Protein AF-0000000080018479 (afdb_homodimer)

pLDDT: mean 96.71, std 3.57, range [66.62, 98.94]

Organism: NCBI:txid2019572

InterPro domains:
  IPR006109 Glycerol-3-phosphate dehydrogenase, NAD-dependent, C-terminal [PF07479] (187-341)
  IPR006168 Glycerol-3-phosphate dehydrogenase, NAD-dependent [PIRSF000114] (2-337)
  IPR006168 Glycerol-3-phosphate dehydrogenase, NAD-dependent [PR00077] (6-23)
  IPR006168 Glycerol-3-phosphate dehydrogenase, NAD-dependent [PR00077] (140-160)
  IPR006168 Glycerol-3-phosphate dehydrogenase, NAD-dependent [PR00077] (180-204)
  IPR006168 Glycerol-3-phosphate dehydrogenase, NAD-dependent [PR00077] (255-272)
  IPR008927 6-phosphogluconate dehydrogenase-like, C-terminal domain superfamily [SSF48179] (187-346)
  IPR011128 Glycerol-3-phosphate dehydrogenase, NAD-dependent, N-terminal [PF01210] (3-166)
  IPR013328 6-phosphogluconate dehydrogenase, domain 2 [G3DSA:1.10.1040.10] (187-347)
  IPR036291 NAD(P)-binding domain superfamily [SSF51735] (3-186)

Nearest PDB structures (foldseek):
  1txg-assembly1_B  TM=9.292E-01  e=2.340E-29  Archaeoglobus fulgidus
  6e8y-assembly1_A  TM=8.403E-01  e=2.708E-23  Homo sapiens
  6e90-assembly2_B  TM=8.376E-01  e=5.697E-23  Homo sapiens
  6e90-assembly1_A  TM=8.257E-01  e=3.604E-23  Homo sapiens
  6e8z-assembly1_A  TM=8.341E-01  e=7.479E-22  Homo sapiens

Sequence (700 aa):
MAKIVILGAGVMGTAVSVPLTDNGHIVHLVGTHLDNDIITKLQAGYPHPRLGIRVAESVKAYTHDQLGEVITGADLLVIGVNSHGINWVAEALSNLLSPKIPILMVTKGLAGDGKKLSILPDVLKAGLPIEYRDQVQIAAIGGPSIAQELATRRHTCVVFTNQNQALLDWLVGLARTPYYHVWTNTDMIGTEVCVAMKNVYALAVGLVIGLLEKAGKAENSAEMHNLAAAIFAQGMLETAYLVEKMGGKLHNVYTLPGAGDLYVTCQGGRNSRMGRLLGLGMPYSQAKAQYMPNDTIEGASLALAIAPTVENMIQQGNLDAKALPLLLTMIDIVYHDAPVDIPWDKFFVYMAKIVILGAGVMGTAVSVPLTDNGHIVHLVGTHLDNDIITKLQAGYPHPRLGIRVAESVKAYTHDQLGEVITGADLLVIGVNSHGINWVAEALSNLLSPKIPILMVTKGLAGDGKKLSILPDVLKAGLPIEYRDQVQIAAIGGPSIAQELATRRHTCVVFTNQNQALLDWLVGLARTPYYHVWTNTDMIGTEVCVAMKNVYALAVGLVIGLLEKAGKAENSAEMHNLAAAIFAQGMLETAYLVEKMGGKLHNVYTLPGAGDLYVTCQGGRNSRMGRLLGLGMPYSQAKAQYMPNDTIEGASLALAIAPTVENMIQQGNLDAKALPLLLTMIDIVYHDAPVDIPWDKFFVY

Structure (mmCIF, N/CA/C/O backbone):
data_AF-0000000080018479-model_v1
#
loop_
_entity.id
_entity.type
_entity.pdbx_description
1 polymer 'Glycerol-3-phosphate dehydrogenase'
#
loop_
_atom_site.group_PDB
_atom_site.id
_atom_site.type_symbol
_atom_site.label_atom_id
_atom_site.label_alt_id
_atom_site.label_comp_id
_atom_site.label_asym_id
_atom_site.label_entity_id
_atom_site.label_seq_id
_atom_site.pdbx_PDB_ins_code
_atom_site.Cartn_x
_atom_site.Cartn_y
_atom_site.Cartn_z
_atom_site.occupancy
_atom_site.B_iso_or_equiv
_atom_site.auth_seq_id
_atom_site.auth_comp_id
_atom_site.auth_asym_id
_atom_site.auth_atom_id
_atom_site.pdbx_PDB_model_num
ATOM 1 N N . MET A 1 1 ? -16.969 25.641 22.5 1 94.75 1 MET A N 1
ATOM 2 C CA . MET A 1 1 ? -16.391 26.328 21.344 1 94.75 1 MET A CA 1
ATOM 3 C C . MET A 1 1 ? -14.953 26.75 21.641 1 94.75 1 MET A C 1
ATOM 5 O O . MET A 1 1 ? -14.695 27.406 22.656 1 94.75 1 MET A O 1
ATOM 9 N N . ALA A 1 2 ? -14.023 26.234 20.781 1 97.69 2 ALA A N 1
ATOM 10 C CA . ALA A 1 2 ? -12.609 26.562 20.969 1 97.69 2 ALA A CA 1
ATOM 11 C C . ALA A 1 2 ? -12.156 27.594 19.938 1 97.69 2 ALA A C 1
ATOM 13 O O . ALA A 1 2 ? -12.75 27.719 18.859 1 97.69 2 ALA A O 1
ATOM 14 N N . LYS A 1 3 ? -11.188 28.359 20.375 1 97.94 3 LYS A N 1
ATOM 15 C CA . LYS A 1 3 ? -10.461 29.234 19.453 1 97.94 3 LYS A CA 1
ATOM 16 C C . LYS A 1 3 ? -9.18 28.547 18.969 1 97.94 3 LYS A C 1
ATOM 18 O O . LYS A 1 3 ? -8.234 28.359 19.734 1 97.94 3 LYS A O 1
ATOM 23 N N . ILE A 1 4 ? -9.164 28.266 17.672 1 98.62 4 ILE A N 1
ATOM 24 C CA . ILE A 1 4 ? -8.055 27.516 17.094 1 98.62 4 ILE A CA 1
ATOM 25 C C . ILE A 1 4 ? -7.293 28.406 16.109 1 98.62 4 ILE A C 1
ATOM 27 O O . ILE A 1 4 ? -7.895 29.031 15.234 1 98.62 4 ILE A O 1
ATOM 31 N N . VAL A 1 5 ? -6.004 28.516 16.281 1 98.38 5 VAL A N 1
ATOM 32 C CA . VAL A 1 5 ? -5.145 29.234 15.344 1 98.38 5 VAL A CA 1
ATOM 33 C C . VAL A 1 5 ? -4.395 28.234 14.469 1 98.38 5 VAL A C 1
ATOM 35 O O . VAL A 1 5 ? -3.764 27.297 14.969 1 98.38 5 VAL A O 1
ATOM 38 N N . ILE A 1 6 ? -4.52 28.344 13.203 1 98.62 6 ILE A N 1
ATOM 39 C CA . ILE A 1 6 ? -3.736 27.578 12.242 1 98.62 6 ILE A CA 1
ATOM 40 C C . ILE A 1 6 ? -2.672 28.469 11.609 1 98.62 6 ILE A C 1
ATOM 42 O O . ILE A 1 6 ? -2.994 29.469 10.977 1 98.62 6 ILE A O 1
ATOM 46 N N . LEU A 1 7 ? -1.452 28.141 11.867 1 97.81 7 LEU A N 1
ATOM 47 C CA . LEU A 1 7 ? -0.337 28.859 11.266 1 97.81 7 LEU A CA 1
ATOM 48 C C . LEU A 1 7 ? 0.132 28.172 9.992 1 97.81 7 LEU A C 1
ATOM 50 O O . LEU A 1 7 ? 0.668 27.062 10.031 1 97.81 7 LEU A O 1
ATOM 54 N N . GLY A 1 8 ? 0.003 28.812 8.844 1 97.56 8 GLY A N 1
ATOM 55 C CA . GLY A 1 8 ? 0.176 28.266 7.508 1 97.56 8 GLY A CA 1
ATOM 56 C C . GLY A 1 8 ? -1.131 28.109 6.75 1 97.56 8 GLY A C 1
ATOM 57 O O . GLY A 1 8 ? -1.952 27.266 7.09 1 97.56 8 GLY A O 1
ATOM 58 N N . ALA A 1 9 ? -1.308 28.922 5.711 1 97.69 9 ALA A N 1
ATOM 59 C CA . ALA A 1 9 ? -2.586 28.969 5.004 1 97.69 9 ALA A CA 1
ATOM 60 C C . ALA A 1 9 ? -2.518 28.188 3.699 1 97.69 9 ALA A C 1
ATOM 62 O O . ALA A 1 9 ? -3.377 28.328 2.828 1 97.69 9 ALA A O 1
ATOM 63 N N . GLY A 1 10 ? -1.496 27.297 3.586 1 95.69 10 GLY A N 1
ATOM 64 C CA . GLY A 1 10 ? -1.437 26.422 2.428 1 95.69 10 GLY A CA 1
ATOM 65 C C . GLY A 1 10 ? -2.6 25.453 2.355 1 95.69 10 GLY A C 1
ATOM 66 O O . GLY A 1 10 ? -3.566 25.578 3.111 1 95.69 10 GLY A O 1
ATOM 67 N N . VAL A 1 11 ? -2.527 24.484 1.507 1 95.44 11 VAL A N 1
ATOM 68 C CA . VAL A 1 11 ? -3.633 23.594 1.164 1 95.44 11 VAL A CA 1
ATOM 69 C C . VAL A 1 11 ? -4.031 22.781 2.387 1 95.44 11 VAL A C 1
ATOM 71 O O . VAL A 1 11 ? -5.207 22.75 2.764 1 95.44 11 VAL A O 1
ATOM 74 N N . MET A 1 12 ? -3.064 22.156 3.064 1 96.62 12 MET A N 1
ATOM 75 C CA . MET A 1 12 ? -3.408 21.266 4.172 1 96.62 12 MET A CA 1
ATOM 76 C C . MET A 1 12 ? -3.814 22.078 5.406 1 96.62 12 MET A C 1
ATOM 78 O O . MET A 1 12 ? -4.734 21.688 6.129 1 96.62 12 MET A O 1
ATOM 82 N N . GLY A 1 13 ? -3.049 23.156 5.672 1 97.5 13 GLY A N 1
ATOM 83 C CA . GLY A 1 13 ? -3.457 24 6.777 1 97.5 13 GLY A CA 1
ATOM 84 C C . GLY A 1 13 ? -4.898 24.469 6.672 1 97.5 13 GLY A C 1
ATOM 85 O O . GLY A 1 13 ? -5.656 24.375 7.637 1 97.5 13 GLY A O 1
ATOM 86 N N . THR A 1 14 ? -5.293 24.891 5.508 1 98.19 14 THR A N 1
ATOM 87 C CA . THR A 1 14 ? -6.656 25.359 5.281 1 98.19 14 THR A CA 1
ATOM 88 C C . THR A 1 14 ? -7.645 24.188 5.324 1 98.19 14 THR A C 1
ATOM 90 O O . THR A 1 14 ? -8.742 24.328 5.867 1 98.19 14 THR A O 1
ATOM 93 N N . ALA A 1 15 ? -7.266 23.047 4.801 1 98.5 15 ALA A N 1
ATOM 94 C CA . ALA A 1 15 ? -8.156 21.891 4.77 1 98.5 15 ALA A CA 1
ATOM 95 C C . ALA A 1 15 ? -8.523 21.453 6.184 1 98.5 15 ALA A C 1
ATOM 97 O O . ALA A 1 15 ? -9.656 21.031 6.438 1 98.5 15 ALA A O 1
ATOM 98 N N . VAL A 1 16 ? -7.609 21.578 7.105 1 98.5 16 VAL A N 1
ATOM 99 C CA . VAL A 1 16 ? -7.816 21.125 8.477 1 98.5 16 VAL A CA 1
ATOM 100 C C . VAL A 1 16 ? -8.836 22.031 9.172 1 98.5 16 VAL A C 1
ATOM 102 O O . VAL A 1 16 ? -9.484 21.609 10.133 1 98.5 16 VAL A O 1
ATOM 105 N N . SER A 1 17 ? -9.078 23.219 8.695 1 98.69 17 SER A N 1
ATOM 106 C CA . SER A 1 17 ? -10.062 24.125 9.281 1 98.69 17 SER A CA 1
ATOM 107 C C . SER A 1 17 ? -11.477 23.594 9.094 1 98.69 17 SER A C 1
ATOM 109 O O . SER A 1 17 ? -12.375 23.922 9.867 1 98.69 17 SER A O 1
ATOM 111 N N . VAL A 1 18 ? -11.695 22.734 8.102 1 98.62 18 VAL A N 1
ATOM 112 C CA . VAL A 1 18 ? -13.031 22.312 7.699 1 98.62 18 VAL A CA 1
ATOM 113 C C . VAL A 1 18 ? -13.664 21.469 8.797 1 98.62 18 VAL A C 1
ATOM 115 O O . VAL A 1 18 ? -14.719 21.812 9.336 1 98.62 18 VAL A O 1
ATOM 118 N N . PRO A 1 19 ? -12.992 20.344 9.203 1 98.81 19 PRO A N 1
ATOM 119 C CA . PRO A 1 19 ? -13.617 19.578 10.281 1 98.81 19 PRO A CA 1
ATOM 120 C C . PRO A 1 19 ? -13.734 20.375 11.578 1 98.81 19 PRO A C 1
ATOM 122 O O . PRO A 1 19 ? -14.695 20.203 12.336 1 98.81 19 PRO A O 1
ATOM 125 N N . LEU A 1 20 ? -12.797 21.25 11.875 1 98.88 20 LEU A N 1
ATOM 126 C CA . LEU A 1 20 ? -12.828 22.047 13.094 1 98.88 20 LEU A CA 1
ATOM 127 C C . LEU A 1 20 ? -14.016 23 13.094 1 98.88 20 LEU A C 1
ATOM 129 O O . LEU A 1 20 ? -14.727 23.125 14.102 1 98.88 20 LEU A O 1
ATOM 133 N N . THR A 1 21 ? -14.273 23.688 11.961 1 98.69 21 THR A N 1
ATOM 134 C CA . THR A 1 21 ? -15.391 24.625 11.875 1 98.69 21 THR A CA 1
ATOM 135 C C . THR A 1 21 ? -16.719 23.875 11.797 1 98.69 21 THR A C 1
ATOM 137 O O . THR A 1 21 ? -17.734 24.344 12.305 1 98.69 21 THR A O 1
ATOM 140 N N . ASP A 1 22 ? -16.734 22.719 11.125 1 98.5 22 ASP A N 1
ATOM 141 C CA . ASP A 1 22 ? -17.953 21.922 11.078 1 98.5 22 ASP A CA 1
ATOM 142 C C . ASP A 1 22 ? -18.375 21.5 12.484 1 98.5 22 ASP A C 1
ATOM 144 O O . ASP A 1 22 ? -19.562 21.25 12.727 1 98.5 22 ASP A O 1
ATOM 148 N N . ASN A 1 23 ? -17.406 21.453 13.406 1 98.56 23 ASN A N 1
ATOM 149 C CA . ASN A 1 23 ? -17.703 21.125 14.797 1 98.56 23 ASN A CA 1
ATOM 150 C C . ASN A 1 23 ? -18.016 22.375 15.617 1 98.56 23 ASN A C 1
ATOM 152 O O . ASN A 1 23 ? -18.125 22.297 16.844 1 98.56 23 ASN A O 1
ATOM 156 N N . GLY A 1 24 ? -18.078 23.516 14.984 1 98.19 24 GLY A N 1
ATOM 157 C CA . GLY A 1 24 ? -18.594 24.703 15.633 1 98.19 24 GLY A CA 1
ATOM 158 C C . GLY A 1 24 ? -17.5 25.562 16.25 1 98.19 24 GLY A C 1
ATOM 159 O O . GLY A 1 24 ? -17.797 26.5 17 1 98.19 24 GLY A O 1
ATOM 160 N N . HIS A 1 25 ? -16.219 25.312 15.906 1 98.56 25 HIS A N 1
ATOM 161 C CA . HIS A 1 25 ? -15.125 26.094 16.484 1 98.56 25 HIS A CA 1
ATOM 162 C C . HIS A 1 25 ? -14.797 27.297 15.617 1 98.56 25 HIS A C 1
ATOM 164 O O . HIS A 1 25 ? -15.258 27.406 14.477 1 98.56 25 HIS A O 1
ATOM 170 N N . ILE A 1 26 ? -14.094 28.219 16.219 1 97.75 26 ILE A N 1
ATOM 171 C CA . ILE A 1 26 ? -13.586 29.391 15.5 1 97.75 26 ILE A CA 1
ATOM 172 C C . ILE A 1 26 ? -12.141 29.141 15.078 1 97.75 26 ILE A C 1
ATOM 174 O O . ILE A 1 26 ? -11.32 28.703 15.883 1 97.75 26 ILE A O 1
ATOM 178 N N . VAL A 1 27 ? -11.906 29.406 13.844 1 98.62 27 VAL A N 1
ATOM 179 C CA . VAL A 1 27 ? -10.562 29.172 13.32 1 98.62 27 VAL A CA 1
ATOM 180 C C . VAL A 1 27 ? -9.969 30.484 12.812 1 98.62 27 VAL A C 1
ATOM 182 O O . VAL A 1 27 ? -10.578 31.172 11.992 1 98.62 27 VAL A O 1
ATOM 185 N N . HIS A 1 28 ? -8.898 30.875 13.359 1 98.62 28 HIS A N 1
ATOM 186 C CA . HIS A 1 28 ? -8.07 31.953 12.82 1 98.62 28 HIS A CA 1
ATOM 187 C C . HIS A 1 28 ? -6.926 31.391 11.977 1 98.62 28 HIS A C 1
ATOM 189 O O . HIS A 1 28 ? -6.004 30.766 12.508 1 98.62 28 HIS A O 1
ATOM 195 N N . LEU A 1 29 ? -7.02 31.594 10.68 1 98.56 29 LEU A N 1
ATOM 196 C CA . LEU A 1 29 ? -6.023 31.125 9.727 1 98.56 29 LEU A CA 1
ATOM 197 C C . LEU A 1 29 ? -4.973 32.188 9.461 1 98.56 29 LEU A C 1
ATOM 199 O O . LEU A 1 29 ? -5.266 33.219 8.828 1 98.56 29 LEU A O 1
ATOM 203 N N . VAL A 1 30 ? -3.729 31.953 9.914 1 98.25 30 VAL A N 1
ATOM 204 C CA . VAL A 1 30 ? -2.648 32.906 9.758 1 98.25 30 VAL A CA 1
ATOM 205 C C . VAL A 1 30 ? -1.676 32.438 8.68 1 98.25 30 VAL A C 1
ATOM 207 O O . VAL A 1 30 ? -1.13 31.344 8.773 1 98.25 30 VAL A O 1
ATOM 210 N N . GLY A 1 31 ? -1.484 33.25 7.648 1 97.38 31 GLY A N 1
ATOM 211 C CA . GLY A 1 31 ? -0.533 32.906 6.602 1 97.38 31 GLY A CA 1
ATOM 212 C C . GLY A 1 31 ? 0.912 33.062 7.027 1 97.38 31 GLY A C 1
ATOM 213 O O . GLY A 1 31 ? 1.194 33.781 8.008 1 97.38 31 GLY A O 1
ATOM 214 N N . THR A 1 32 ? 1.796 32.344 6.367 1 95.5 32 THR A N 1
ATOM 215 C CA . THR A 1 32 ? 3.209 32.719 6.426 1 95.5 32 THR A CA 1
ATOM 216 C C . THR A 1 32 ? 3.506 33.906 5.496 1 95.5 32 THR A C 1
ATOM 218 O O . THR A 1 32 ? 2.598 34.438 4.863 1 95.5 32 THR A O 1
ATOM 221 N N . HIS A 1 33 ? 4.812 34.25 5.441 1 93.12 33 HIS A N 1
ATOM 222 C CA . HIS A 1 33 ? 5.219 35.312 4.531 1 93.12 33 HIS A CA 1
ATOM 223 C C . HIS A 1 33 ? 5.051 34.906 3.076 1 93.12 33 HIS A C 1
ATOM 225 O O . HIS A 1 33 ? 5.059 35.75 2.178 1 93.12 33 HIS A O 1
ATOM 231 N N . LEU A 1 34 ? 4.809 33.625 2.814 1 93 34 LEU A N 1
ATOM 232 C CA . LEU A 1 34 ? 4.668 33.125 1.456 1 93 34 LEU A CA 1
ATOM 233 C C . LEU A 1 34 ? 3.199 33 1.062 1 93 34 LEU A C 1
ATOM 235 O O . LEU A 1 34 ? 2.881 32.656 -0.078 1 93 34 LEU A O 1
ATOM 239 N N . ASP A 1 35 ? 2.23 33.281 1.968 1 96.31 35 ASP A N 1
ATOM 240 C CA . ASP A 1 35 ? 0.814 33 1.759 1 96.31 35 ASP A CA 1
ATOM 241 C C . ASP A 1 35 ? 0.023 34.281 1.517 1 96.31 35 ASP A C 1
ATOM 243 O O . ASP A 1 35 ? -1.208 34.281 1.588 1 96.31 35 ASP A O 1
ATOM 247 N N . ASN A 1 36 ? 0.635 35.406 1.204 1 96.19 36 ASN A N 1
ATOM 248 C CA . ASN A 1 36 ? -0.046 36.688 1.102 1 96.19 36 ASN A CA 1
ATOM 249 C C . ASN A 1 36 ? -1.157 36.656 0.057 1 96.19 36 ASN A C 1
ATOM 251 O O . ASN A 1 36 ? -2.236 37.188 0.273 1 96.19 36 ASN A O 1
ATOM 255 N N . ASP A 1 37 ? -0.889 36.062 -1.006 1 96.44 37 ASP A N 1
ATOM 256 C CA . ASP A 1 37 ? -1.889 35.969 -2.066 1 96.44 37 ASP A CA 1
ATOM 257 C C . ASP A 1 37 ? -3.104 35.156 -1.607 1 96.44 37 ASP A C 1
ATOM 259 O O . ASP A 1 37 ? -4.242 35.5 -1.923 1 96.44 37 ASP A O 1
ATOM 263 N N . ILE A 1 38 ? -2.859 34.094 -0.874 1 97.69 38 ILE A N 1
ATOM 264 C CA . ILE A 1 38 ? -3.93 33.281 -0.349 1 97.69 38 ILE A CA 1
ATOM 265 C C . ILE A 1 38 ? -4.773 34.062 0.644 1 97.69 38 ILE A C 1
ATOM 267 O O . ILE A 1 38 ? -6.004 34.094 0.549 1 97.69 38 ILE A O 1
ATOM 271 N N . ILE A 1 39 ? -4.137 34.781 1.532 1 98.19 39 ILE A N 1
ATOM 272 C CA . ILE A 1 39 ? -4.816 35.531 2.586 1 98.19 39 ILE A CA 1
ATOM 273 C C . ILE A 1 39 ? -5.668 36.656 1.966 1 98.19 39 ILE A C 1
ATOM 275 O O . ILE A 1 39 ? -6.824 36.844 2.352 1 98.19 39 ILE A O 1
ATOM 279 N N . THR A 1 40 ? -5.129 37.281 0.999 1 97.69 40 THR A N 1
ATOM 280 C CA . THR A 1 40 ? -5.855 38.344 0.318 1 97.69 40 THR A CA 1
ATOM 281 C C . THR A 1 40 ? -7.129 37.812 -0.323 1 97.69 40 THR A C 1
ATOM 283 O O . THR A 1 40 ? -8.195 38.406 -0.197 1 97.69 40 THR A O 1
ATOM 286 N N . LYS A 1 41 ? -6.992 36.75 -0.975 1 97.5 41 LYS A N 1
ATOM 287 C CA . LYS A 1 41 ? -8.141 36.125 -1.633 1 97.5 41 LYS A CA 1
ATOM 288 C C . LYS A 1 41 ? -9.195 35.688 -0.615 1 97.5 41 LYS A C 1
ATOM 290 O O . LYS A 1 41 ? -10.391 35.938 -0.814 1 97.5 41 LYS A O 1
ATOM 295 N N . LEU A 1 42 ? -8.742 35.125 0.449 1 97.69 42 LEU A N 1
ATOM 296 C CA . LEU A 1 42 ? -9.672 34.656 1.475 1 97.69 42 LEU A CA 1
ATOM 297 C C . LEU A 1 42 ? -10.383 35.844 2.139 1 97.69 42 LEU A C 1
ATOM 299 O O . LEU A 1 42 ? -11.586 35.781 2.389 1 97.69 42 LEU A O 1
ATOM 303 N N . GLN A 1 43 ? -9.734 36.906 2.393 1 97.31 43 GLN A N 1
ATOM 304 C CA . GLN A 1 43 ? -10.312 38.094 3.012 1 97.31 43 GLN A CA 1
ATOM 305 C C . GLN A 1 43 ? -11.359 38.719 2.098 1 97.31 43 GLN A C 1
ATOM 307 O O . GLN A 1 43 ? -12.32 39.344 2.574 1 97.31 43 GLN A O 1
ATOM 312 N N . ALA A 1 44 ? -11.18 38.5 0.822 1 97.06 44 ALA A N 1
ATOM 313 C CA . ALA A 1 44 ? -12.109 39.062 -0.158 1 97.06 44 ALA A CA 1
ATOM 314 C C . ALA A 1 44 ? -13.305 38.125 -0.366 1 97.06 44 ALA A C 1
ATOM 316 O O . ALA A 1 44 ? -14.219 38.438 -1.129 1 97.06 44 ALA A O 1
ATOM 317 N N . GLY A 1 45 ? -13.281 37 0.211 1 95.56 45 GLY A N 1
ATOM 318 C CA . GLY A 1 45 ? -14.406 36.094 0.148 1 95.56 45 GLY A CA 1
ATOM 319 C C . GLY A 1 45 ? -14.297 35.094 -0.993 1 95.56 45 GLY A C 1
ATOM 320 O O . GLY A 1 45 ? -15.258 34.375 -1.282 1 95.56 45 GLY A O 1
ATOM 321 N N . TYR A 1 46 ? -13.141 35 -1.614 1 96.75 46 TYR A N 1
ATOM 322 C CA . TYR A 1 46 ? -12.938 34.062 -2.719 1 96.75 46 TYR A CA 1
ATOM 323 C C . TYR A 1 46 ? -12.531 32.688 -2.205 1 96.75 46 TYR A C 1
ATOM 325 O O . TYR A 1 46 ? -12.102 32.562 -1.058 1 96.75 46 TYR A O 1
ATOM 333 N N . PRO A 1 47 ? -12.727 31.719 -2.988 1 97.06 47 PRO A N 1
ATOM 334 C CA . PRO A 1 47 ? -12.234 30.391 -2.613 1 97.06 47 PRO A CA 1
ATOM 335 C C . PRO A 1 47 ? -10.719 30.328 -2.467 1 97.06 47 PRO A C 1
ATOM 337 O O . PRO A 1 47 ? -10.008 31.141 -3.074 1 97.06 47 PRO A O 1
ATOM 340 N N . HIS A 1 48 ? -10.273 29.453 -1.613 1 97.75 48 HIS A N 1
ATOM 341 C CA . HIS A 1 48 ? -8.836 29.203 -1.538 1 97.75 48 HIS A CA 1
ATOM 342 C C . HIS A 1 48 ? -8.266 28.859 -2.91 1 97.75 48 HIS A C 1
ATOM 344 O O . HIS A 1 48 ? -8.75 27.953 -3.582 1 97.75 48 HIS A O 1
ATOM 350 N N . PRO A 1 49 ? -7.309 29.531 -3.369 1 94.88 49 PRO A N 1
ATOM 351 C CA . PRO A 1 49 ? -6.902 29.438 -4.773 1 94.88 49 PRO A CA 1
ATOM 352 C C . PRO A 1 49 ? -6.363 28.047 -5.133 1 94.88 49 PRO A C 1
ATOM 354 O O . PRO A 1 49 ? -6.418 27.656 -6.297 1 94.88 49 PRO A O 1
ATOM 357 N N . ARG A 1 50 ? -5.855 27.281 -4.227 1 93.19 50 ARG A N 1
ATOM 358 C CA . ARG A 1 50 ? -5.273 25.984 -4.539 1 93.19 50 ARG A CA 1
ATOM 359 C C . ARG A 1 50 ? -6.199 24.844 -4.102 1 93.19 50 ARG A C 1
ATOM 361 O O . ARG A 1 50 ? -6.133 23.734 -4.641 1 93.19 50 ARG A O 1
ATOM 368 N N . LEU A 1 51 ? -6.973 25.078 -3.16 1 95.38 51 LEU A N 1
ATOM 369 C CA . LEU A 1 51 ? -7.895 24.078 -2.654 1 95.38 51 LEU A CA 1
ATOM 370 C C . LEU A 1 51 ? -9.211 24.109 -3.428 1 95.38 51 LEU A C 1
ATOM 372 O O . LEU A 1 51 ? -9.914 23.094 -3.5 1 95.38 51 LEU A O 1
ATOM 376 N N . GLY A 1 52 ? -9.609 25.266 -3.908 1 95.31 52 GLY A N 1
ATOM 377 C CA . GLY A 1 52 ? -10.781 25.422 -4.754 1 95.31 52 GLY A CA 1
ATOM 378 C C . GLY A 1 52 ? -12.078 25.422 -3.971 1 95.31 52 GLY A C 1
ATOM 379 O O . GLY A 1 52 ? -13.133 25.062 -4.504 1 95.31 52 GLY A O 1
ATOM 380 N N . ILE A 1 53 ? -12 25.703 -2.715 1 95.19 53 ILE A N 1
ATOM 381 C CA . ILE A 1 53 ? -13.211 25.734 -1.907 1 95.19 53 ILE A CA 1
ATOM 382 C C . ILE A 1 53 ? -13.289 27.047 -1.144 1 95.19 53 ILE A C 1
ATOM 384 O O . ILE A 1 53 ? -12.266 27.688 -0.887 1 95.19 53 ILE A O 1
ATOM 388 N N . ARG A 1 54 ? -14.516 27.453 -0.772 1 96 54 ARG A N 1
ATOM 389 C CA . ARG A 1 54 ? -14.703 28.562 0.155 1 96 54 ARG A CA 1
ATOM 390 C C . ARG A 1 54 ? -14.602 28.094 1.603 1 96 54 ARG A C 1
ATOM 392 O O . ARG A 1 54 ? -15.109 27.016 1.95 1 96 54 ARG A O 1
ATOM 399 N N . VAL A 1 55 ? -13.914 28.844 2.385 1 96.75 55 VAL A N 1
ATOM 400 C CA . VAL A 1 55 ? -13.812 28.516 3.799 1 96.75 55 VAL A CA 1
ATOM 401 C C . VAL A 1 55 ? -15.07 28.953 4.535 1 96.75 55 VAL A C 1
ATOM 403 O O . VAL A 1 55 ? -15.82 29.812 4.043 1 96.75 55 VAL A O 1
ATOM 406 N N . ALA A 1 56 ? -15.344 28.359 5.66 1 96.81 56 ALA A N 1
ATOM 407 C CA . ALA A 1 56 ? -16.5 28.688 6.488 1 96.81 56 ALA A CA 1
ATOM 408 C C . ALA A 1 56 ? -16.422 30.141 6.965 1 96.81 56 ALA A C 1
ATOM 410 O O . ALA A 1 56 ? -15.328 30.719 7.047 1 96.81 56 ALA A O 1
ATOM 411 N N . GLU A 1 57 ? -17.547 30.703 7.336 1 94.62 57 GLU A N 1
ATOM 412 C CA . GLU A 1 57 ? -17.625 32.062 7.836 1 94.62 57 GLU A CA 1
ATOM 413 C C . GLU A 1 57 ? -16.844 32.219 9.141 1 94.62 57 GLU A C 1
ATOM 415 O O . GLU A 1 57 ? -16.312 33.312 9.43 1 94.62 57 GLU A O 1
ATOM 420 N N . SER A 1 58 ? -16.766 31.141 9.82 1 96.19 58 SER A N 1
ATOM 421 C CA . SER A 1 58 ? -16.094 31.156 11.117 1 96.19 58 SER A CA 1
ATOM 422 C C . SER A 1 58 ? -14.578 31.078 10.961 1 96.19 58 SER A C 1
ATOM 424 O O . SER A 1 58 ? -13.844 31.125 11.953 1 96.19 58 SER A O 1
ATOM 426 N N . VAL A 1 59 ? -14.094 31.016 9.781 1 98.12 59 VAL A N 1
ATOM 427 C CA . VAL A 1 59 ? -12.664 31.109 9.5 1 98.12 59 VAL A CA 1
ATOM 428 C C . VAL A 1 59 ? -12.297 32.562 9.18 1 98.12 59 VAL A C 1
ATOM 430 O O . VAL A 1 59 ? -12.852 33.156 8.258 1 98.12 59 VAL A O 1
ATOM 433 N N . LYS A 1 60 ? -11.445 33.125 9.93 1 97.94 60 LYS A N 1
ATOM 434 C CA . LYS A 1 60 ? -10.906 34.469 9.664 1 97.94 60 LYS A CA 1
ATOM 435 C C . LYS A 1 60 ? -9.438 34.375 9.258 1 97.94 60 LYS A C 1
ATOM 437 O O . LYS A 1 60 ? -8.625 33.75 9.945 1 97.94 60 LYS A O 1
ATOM 442 N N . ALA A 1 61 ? -9.133 35 8.148 1 98.38 61 ALA A N 1
ATOM 443 C CA . ALA A 1 61 ? -7.781 34.938 7.594 1 98.38 61 ALA A CA 1
ATOM 444 C C . ALA A 1 61 ? -6.949 36.156 8.039 1 98.38 61 ALA A C 1
ATOM 446 O O . ALA A 1 61 ? -7.445 37.281 8.078 1 98.38 61 ALA A O 1
ATOM 447 N N . TYR A 1 62 ? -5.691 35.875 8.398 1 98.25 62 TYR A N 1
ATOM 448 C CA . TYR A 1 62 ? -4.777 36.906 8.891 1 98.25 62 TYR A CA 1
ATOM 449 C C . TYR A 1 62 ? -3.416 36.812 8.211 1 98.25 62 TYR A C 1
ATOM 451 O O . TYR A 1 62 ? -3.012 35.719 7.801 1 98.25 62 TYR A O 1
ATOM 459 N N . THR A 1 63 ? -2.719 37.906 8.141 1 97.31 63 THR A N 1
ATOM 460 C CA . THR A 1 63 ? -1.343 37.938 7.652 1 97.31 63 THR A CA 1
ATOM 461 C C . THR A 1 63 ? -0.377 37.5 8.758 1 97.31 63 THR A C 1
ATOM 463 O O . THR A 1 63 ? -0.749 37.5 9.938 1 97.31 63 THR A O 1
ATOM 466 N N . HIS A 1 64 ? 0.858 37.156 8.328 1 95.06 64 HIS A N 1
ATOM 467 C CA . HIS A 1 64 ? 1.829 36.594 9.266 1 95.06 64 HIS A CA 1
ATOM 468 C C . HIS A 1 64 ? 2.164 37.594 10.375 1 95.06 64 HIS A C 1
ATOM 470 O O . HIS A 1 64 ? 2.455 37.188 11.5 1 95.06 64 HIS A O 1
ATOM 476 N N . ASP A 1 65 ? 2.057 38.938 10.109 1 94.38 65 ASP A N 1
ATOM 477 C CA . ASP A 1 65 ? 2.416 39.969 11.078 1 94.38 65 ASP A CA 1
ATOM 478 C C . ASP A 1 65 ? 1.333 40.125 12.141 1 94.38 65 ASP A C 1
ATOM 480 O O . ASP A 1 65 ? 1.55 40.781 13.164 1 94.38 65 ASP A O 1
ATOM 484 N N . GLN A 1 66 ? 0.251 39.406 11.969 1 96.19 66 GLN A N 1
ATOM 485 C CA . GLN A 1 66 ? -0.857 39.5 12.914 1 96.19 66 GLN A CA 1
ATOM 486 C C . GLN A 1 66 ? -0.873 38.312 13.875 1 96.19 66 GLN A C 1
ATOM 488 O O . GLN A 1 66 ? -1.74 38.25 14.742 1 96.19 66 GLN A O 1
ATOM 493 N N . LEU A 1 67 ? 0.096 37.406 13.766 1 95.81 67 LEU A N 1
ATOM 494 C CA . LEU A 1 67 ? 0.135 36.188 14.562 1 95.81 67 LEU A CA 1
ATOM 495 C C . LEU A 1 67 ? 0.056 36.531 16.062 1 95.81 67 LEU A C 1
ATOM 497 O O . LEU A 1 67 ? -0.667 35.844 16.797 1 95.81 67 LEU A O 1
ATOM 501 N N . GLY A 1 68 ? 0.792 37.5 16.531 1 93.12 68 GLY A N 1
ATOM 502 C CA . GLY A 1 68 ? 0.82 37.875 17.938 1 93.12 68 GLY A CA 1
ATOM 503 C C . GLY A 1 68 ? -0.548 38.219 18.5 1 93.12 68 GLY A C 1
ATOM 504 O O . GLY A 1 68 ? -0.888 37.812 19.625 1 93.12 68 GLY A O 1
ATOM 505 N N . GLU A 1 69 ? -1.29 38.938 17.75 1 92.5 69 GLU A N 1
ATOM 506 C CA . GLU A 1 69 ? -2.633 39.344 18.156 1 92.5 69 GLU A CA 1
ATOM 507 C C . GLU A 1 69 ? -3.588 38.156 18.172 1 92.5 69 GLU A C 1
ATOM 509 O O . GLU A 1 69 ? -4.414 38.031 19.078 1 92.5 69 GLU A O 1
ATOM 514 N N . VAL A 1 70 ? -3.422 37.312 17.266 1 94.62 70 VAL A N 1
ATOM 515 C CA . VAL A 1 70 ? -4.387 36.25 17 1 94.62 70 VAL A CA 1
ATOM 516 C C . VAL A 1 70 ? -4.156 35.094 17.969 1 94.62 70 VAL A C 1
ATOM 518 O O . VAL A 1 70 ? -5.105 34.406 18.391 1 94.62 70 VAL A O 1
ATOM 521 N N . ILE A 1 71 ? -2.975 34.844 18.375 1 94.38 71 ILE A N 1
ATOM 522 C CA . ILE A 1 71 ? -2.613 33.688 19.172 1 94.38 71 ILE A CA 1
ATOM 523 C C . ILE A 1 71 ? -3.051 33.875 20.609 1 94.38 71 ILE A C 1
ATOM 525 O O . ILE A 1 71 ? -3.182 32.906 21.375 1 94.38 71 ILE A O 1
ATOM 529 N N . THR A 1 72 ? -3.219 35.156 21.016 1 91 72 THR A N 1
ATOM 530 C CA . THR A 1 72 ? -3.664 35.469 22.359 1 91 72 THR A CA 1
ATOM 531 C C . THR A 1 72 ? -5.027 34.844 22.641 1 91 72 THR A C 1
ATOM 533 O O . THR A 1 72 ? -5.984 35.062 21.891 1 91 72 THR A O 1
ATOM 536 N N . GLY A 1 73 ? -5.121 33.969 23.625 1 91.44 73 GLY A N 1
ATOM 537 C CA . GLY A 1 73 ? -6.383 33.375 24 1 91.44 73 GLY A CA 1
ATOM 538 C C . GLY A 1 73 ? -6.723 32.125 23.188 1 91.44 73 GLY A C 1
ATOM 539 O O . GLY A 1 73 ? -7.816 31.578 23.328 1 91.44 73 GLY A O 1
ATOM 540 N N . ALA A 1 74 ? -5.832 31.734 22.391 1 96.38 74 ALA A N 1
ATOM 541 C CA . ALA A 1 74 ? -6.078 30.531 21.609 1 96.38 74 ALA A CA 1
ATOM 542 C C . ALA A 1 74 ? -6.082 29.281 22.484 1 96.38 74 ALA A C 1
ATOM 544 O O . ALA A 1 74 ? -5.312 29.203 23.453 1 96.38 74 ALA A O 1
ATOM 545 N N . ASP A 1 75 ? -6.969 28.359 22.156 1 97.62 75 ASP A N 1
ATOM 546 C CA . ASP A 1 75 ? -7.035 27.078 22.859 1 97.62 75 ASP A CA 1
ATOM 547 C C . ASP A 1 75 ? -6.09 26.047 22.234 1 97.62 75 ASP A C 1
ATOM 549 O O . ASP A 1 75 ? -5.645 25.125 22.906 1 97.62 75 ASP A O 1
ATOM 553 N N . LEU A 1 76 ? -5.762 26.203 20.969 1 98.25 76 LEU A N 1
ATOM 554 C CA . LEU A 1 76 ? -4.949 25.281 20.203 1 98.25 76 LEU A CA 1
ATOM 555 C C . LEU A 1 76 ? -4.215 26 19.078 1 98.25 76 LEU A C 1
ATOM 557 O O . LEU A 1 76 ? -4.785 26.875 18.422 1 98.25 76 LEU A O 1
ATOM 561 N N . LEU A 1 77 ? -3 25.656 18.922 1 98 77 LEU A N 1
ATOM 562 C CA . LEU A 1 77 ? -2.223 26.125 17.781 1 98 77 LEU A CA 1
ATOM 563 C C . LEU A 1 77 ? -1.918 24.953 16.828 1 98 77 LEU A C 1
ATOM 565 O O . LEU A 1 77 ? -1.3 23.969 17.234 1 98 77 LEU A O 1
ATOM 569 N N . VAL A 1 78 ? -2.377 25.047 15.57 1 98.62 78 VAL A N 1
ATOM 570 C CA . VAL A 1 78 ? -2.084 24.062 14.539 1 98.62 78 VAL A CA 1
ATOM 571 C C . VAL A 1 78 ? -0.978 24.578 13.625 1 98.62 78 VAL A C 1
ATOM 573 O O . VAL A 1 78 ? -1.059 25.703 13.117 1 98.62 78 VAL A O 1
ATOM 576 N N . ILE A 1 79 ? 0.028 23.781 13.445 1 98 79 ILE A N 1
ATOM 577 C CA . ILE A 1 79 ? 1.125 24.141 12.555 1 98 79 ILE A CA 1
ATOM 578 C C . ILE A 1 79 ? 0.909 23.5 11.188 1 98 79 ILE A C 1
ATOM 580 O O . ILE A 1 79 ? 1.045 22.297 11.039 1 98 79 ILE A O 1
ATOM 584 N N . GLY A 1 80 ? 0.65 24.344 10.211 1 96.88 80 GLY A N 1
ATOM 585 C CA . GLY A 1 80 ? 0.343 23.859 8.875 1 96.88 80 GLY A CA 1
ATOM 586 C C . GLY A 1 80 ? 1.382 24.266 7.844 1 96.88 80 GLY A C 1
ATOM 587 O O . GLY A 1 80 ? 1.076 24.359 6.656 1 96.88 80 GLY A O 1
ATOM 588 N N . VAL A 1 81 ? 2.605 24.562 8.281 1 95.75 81 VAL A N 1
ATOM 589 C CA . VAL A 1 81 ? 3.686 24.875 7.352 1 95.75 81 VAL A CA 1
ATOM 590 C C . VAL A 1 81 ? 4.367 23.578 6.891 1 95.75 81 VAL A C 1
ATOM 592 O O . VAL A 1 81 ? 4.195 22.531 7.508 1 95.75 81 VAL A O 1
ATOM 595 N N . ASN A 1 82 ? 5.051 23.594 5.797 1 92.75 82 ASN A N 1
ATOM 596 C CA . ASN A 1 82 ? 5.828 22.438 5.391 1 92.75 82 ASN A CA 1
ATOM 597 C C . ASN A 1 82 ? 7.098 22.281 6.223 1 92.75 82 ASN A C 1
ATOM 599 O O . ASN A 1 82 ? 7.34 23.078 7.137 1 92.75 82 ASN A O 1
ATOM 603 N N . SER A 1 83 ? 7.879 21.266 6.004 1 93.81 83 SER A N 1
ATOM 604 C CA . SER A 1 83 ? 9.023 20.922 6.836 1 93.81 83 SER A CA 1
ATOM 605 C C . SER A 1 83 ? 10.047 22.062 6.863 1 93.81 83 SER A C 1
ATOM 607 O O . SER A 1 83 ? 10.703 22.297 7.883 1 93.81 83 SER A O 1
ATOM 609 N N . HIS A 1 84 ? 10.133 22.875 5.816 1 91.75 84 HIS A N 1
ATOM 610 C CA . HIS A 1 84 ? 11.094 23.969 5.719 1 91.75 84 HIS A CA 1
ATOM 611 C C . HIS A 1 84 ? 10.711 25.125 6.629 1 91.75 84 HIS A C 1
ATOM 613 O O . HIS A 1 84 ? 11.547 25.969 6.945 1 91.75 84 HIS A O 1
ATOM 619 N N . GLY A 1 85 ? 9.477 25.125 7.035 1 94.38 85 GLY A N 1
ATOM 620 C CA . GLY A 1 85 ? 8.977 26.25 7.809 1 94.38 85 GLY A CA 1
ATOM 621 C C . GLY A 1 85 ? 9.086 26.031 9.305 1 94.38 85 GLY A C 1
ATOM 622 O O . GLY A 1 85 ? 8.797 26.953 10.094 1 94.38 85 GLY A O 1
ATOM 623 N N . ILE A 1 86 ? 9.57 24.906 9.773 1 95.88 86 ILE A N 1
ATOM 624 C CA . ILE A 1 86 ? 9.516 24.547 11.18 1 95.88 86 ILE A CA 1
ATOM 625 C C . ILE A 1 86 ? 10.406 25.469 11.992 1 95.88 86 ILE A C 1
ATOM 627 O O . ILE A 1 86 ? 10.023 25.938 13.07 1 95.88 86 ILE A O 1
ATOM 631 N N . ASN A 1 87 ? 11.586 25.828 11.484 1 94.38 87 ASN A N 1
ATOM 632 C CA . ASN A 1 87 ? 12.469 26.75 12.188 1 94.38 87 ASN A CA 1
ATOM 633 C C . ASN A 1 87 ? 11.867 28.156 12.273 1 94.38 87 ASN A C 1
ATOM 635 O O . ASN A 1 87 ? 11.969 28.812 13.305 1 94.38 87 ASN A O 1
ATOM 639 N N . TRP A 1 88 ? 11.312 28.516 11.195 1 94.75 88 TRP A N 1
ATOM 640 C CA . TRP A 1 88 ? 10.641 29.812 11.18 1 94.75 88 TRP A CA 1
ATOM 641 C C . TRP A 1 88 ? 9.523 29.859 12.219 1 94.75 88 TRP A C 1
ATOM 643 O O . TRP A 1 88 ? 9.344 30.875 12.898 1 94.75 88 TRP A O 1
ATOM 653 N N . VAL A 1 89 ? 8.766 28.797 12.344 1 95.62 89 VAL A N 1
ATOM 654 C CA . VAL A 1 89 ? 7.672 28.703 13.305 1 95.62 89 VAL A CA 1
ATOM 655 C C . VAL A 1 89 ? 8.219 28.828 14.727 1 95.62 89 VAL A C 1
ATOM 657 O O . VAL A 1 89 ? 7.656 29.562 15.547 1 95.62 89 VAL A O 1
ATOM 660 N N . ALA A 1 90 ? 9.25 28.094 15.008 1 94.81 90 ALA A N 1
ATOM 661 C CA . ALA A 1 90 ? 9.852 28.156 16.344 1 94.81 90 ALA A CA 1
ATOM 662 C C . ALA A 1 90 ? 10.25 29.578 16.688 1 94.81 90 ALA A C 1
ATOM 664 O O . ALA A 1 90 ? 9.992 30.047 17.812 1 94.81 90 ALA A O 1
ATOM 665 N N . GLU A 1 91 ? 10.82 30.234 15.742 1 93.44 91 GLU A N 1
ATOM 666 C CA . GLU A 1 91 ? 11.234 31.609 15.953 1 93.44 91 GLU A CA 1
ATOM 667 C C . GLU A 1 91 ? 10.023 32.531 16.141 1 93.44 91 GLU A C 1
ATOM 669 O O . GLU A 1 91 ? 10.016 33.375 17.047 1 93.44 91 GLU A O 1
ATOM 674 N N . ALA A 1 92 ? 9.062 32.312 15.336 1 92.12 92 ALA A N 1
ATOM 675 C CA . ALA A 1 92 ? 7.867 33.156 15.375 1 92.12 92 ALA A CA 1
ATOM 676 C C . ALA A 1 92 ? 7.129 33 16.703 1 92.12 92 ALA A C 1
ATOM 678 O O . ALA A 1 92 ? 6.539 33.938 17.203 1 92.12 92 ALA A O 1
ATOM 679 N N . LEU A 1 93 ? 7.191 31.844 17.281 1 92.19 93 LEU A N 1
ATOM 680 C CA . LEU A 1 93 ? 6.441 31.531 18.5 1 92.19 93 LEU A CA 1
ATOM 681 C C . LEU A 1 93 ? 7.234 31.906 19.75 1 92.19 93 LEU A C 1
ATOM 683 O O . LEU A 1 93 ? 6.676 32 20.844 1 92.19 93 LEU A O 1
ATOM 687 N N . SER A 1 94 ? 8.523 31.969 19.672 1 88 94 SER A N 1
ATOM 688 C CA . SER A 1 94 ? 9.414 32.125 20.812 1 88 94 SER A CA 1
ATOM 689 C C . SER A 1 94 ? 8.984 33.312 21.672 1 88 94 SER A C 1
ATOM 691 O O . SER A 1 94 ? 9.094 33.25 22.906 1 88 94 SER A O 1
ATOM 693 N N . ASN A 1 95 ? 8.406 34.375 21.094 1 82.25 95 ASN A N 1
ATOM 694 C CA . ASN A 1 95 ? 8.055 35.531 21.906 1 82.25 95 ASN A CA 1
ATOM 695 C C . ASN A 1 95 ? 6.543 35.625 22.094 1 82.25 95 ASN A C 1
ATOM 697 O O . ASN A 1 95 ? 6.055 36.594 22.688 1 82.25 95 ASN A O 1
ATOM 701 N N . LEU A 1 96 ? 5.883 34.625 21.656 1 86.12 96 LEU A N 1
ATOM 702 C CA . LEU A 1 96 ? 4.434 34.781 21.609 1 86.12 96 LEU A CA 1
ATOM 703 C C . LEU A 1 96 ? 3.742 33.656 22.375 1 86.12 96 LEU A C 1
ATOM 705 O O . LEU A 1 96 ? 2.643 33.844 22.906 1 86.12 96 LEU A O 1
ATOM 709 N N . LEU A 1 97 ? 4.367 32.594 22.438 1 78.19 97 LEU A N 1
ATOM 710 C CA . LEU A 1 97 ? 3.664 31.391 22.859 1 78.19 97 LEU A CA 1
ATOM 711 C C . LEU A 1 97 ? 3.602 31.297 24.375 1 78.19 97 LEU A C 1
ATOM 713 O O . LEU A 1 97 ? 4.598 31.531 25.062 1 78.19 97 LEU A O 1
ATOM 717 N N . SER A 1 98 ? 2.404 31.156 24.766 1 80.19 98 SER A N 1
ATOM 718 C CA . SER A 1 98 ? 2.236 30.625 26.109 1 80.19 98 SER A CA 1
ATOM 719 C C . SER A 1 98 ? 2.354 29.109 26.125 1 80.19 98 SER A C 1
ATOM 721 O O . SER A 1 98 ? 1.72 28.422 25.328 1 80.19 98 SER A O 1
ATOM 723 N N . PRO A 1 99 ? 3.125 28.578 27.016 1 75.88 99 PRO A N 1
ATOM 724 C CA . PRO A 1 99 ? 3.328 27.125 27.047 1 75.88 99 PRO A CA 1
ATOM 725 C C . PRO A 1 99 ? 2.047 26.359 27.375 1 75.88 99 PRO A C 1
ATOM 727 O O . PRO A 1 99 ? 2.002 25.141 27.219 1 75.88 99 PRO A O 1
ATOM 730 N N . LYS A 1 100 ? 1.059 27.016 27.672 1 86.62 100 LYS A N 1
ATOM 731 C CA . LYS A 1 100 ? -0.201 26.359 28.031 1 86.62 100 LYS A CA 1
ATOM 732 C C . LYS A 1 100 ? -0.997 26 26.781 1 86.62 100 LYS A C 1
ATOM 734 O O . LYS A 1 100 ? -1.92 25.188 26.828 1 86.62 100 LYS A O 1
ATOM 739 N N . ILE A 1 101 ? -0.669 26.609 25.688 1 93.5 101 ILE A N 1
ATOM 740 C CA . ILE A 1 101 ? -1.384 26.328 24.438 1 93.5 101 ILE A CA 1
ATOM 741 C C . ILE A 1 101 ? -0.776 25.109 23.766 1 93.5 101 ILE A C 1
ATOM 743 O O . ILE A 1 101 ? 0.385 25.125 23.344 1 93.5 101 ILE A O 1
ATOM 747 N N . PRO A 1 102 ? -1.548 24 23.703 1 96.81 102 PRO A N 1
ATOM 748 C CA . PRO A 1 102 ? -1.02 22.828 22.984 1 96.81 102 PRO A CA 1
ATOM 749 C C . PRO A 1 102 ? -0.862 23.078 21.484 1 96.81 102 PRO A C 1
ATOM 751 O O . PRO A 1 102 ? -1.565 23.922 20.922 1 96.81 102 PRO A O 1
ATOM 754 N N . ILE A 1 103 ? 0.089 22.328 20.922 1 97.62 103 ILE A N 1
ATOM 755 C CA . ILE A 1 103 ? 0.386 22.438 19.5 1 97.62 103 ILE A CA 1
ATOM 756 C C . ILE A 1 103 ? 0.002 21.141 18.781 1 97.62 103 ILE A C 1
ATOM 758 O O . ILE A 1 103 ? 0.262 20.047 19.297 1 97.62 103 ILE A O 1
ATOM 762 N N . LEU A 1 104 ? -0.674 21.219 17.656 1 98.75 104 LEU A N 1
ATOM 763 C CA . LEU A 1 104 ? -0.962 20.094 16.766 1 98.75 104 LEU A CA 1
ATOM 764 C C . LEU A 1 104 ? -0.283 20.297 15.414 1 98.75 104 LEU A C 1
ATOM 766 O O . LEU A 1 104 ? -0.616 21.219 14.68 1 98.75 104 LEU A O 1
ATOM 770 N N . MET A 1 105 ? 0.639 19.438 15.078 1 98.5 105 MET A N 1
ATOM 771 C CA . MET A 1 105 ? 1.425 19.578 13.859 1 98.5 105 MET A CA 1
ATOM 772 C C . MET A 1 105 ? 0.856 18.719 12.734 1 98.5 105 MET A C 1
ATOM 774 O O . MET A 1 105 ? 0.603 17.531 12.93 1 98.5 105 MET A O 1
ATOM 778 N N . VAL A 1 106 ? 0.683 19.297 11.586 1 97.12 106 VAL A N 1
ATOM 779 C CA . VAL A 1 106 ? 0.296 18.547 10.406 1 97.12 106 VAL A CA 1
ATOM 780 C C . VAL A 1 106 ? 1.515 18.312 9.516 1 97.12 106 VAL A C 1
ATOM 782 O O . VAL A 1 106 ? 1.489 17.469 8.617 1 97.12 106 VAL A O 1
ATOM 785 N N . THR A 1 107 ? 2.625 19 9.844 1 95.81 107 THR A N 1
ATOM 786 C CA . THR A 1 107 ? 3.863 18.969 9.07 1 95.81 107 THR A CA 1
ATOM 787 C C . THR A 1 107 ? 4.52 17.594 9.156 1 95.81 107 THR A C 1
ATOM 789 O O . THR A 1 107 ? 4.648 17.016 10.242 1 95.81 107 THR A O 1
ATOM 792 N N . LYS A 1 108 ? 4.871 17.062 8.031 1 95.81 108 LYS A N 1
ATOM 793 C CA . LYS A 1 108 ? 5.492 15.742 7.957 1 95.81 108 LYS A CA 1
ATOM 794 C C . LYS A 1 108 ? 6.918 15.828 7.43 1 95.81 108 LYS A C 1
ATOM 796 O O . LYS A 1 108 ? 7.199 16.594 6.508 1 95.81 108 LYS A O 1
ATOM 801 N N . GLY A 1 109 ? 7.859 15.094 8.109 1 97.44 109 GLY A N 1
ATOM 802 C CA . GLY A 1 109 ? 9.266 15.086 7.727 1 97.44 109 GLY A CA 1
ATOM 803 C C . GLY A 1 109 ? 10.188 14.648 8.844 1 97.44 109 GLY A C 1
ATOM 804 O O . GLY A 1 109 ? 9.727 14.258 9.922 1 97.44 109 GLY A O 1
ATOM 805 N N . LEU A 1 110 ? 11.414 14.633 8.562 1 98.5 110 LEU A N 1
ATOM 806 C CA . LEU A 1 110 ? 12.508 14.398 9.508 1 98.5 110 LEU A CA 1
ATOM 807 C C . LEU A 1 110 ? 13.602 15.445 9.344 1 98.5 110 LEU A C 1
ATOM 809 O O . LEU A 1 110 ? 13.703 16.078 8.289 1 98.5 110 LEU A O 1
ATOM 813 N N . ALA A 1 111 ? 14.328 15.578 10.352 1 98.06 111 ALA A N 1
ATOM 814 C CA . ALA A 1 111 ? 15.531 16.406 10.312 1 98.06 111 ALA A CA 1
ATOM 815 C C . ALA A 1 111 ? 16.766 15.586 10.672 1 98.06 111 ALA A C 1
ATOM 817 O O . ALA A 1 111 ? 16.672 14.586 11.383 1 98.06 111 ALA A O 1
ATOM 818 N N . GLY A 1 112 ? 17.859 15.938 10.055 1 97.44 112 GLY A N 1
ATOM 819 C CA . GLY A 1 112 ? 19.156 15.367 10.391 1 97.44 112 GLY A CA 1
ATOM 820 C C . GLY A 1 112 ? 20.172 16.406 10.836 1 97.44 112 GLY A C 1
ATOM 821 O O . GLY A 1 112 ? 20.203 17.516 10.305 1 97.44 112 GLY A O 1
ATOM 822 N N . ASP A 1 113 ? 21.031 16.047 11.82 1 96.5 113 ASP A N 1
ATOM 823 C CA . ASP A 1 113 ? 22 17.016 12.32 1 96.5 113 ASP A CA 1
ATOM 824 C C . ASP A 1 113 ? 23.422 16.5 12.109 1 96.5 113 ASP A C 1
ATOM 826 O O . ASP A 1 113 ? 24.359 17 12.742 1 96.5 113 ASP A O 1
ATOM 830 N N . GLY A 1 114 ? 23.547 15.555 11.32 1 95.81 114 GLY A N 1
ATOM 831 C CA . GLY A 1 114 ? 24.859 14.961 11.07 1 95.81 114 GLY A CA 1
ATOM 832 C C . GLY A 1 114 ? 25.141 13.766 11.961 1 95.81 114 GLY A C 1
ATOM 833 O O . GLY A 1 114 ? 26 12.938 11.641 1 95.81 114 GLY A O 1
ATOM 834 N N . LYS A 1 115 ? 24.391 13.656 13.07 1 96.38 115 LYS A N 1
ATOM 835 C CA . LYS A 1 115 ? 24.656 12.578 14.023 1 96.38 115 LYS A CA 1
ATOM 836 C C . LYS A 1 115 ? 23.406 11.719 14.227 1 96.38 115 LYS A C 1
ATOM 838 O O . LYS A 1 115 ? 23.516 10.508 14.445 1 96.38 115 LYS A O 1
ATOM 843 N N . LYS A 1 116 ? 22.297 12.328 14.195 1 97.56 116 LYS A N 1
ATOM 844 C CA . LYS A 1 116 ? 21.078 11.586 14.445 1 97.56 116 LYS A CA 1
ATOM 845 C C . LYS A 1 116 ? 19.906 12.164 13.656 1 97.56 116 LYS A C 1
ATOM 847 O O . LYS A 1 116 ? 19.938 13.336 13.258 1 97.56 116 LYS A O 1
ATOM 852 N N . LEU A 1 117 ? 18.922 11.336 13.406 1 98.5 117 LEU A N 1
ATOM 853 C CA . LEU A 1 117 ? 17.641 11.742 12.828 1 98.5 117 LEU A CA 1
ATOM 854 C C . LEU A 1 117 ? 16.641 12.125 13.914 1 98.5 117 LEU A C 1
ATOM 856 O O . LEU A 1 117 ? 16.594 11.492 14.969 1 98.5 117 LEU A O 1
ATOM 860 N N . SER A 1 118 ? 15.898 13.195 13.672 1 98.38 118 SER A N 1
ATOM 861 C CA . SER A 1 118 ? 14.906 13.656 14.633 1 98.38 118 SER A CA 1
ATOM 862 C C . SER A 1 118 ? 13.562 13.914 13.969 1 98.38 118 SER A C 1
ATOM 864 O O . SER A 1 118 ? 13.508 14.359 12.82 1 98.38 118 SER A O 1
ATOM 866 N N . ILE A 1 119 ? 12.508 13.625 14.695 1 98.5 119 ILE A N 1
ATOM 867 C CA . ILE A 1 119 ? 11.172 13.969 14.219 1 98.5 119 ILE A CA 1
ATOM 868 C C . ILE A 1 119 ? 10.953 15.477 14.352 1 98.5 119 ILE A C 1
ATOM 870 O O . ILE A 1 119 ? 11.578 16.125 15.195 1 98.5 119 ILE A O 1
ATOM 874 N N . LEU A 1 120 ? 10.07 16.047 13.578 1 98.38 120 LEU A N 1
ATOM 875 C CA . LEU A 1 120 ? 9.906 17.484 13.477 1 98.38 120 LEU A CA 1
ATOM 876 C C . LEU A 1 120 ? 9.32 18.062 14.766 1 98.38 120 LEU A C 1
ATOM 878 O O . LEU A 1 120 ? 9.664 19.172 15.164 1 98.38 120 LEU A O 1
ATOM 882 N N . PRO A 1 121 ? 8.422 17.328 15.477 1 97.69 121 PRO A N 1
ATOM 883 C CA . PRO A 1 121 ? 7.98 17.844 16.781 1 97.69 121 PRO A CA 1
ATOM 884 C C . PRO A 1 121 ? 9.133 18.094 17.734 1 97.69 121 PRO A C 1
ATOM 886 O O . PRO A 1 121 ? 9.125 19.078 18.469 1 97.69 121 PRO A O 1
ATOM 889 N N . ASP A 1 122 ? 10.133 17.219 17.703 1 97.06 122 ASP A N 1
ATOM 890 C CA . ASP A 1 122 ? 11.305 17.422 18.547 1 97.06 122 ASP A CA 1
ATOM 891 C C . ASP A 1 122 ? 12.117 18.625 18.094 1 97.06 122 ASP A C 1
ATOM 893 O O . ASP A 1 122 ? 12.664 19.359 18.922 1 97.06 122 ASP A O 1
ATOM 897 N N . VAL A 1 123 ? 12.18 18.766 16.797 1 97.38 123 VAL A N 1
ATOM 898 C CA . VAL A 1 123 ? 12.898 19.906 16.234 1 97.38 123 VAL A CA 1
ATOM 899 C C . VAL A 1 123 ? 12.211 21.203 16.656 1 97.38 123 VAL A C 1
ATOM 901 O O . VAL A 1 123 ? 12.875 22.156 17.078 1 97.38 123 VAL A O 1
ATOM 904 N N . LEU A 1 124 ? 10.906 21.25 16.531 1 97 124 LEU A N 1
ATOM 905 C CA . LEU A 1 124 ? 10.156 22.422 16.953 1 97 124 LEU A CA 1
ATOM 906 C C . LEU A 1 124 ? 10.375 22.703 18.438 1 97 124 LEU A C 1
ATOM 908 O O . LEU A 1 124 ? 10.664 23.844 18.812 1 97 124 LEU A O 1
ATOM 912 N N . LYS A 1 125 ? 10.25 21.672 19.234 1 95.75 125 LYS A N 1
ATOM 913 C CA . LYS A 1 125 ? 10.43 21.812 20.688 1 95.75 125 LYS A CA 1
ATOM 914 C C . LYS A 1 125 ? 11.805 22.375 21.016 1 95.75 125 LYS A C 1
ATOM 916 O O . LYS A 1 125 ? 11.93 23.266 21.859 1 95.75 125 LYS A O 1
ATOM 921 N N . ALA A 1 126 ? 12.805 21.891 20.359 1 95.25 126 ALA A N 1
ATOM 922 C CA . ALA A 1 126 ? 14.188 22.297 20.609 1 95.25 126 ALA A CA 1
ATOM 923 C C . ALA A 1 126 ? 14.391 23.766 20.234 1 95.25 126 ALA A C 1
ATOM 925 O O . ALA A 1 126 ? 15.266 24.438 20.781 1 95.25 126 ALA A O 1
ATOM 926 N N . GLY A 1 127 ? 13.602 24.266 19.266 1 94.69 127 GLY A N 1
ATOM 927 C CA . GLY A 1 127 ? 13.742 25.625 18.797 1 94.69 127 GLY A CA 1
ATOM 928 C C . GLY A 1 127 ? 13.008 26.641 19.656 1 94.69 127 GLY A C 1
ATOM 929 O O . GLY A 1 127 ? 13.172 27.844 19.5 1 94.69 127 GLY A O 1
ATOM 930 N N . LEU A 1 128 ? 12.203 26.188 20.594 1 93.69 128 LEU A N 1
ATOM 931 C CA . LEU A 1 128 ? 11.453 27.062 21.5 1 93.69 128 LEU A CA 1
ATOM 932 C C . LEU A 1 128 ? 12.32 27.516 22.672 1 93.69 128 LEU A C 1
ATOM 934 O O . LEU A 1 128 ? 13.367 26.906 22.938 1 93.69 128 LEU A O 1
ATOM 938 N N . PRO A 1 129 ? 11.891 28.562 23.375 1 92 129 PRO A N 1
ATOM 939 C CA . PRO A 1 129 ? 12.625 28.953 24.578 1 92 129 PRO A CA 1
ATOM 940 C C . PRO A 1 129 ? 12.711 27.844 25.625 1 92 129 PRO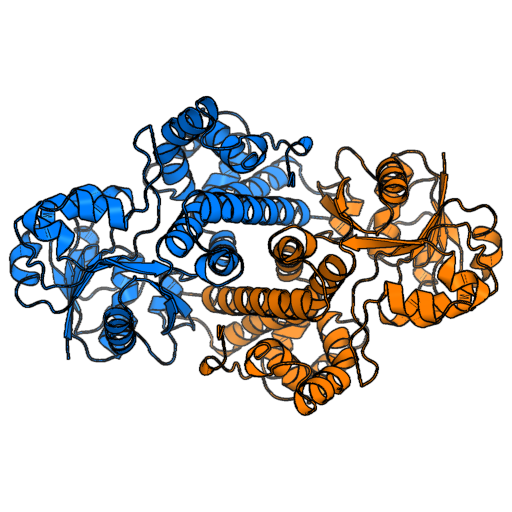 A C 1
ATOM 942 O O . PRO A 1 129 ? 11.742 27.094 25.812 1 92 129 PRO A O 1
ATOM 945 N N . ILE A 1 130 ? 13.812 27.75 26.234 1 90.88 130 ILE A N 1
ATOM 946 C CA . ILE A 1 130 ? 14.148 26.656 27.141 1 90.88 130 ILE A CA 1
ATOM 947 C C . ILE A 1 130 ? 13.055 26.5 28.203 1 90.88 130 ILE A C 1
ATOM 949 O O . ILE A 1 130 ? 12.703 25.391 28.578 1 90.88 130 ILE A O 1
ATOM 953 N N . GLU A 1 131 ? 12.555 27.578 28.641 1 87.31 131 GLU A N 1
ATOM 954 C CA . GLU A 1 131 ? 11.578 27.578 29.719 1 87.31 131 GLU A CA 1
ATOM 955 C C . GLU A 1 131 ? 10.258 26.969 29.266 1 87.31 131 GLU A C 1
ATOM 957 O O . GLU A 1 131 ? 9.445 26.547 30.109 1 87.31 131 GLU A O 1
ATOM 962 N N . TYR A 1 132 ? 10.086 26.859 27.953 1 88.31 132 TYR A N 1
ATOM 963 C CA . TYR A 1 132 ? 8.82 26.375 27.406 1 88.31 132 TYR A CA 1
ATOM 964 C C . TYR A 1 132 ? 8.93 24.906 26.984 1 88.31 132 TYR A C 1
ATOM 966 O O . TYR A 1 132 ? 7.918 24.234 26.812 1 88.31 132 TYR A O 1
ATOM 974 N N . ARG A 1 133 ? 10.078 24.422 26.828 1 90.44 133 ARG A N 1
ATOM 975 C CA . ARG A 1 133 ? 10.32 23.156 26.141 1 90.44 133 ARG A CA 1
ATOM 976 C C . ARG A 1 133 ? 9.719 21.984 26.922 1 90.44 133 ARG A C 1
ATOM 978 O O . ARG A 1 133 ? 9.141 21.078 26.328 1 90.44 133 ARG A O 1
ATOM 985 N N . ASP A 1 134 ? 9.789 22.062 28.234 1 88.94 134 ASP A N 1
ATOM 986 C CA . ASP A 1 134 ? 9.312 20.953 29.047 1 88.94 134 ASP A CA 1
ATOM 987 C C . ASP A 1 134 ? 7.812 21.062 29.297 1 88.94 134 ASP A C 1
ATOM 989 O O . ASP A 1 134 ? 7.176 20.078 29.688 1 88.94 134 ASP A O 1
ATOM 993 N N . GLN A 1 135 ? 7.297 22.172 28.984 1 90.56 135 GLN A N 1
ATOM 994 C CA . GLN A 1 135 ? 5.895 22.406 29.328 1 90.56 135 GLN A CA 1
ATOM 995 C C . GLN A 1 135 ? 5 22.266 28.094 1 90.56 135 GLN A C 1
ATOM 997 O O . GLN A 1 135 ? 3.832 21.891 28.219 1 90.56 135 GLN A O 1
ATOM 1002 N N . VAL A 1 136 ? 5.52 22.578 26.984 1 93.56 136 VAL A N 1
ATOM 1003 C CA . VAL A 1 136 ? 4.711 22.609 25.781 1 93.56 136 VAL A CA 1
ATOM 1004 C C . VAL A 1 136 ? 4.316 21.188 25.375 1 93.56 136 VAL A C 1
ATOM 1006 O O . VAL A 1 136 ? 5.129 20.266 25.469 1 93.56 136 VAL A O 1
ATOM 1009 N N . GLN A 1 137 ? 3.076 20.984 25.078 1 95.5 137 GLN A N 1
ATOM 1010 C CA . GLN A 1 137 ? 2.584 19.719 24.531 1 95.5 137 GLN A CA 1
ATOM 1011 C C . GLN A 1 137 ? 2.439 19.781 23.016 1 95.5 137 GLN A C 1
ATOM 1013 O O . GLN A 1 137 ? 1.669 20.594 22.5 1 95.5 137 GLN A O 1
ATOM 1018 N N . ILE A 1 138 ? 3.182 18.906 22.359 1 97.38 138 ILE A N 1
ATOM 1019 C CA . ILE A 1 138 ? 3.156 18.891 20.906 1 97.38 138 ILE A CA 1
ATOM 1020 C C . ILE A 1 138 ? 2.615 17.562 20.406 1 97.38 138 ILE A C 1
ATOM 1022 O O . ILE A 1 138 ? 3.229 16.516 20.625 1 97.38 138 ILE A O 1
ATOM 1026 N N . ALA A 1 139 ? 1.431 17.578 19.812 1 98.62 139 ALA A N 1
ATOM 1027 C CA . ALA A 1 139 ? 0.833 16.438 19.125 1 98.62 139 ALA A CA 1
ATOM 1028 C C . ALA A 1 139 ? 1.032 16.547 17.609 1 98.62 139 ALA A C 1
ATOM 1030 O O . ALA A 1 139 ? 1.455 17.578 17.109 1 98.62 139 ALA A O 1
ATOM 1031 N N . ALA A 1 140 ? 0.827 15.453 16.922 1 98.75 140 ALA A N 1
ATOM 1032 C CA . ALA A 1 140 ? 0.974 15.43 15.477 1 98.75 140 ALA A CA 1
ATOM 1033 C C . ALA A 1 140 ? -0.109 14.578 14.828 1 98.75 140 ALA A C 1
ATOM 1035 O O . ALA A 1 140 ? -0.73 13.742 15.492 1 98.75 140 ALA A O 1
ATOM 1036 N N . ILE A 1 141 ? -0.369 14.859 13.57 1 98.69 141 ILE A N 1
ATOM 1037 C CA . ILE A 1 141 ? -1.332 14.102 12.781 1 98.69 141 ILE A CA 1
ATOM 1038 C C . ILE A 1 141 ? -0.594 13.203 11.789 1 98.69 141 ILE A C 1
ATOM 1040 O O . ILE A 1 141 ? 0.302 13.656 11.078 1 98.69 141 ILE A O 1
ATOM 1044 N N . GLY A 1 142 ? -0.91 11.945 11.781 1 98.19 142 GLY A N 1
ATOM 1045 C CA . GLY A 1 142 ? -0.408 11.023 10.773 1 98.19 142 GLY A CA 1
ATOM 1046 C C . GLY A 1 142 ? -1.509 10.258 10.062 1 98.19 142 GLY A C 1
ATOM 1047 O O . GLY A 1 142 ? -2.635 10.18 10.555 1 98.19 142 GLY A O 1
ATOM 1048 N N . GLY A 1 143 ? -1.201 9.82 8.859 1 98.25 143 GLY A N 1
ATOM 1049 C CA . GLY A 1 143 ? -2.158 9.031 8.094 1 98.25 143 GLY A CA 1
ATOM 1050 C C . GLY A 1 143 ? -2.521 9.664 6.766 1 98.25 143 GLY A C 1
ATOM 1051 O O . GLY A 1 143 ? -2.137 10.805 6.484 1 98.25 143 GLY A O 1
ATOM 1052 N N . PRO A 1 144 ? -3.232 8.945 5.957 1 98.44 144 PRO A N 1
ATOM 1053 C CA . PRO A 1 144 ? -3.619 9.43 4.629 1 98.44 144 PRO A CA 1
ATOM 1054 C C . PRO A 1 144 ? -4.648 10.555 4.688 1 98.44 144 PRO A C 1
ATOM 1056 O O . PRO A 1 144 ? -5.746 10.367 5.223 1 98.44 144 PRO A O 1
ATOM 1059 N N . SER A 1 145 ? -4.293 11.68 4.137 1 98.12 145 SER A N 1
ATOM 1060 C CA . SER A 1 145 ? -5.188 12.836 4.125 1 98.12 145 SER A CA 1
ATOM 1061 C C . SER A 1 145 ? -4.82 13.805 3.008 1 98.12 145 SER A C 1
ATOM 1063 O O . SER A 1 145 ? -4.07 14.758 3.229 1 98.12 145 SER A O 1
ATOM 1065 N N . ILE A 1 146 ? -5.32 13.492 1.854 1 97.62 146 ILE A N 1
ATOM 1066 C CA . ILE A 1 146 ? -5.242 14.484 0.787 1 97.62 146 ILE A CA 1
ATOM 1067 C C . ILE A 1 146 ? -6.094 15.703 1.149 1 97.62 146 ILE A C 1
ATOM 1069 O O . ILE A 1 146 ? -7.273 15.562 1.479 1 97.62 146 ILE A O 1
ATOM 1073 N N . ALA A 1 147 ? -5.531 16.844 1.072 1 97.5 147 ALA A N 1
ATOM 1074 C CA . ALA A 1 147 ? -6.16 18.078 1.527 1 97.5 147 ALA A CA 1
ATOM 1075 C C . ALA A 1 147 ? -7.449 18.359 0.759 1 97.5 147 ALA A C 1
ATOM 1077 O O . ALA A 1 147 ? -8.469 18.719 1.353 1 97.5 147 ALA A O 1
ATOM 1078 N N . GLN A 1 148 ? -7.449 18.172 -0.572 1 97.19 148 GLN A N 1
ATOM 1079 C CA . GLN A 1 148 ? -8.609 18.453 -1.419 1 97.19 148 GLN A CA 1
ATOM 1080 C C . GLN A 1 148 ? -9.797 17.578 -1.021 1 97.19 148 GLN A C 1
ATOM 1082 O O . GLN A 1 148 ? -10.945 18.047 -1.053 1 97.19 148 GLN A O 1
ATOM 1087 N N . GLU A 1 149 ? -9.516 16.391 -0.649 1 97.88 149 GLU A N 1
ATOM 1088 C CA . GLU A 1 149 ? -10.57 15.461 -0.267 1 97.88 149 GLU A CA 1
ATOM 1089 C C . GLU A 1 149 ? -11.109 15.781 1.125 1 97.88 149 GLU A C 1
ATOM 1091 O O . GLU A 1 149 ? -12.32 15.719 1.356 1 97.88 149 GLU A O 1
ATOM 1096 N N . LEU A 1 150 ? -10.203 16.125 2.041 1 98.31 150 LEU A N 1
ATOM 1097 C CA . LEU A 1 150 ? -10.648 16.531 3.371 1 98.31 150 LEU A CA 1
ATOM 1098 C C . LEU A 1 150 ? -11.523 17.766 3.295 1 98.31 150 LEU A C 1
ATOM 1100 O O . LEU A 1 150 ? -12.555 17.859 3.963 1 98.31 150 LEU A O 1
ATOM 1104 N N . ALA A 1 151 ? -11.164 18.688 2.432 1 98 151 ALA A N 1
ATOM 1105 C CA . ALA A 1 151 ? -11.836 19.969 2.307 1 98 151 ALA A CA 1
ATOM 1106 C C . ALA A 1 151 ? -13.25 19.797 1.765 1 98 151 ALA A C 1
ATOM 1108 O O . ALA A 1 151 ? -14.109 20.656 1.951 1 98 151 ALA A O 1
ATOM 1109 N N . THR A 1 152 ? -13.492 18.734 1.08 1 97.5 152 THR A N 1
ATOM 1110 C CA . THR A 1 152 ? -14.82 18.469 0.528 1 97.5 152 THR A CA 1
ATOM 1111 C C . THR A 1 152 ? -15.523 17.359 1.316 1 97.5 152 THR A C 1
ATOM 1113 O O . THR A 1 152 ? -16.453 16.734 0.811 1 97.5 152 THR A O 1
ATOM 1116 N N . ARG A 1 153 ? -14.984 17.031 2.49 1 97.56 153 ARG A N 1
ATOM 1117 C CA . ARG A 1 153 ? -15.625 16.203 3.498 1 97.56 153 ARG A CA 1
ATOM 1118 C C . ARG A 1 153 ? -15.719 14.75 3.025 1 97.56 153 ARG A C 1
ATOM 1120 O O . ARG A 1 153 ? -16.719 14.07 3.291 1 97.56 153 ARG A O 1
ATOM 1127 N N . ARG A 1 154 ? -14.789 14.367 2.131 1 97.75 154 ARG A N 1
ATOM 1128 C CA . ARG A 1 154 ? -14.648 12.945 1.846 1 97.75 154 ARG A CA 1
ATOM 1129 C C . ARG A 1 154 ? -14.172 12.18 3.078 1 97.75 154 ARG A C 1
ATOM 1131 O O . ARG A 1 154 ? -13.398 12.711 3.877 1 97.75 154 ARG A O 1
ATOM 1138 N N . HIS A 1 155 ? -14.594 10.914 3.287 1 98.25 155 HIS A N 1
ATOM 1139 C CA . HIS A 1 155 ? -14.148 10.102 4.414 1 98.25 155 HIS A CA 1
ATOM 1140 C C . HIS A 1 155 ? -12.633 10.031 4.48 1 98.25 155 HIS A C 1
ATOM 1142 O O . HIS A 1 155 ? -11.977 9.633 3.51 1 98.25 155 HIS A O 1
ATOM 1148 N N . THR A 1 156 ? -12.086 10.461 5.598 1 98.62 156 THR A N 1
ATOM 1149 C CA . THR A 1 156 ? -10.656 10.547 5.855 1 98.62 156 THR A CA 1
ATOM 1150 C C . THR A 1 156 ? -10.32 9.984 7.234 1 98.62 156 THR A C 1
ATOM 1152 O O . THR A 1 156 ? -10.922 10.375 8.234 1 98.62 156 THR A O 1
ATOM 1155 N N . CYS A 1 157 ? -9.398 9 7.266 1 98.62 157 CYS A N 1
ATOM 1156 C CA . CYS A 1 157 ? -8.969 8.391 8.516 1 98.62 157 CYS A CA 1
ATOM 1157 C C . CYS A 1 157 ? -7.531 8.781 8.852 1 98.62 157 CYS A C 1
ATOM 1159 O O . CYS A 1 157 ? -6.633 8.617 8.023 1 98.62 157 CYS A O 1
ATOM 1161 N N . VAL A 1 158 ? -7.324 9.305 10.078 1 98.69 158 VAL A N 1
ATOM 1162 C CA . VA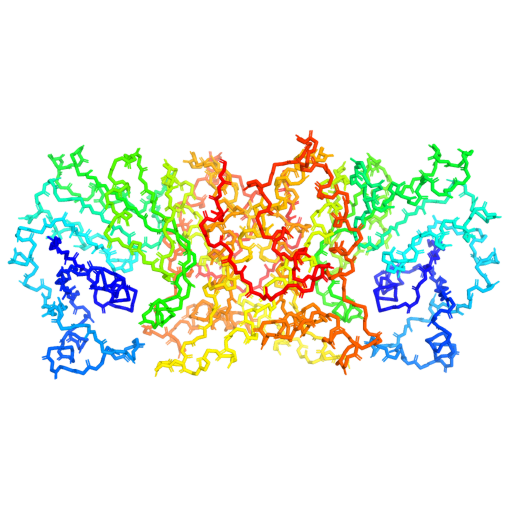L A 1 158 ? -5.992 9.719 10.508 1 98.69 158 VAL A CA 1
ATOM 1163 C C . VAL A 1 158 ? -5.766 9.312 11.961 1 98.69 158 VAL A C 1
ATOM 1165 O O . VAL A 1 158 ? -6.695 8.859 12.633 1 98.69 158 VAL A O 1
ATOM 1168 N N . VAL A 1 159 ? -4.488 9.461 12.359 1 98.44 159 VAL A N 1
ATOM 1169 C CA . VAL A 1 159 ? -4.121 9.25 13.758 1 98.44 159 VAL A CA 1
ATOM 1170 C C . VAL A 1 159 ? -3.551 10.539 14.344 1 98.44 159 VAL A C 1
ATOM 1172 O O . VAL A 1 159 ? -2.701 11.188 13.727 1 98.44 159 VAL A O 1
ATOM 1175 N N . PHE A 1 160 ? -4.098 10.93 15.477 1 98.75 160 PHE A N 1
ATOM 1176 C CA . PHE A 1 160 ? -3.443 11.93 16.312 1 98.75 160 PHE A CA 1
ATOM 1177 C C . PHE A 1 160 ? -2.512 11.273 17.312 1 98.75 160 PHE A C 1
ATOM 1179 O O . PHE A 1 160 ? -2.889 10.305 17.984 1 98.75 160 PHE A O 1
ATOM 1186 N N . THR A 1 161 ? -1.274 11.773 17.422 1 98.69 161 THR A N 1
ATOM 1187 C CA . THR A 1 161 ? -0.307 11.094 18.281 1 98.69 161 THR A CA 1
ATOM 1188 C C . THR A 1 161 ? 0.328 12.07 19.266 1 98.69 161 THR A C 1
ATOM 1190 O O . THR A 1 161 ? 0.575 13.227 18.922 1 98.69 161 THR A O 1
ATOM 1193 N N . ASN A 1 162 ? 0.542 11.68 20.344 1 98.12 162 ASN A N 1
ATOM 1194 C CA . ASN A 1 162 ? 1.178 12.312 21.5 1 98.12 162 ASN A CA 1
ATOM 1195 C C . ASN A 1 162 ? 1.35 11.328 22.656 1 98.12 162 ASN A C 1
ATOM 1197 O O . ASN A 1 162 ? 0.715 10.273 22.672 1 98.12 162 ASN A O 1
ATOM 1201 N N . GLN A 1 163 ? 2.219 11.617 23.594 1 95.88 163 GLN A N 1
ATOM 1202 C CA . GLN A 1 163 ? 2.398 10.742 24.75 1 95.88 163 GLN A CA 1
ATOM 1203 C C . GLN A 1 163 ? 1.253 10.906 25.734 1 95.88 163 GLN A C 1
ATOM 1205 O O . GLN A 1 163 ? 0.938 9.984 26.484 1 95.88 163 GLN A O 1
ATOM 1210 N N . ASN A 1 164 ? 0.577 12.07 25.75 1 97 164 ASN A N 1
ATOM 1211 C CA . ASN A 1 164 ? -0.492 12.406 26.688 1 97 164 ASN A CA 1
ATOM 1212 C C . ASN A 1 164 ? -1.865 12.062 26.109 1 97 164 ASN A C 1
ATOM 1214 O O . ASN A 1 164 ? -2.434 12.836 25.344 1 97 164 ASN A O 1
ATOM 1218 N N . GLN A 1 165 ? -2.455 10.977 26.609 1 97.62 165 GLN A N 1
ATOM 1219 C CA . GLN A 1 165 ? -3.727 10.492 26.078 1 97.62 165 GLN A CA 1
ATOM 1220 C C . GLN A 1 165 ? -4.852 11.484 26.344 1 97.62 165 GLN A C 1
ATOM 1222 O O . GLN A 1 165 ? -5.766 11.633 25.531 1 97.62 165 GLN A O 1
ATOM 1227 N N . ALA A 1 166 ? -4.773 12.156 27.438 1 98.06 166 ALA A N 1
ATOM 1228 C CA . ALA A 1 166 ? -5.812 13.133 27.75 1 98.06 166 ALA A CA 1
ATOM 1229 C C . ALA A 1 166 ? -5.848 14.258 26.719 1 98.06 166 ALA A C 1
ATOM 1231 O O . ALA A 1 166 ? -6.926 14.703 26.312 1 98.06 166 ALA A O 1
ATOM 1232 N N . LEU A 1 167 ? -4.688 14.703 26.344 1 98.06 167 LEU A N 1
ATOM 1233 C CA . LEU A 1 167 ? -4.609 15.703 25.281 1 98.06 167 LEU A CA 1
ATOM 1234 C C . LEU A 1 167 ? -5.203 15.172 23.984 1 98.06 167 LEU A C 1
ATOM 1236 O O . LEU A 1 167 ? -5.953 15.875 23.312 1 98.06 167 LEU A O 1
ATOM 1240 N N . LEU A 1 168 ? -4.879 13.961 23.688 1 98.69 168 LEU A N 1
ATOM 1241 C CA . LEU A 1 168 ? -5.371 13.352 22.453 1 98.69 168 LEU A CA 1
ATOM 1242 C C . LEU A 1 168 ? -6.891 13.273 22.453 1 98.69 168 LEU A C 1
ATOM 1244 O O . LEU A 1 168 ? -7.535 13.57 21.438 1 98.69 168 LEU A O 1
ATOM 1248 N N . ASP A 1 169 ? -7.43 12.867 23.578 1 98.5 169 ASP A N 1
ATOM 1249 C CA . ASP A 1 169 ? -8.883 12.781 23.688 1 98.5 169 ASP A CA 1
ATOM 1250 C C . ASP A 1 169 ? -9.531 14.148 23.469 1 98.5 169 ASP A C 1
ATOM 1252 O O . ASP A 1 169 ? -10.57 14.25 22.812 1 98.5 169 ASP A O 1
ATOM 1256 N N . TRP A 1 170 ? -8.883 15.117 24.047 1 98.62 170 TRP A N 1
ATOM 1257 C CA . TRP A 1 170 ? -9.375 16.484 23.875 1 98.62 170 TRP A CA 1
ATOM 1258 C C . TRP A 1 170 ? -9.305 16.906 22.406 1 98.62 170 TRP A C 1
ATOM 1260 O O . TRP A 1 170 ? -10.258 17.484 21.875 1 98.62 170 TRP A O 1
ATOM 1270 N N . LEU A 1 171 ? -8.234 16.625 21.75 1 98.81 171 LEU A N 1
ATOM 1271 C CA . LEU A 1 171 ? -8.047 16.969 20.344 1 98.81 171 LEU A CA 1
ATOM 1272 C C . LEU A 1 171 ? -9.055 16.234 19.469 1 98.81 171 LEU A C 1
ATOM 1274 O O . LEU A 1 171 ? -9.586 16.812 18.516 1 98.81 171 LEU A O 1
ATOM 1278 N N . VAL A 1 172 ? -9.273 14.984 19.766 1 98.5 172 VAL A N 1
ATOM 1279 C CA . VAL A 1 172 ? -10.266 14.195 19.047 1 98.5 172 VAL A CA 1
ATOM 1280 C C . VAL A 1 172 ? -11.633 14.852 19.156 1 98.5 172 VAL A C 1
ATOM 1282 O O . VAL A 1 172 ? -12.391 14.922 18.188 1 98.5 172 VAL A O 1
ATOM 1285 N N . GLY A 1 173 ? -11.953 15.305 20.344 1 98.62 173 GLY A N 1
ATOM 1286 C CA . GLY A 1 173 ? -13.211 16 20.562 1 98.62 173 GLY A CA 1
ATOM 1287 C C . GLY A 1 173 ? -13.367 17.234 19.703 1 98.62 173 GLY A C 1
ATOM 1288 O O . GLY A 1 173 ? -14.484 17.594 19.328 1 98.62 173 GLY A O 1
ATOM 1289 N N . LEU A 1 174 ? -12.305 17.859 19.328 1 98.75 174 LEU A N 1
ATOM 1290 C CA . LEU A 1 174 ? -12.328 19.062 18.516 1 98.75 174 LEU A CA 1
ATOM 1291 C C . LEU A 1 174 ? -12.5 18.719 17.047 1 98.75 174 LEU A C 1
ATOM 1293 O O . LEU A 1 174 ? -13.141 19.469 16.297 1 98.75 174 LEU A O 1
ATOM 1297 N N . ALA A 1 175 ? -11.961 17.594 16.609 1 98.75 175 ALA A N 1
ATOM 1298 C CA . ALA A 1 175 ? -11.703 17.453 15.188 1 98.75 175 ALA A CA 1
ATOM 1299 C C . ALA A 1 175 ? -12.586 16.359 14.578 1 98.75 175 ALA A C 1
ATOM 1301 O O . ALA A 1 175 ? -12.898 16.391 13.391 1 98.75 175 ALA A O 1
ATOM 1302 N N . ARG A 1 176 ? -12.945 15.344 15.352 1 98.5 176 ARG A N 1
ATOM 1303 C CA . ARG A 1 176 ? -13.68 14.203 14.805 1 98.5 176 ARG A CA 1
ATOM 1304 C C . ARG A 1 176 ? -15.047 14.633 14.281 1 98.5 176 ARG A C 1
ATOM 1306 O O . ARG A 1 176 ? -15.758 15.398 14.938 1 98.5 176 ARG A O 1
ATOM 1313 N N . THR A 1 177 ? -15.383 14.195 13.117 1 98.69 177 THR A N 1
ATOM 1314 C CA . THR A 1 177 ? -16.672 14.391 12.461 1 98.69 177 THR A CA 1
ATOM 1315 C C . THR A 1 177 ? -17.172 13.078 11.844 1 98.69 177 THR A C 1
ATOM 1317 O O . THR A 1 177 ? -16.5 12.047 11.945 1 98.69 177 THR A O 1
ATOM 1320 N N . PRO A 1 178 ? -18.312 13.102 11.227 1 97.81 178 PRO A N 1
ATOM 1321 C CA . PRO A 1 178 ? -18.797 11.891 10.555 1 97.81 178 PRO A CA 1
ATOM 1322 C C . PRO A 1 178 ? -17.922 11.492 9.359 1 97.81 178 PRO A C 1
ATOM 1324 O O . PRO A 1 178 ? -18.031 10.375 8.852 1 97.81 178 PRO A O 1
ATOM 1327 N N . TYR A 1 179 ? -17.016 12.461 8.891 1 98.25 179 TYR A N 1
ATOM 1328 C CA . TYR A 1 179 ? -16.203 12.141 7.719 1 98.25 179 TYR A CA 1
ATOM 1329 C C . TYR A 1 179 ? -14.727 12.195 8.047 1 98.25 179 TYR A C 1
ATOM 1331 O O . TYR A 1 179 ? -13.898 11.68 7.297 1 98.25 179 TYR A O 1
ATOM 1339 N N . TYR A 1 180 ? -14.383 12.906 9.07 1 98.69 180 TYR A N 1
ATOM 1340 C CA . TYR A 1 180 ? -13.008 12.953 9.547 1 98.69 180 TYR A CA 1
ATOM 1341 C C . TYR A 1 180 ? -12.82 12.047 10.758 1 98.69 180 TYR A C 1
ATOM 1343 O O . TYR A 1 180 ? -13.039 12.469 11.898 1 98.69 180 TYR A O 1
ATOM 1351 N N . HIS A 1 181 ? -12.398 10.812 10.484 1 98.62 181 HIS A N 1
ATOM 1352 C CA . HIS A 1 181 ? -12.25 9.773 11.5 1 98.62 181 HIS A CA 1
ATOM 1353 C C . HIS A 1 181 ? -10.875 9.836 12.156 1 98.62 181 HIS A C 1
ATOM 1355 O O . HIS A 1 181 ? -9.859 9.586 11.508 1 98.62 181 HIS A O 1
ATOM 1361 N N . VAL A 1 182 ? -10.859 10.172 13.445 1 98.31 182 VAL A N 1
ATOM 1362 C CA . VAL A 1 182 ? -9.602 10.414 14.141 1 98.31 182 VAL A CA 1
ATOM 1363 C C . VAL A 1 182 ? -9.375 9.328 15.195 1 98.31 182 VAL A C 1
ATOM 1365 O O . VAL A 1 182 ? -10.164 9.188 16.141 1 98.31 182 VAL A O 1
ATOM 1368 N N . TRP A 1 183 ? -8.367 8.531 15.031 1 97.75 183 TRP A N 1
ATOM 1369 C CA . TRP A 1 183 ? -7.867 7.621 16.047 1 97.75 183 TRP A CA 1
ATOM 1370 C C . TRP A 1 183 ? -6.652 8.219 16.75 1 97.75 183 TRP A C 1
ATOM 1372 O O . TRP A 1 183 ? -6.148 9.273 16.359 1 97.75 183 TRP A O 1
ATOM 1382 N N . THR A 1 184 ? -6.242 7.555 17.859 1 97.75 184 THR A N 1
ATOM 1383 C CA . THR A 1 184 ? -5.102 8.086 18.594 1 97.75 184 THR A CA 1
ATOM 1384 C C . THR A 1 184 ? -4.074 6.992 18.875 1 97.75 184 THR A C 1
ATOM 1386 O O . THR A 1 184 ? -4.395 5.805 18.812 1 97.75 184 THR A O 1
ATOM 1389 N N . ASN A 1 185 ? -2.867 7.328 18.984 1 96.88 185 ASN A N 1
ATOM 1390 C CA . ASN A 1 185 ? -1.847 6.469 19.562 1 96.88 185 ASN A CA 1
ATOM 1391 C C . ASN A 1 185 ? -0.79 7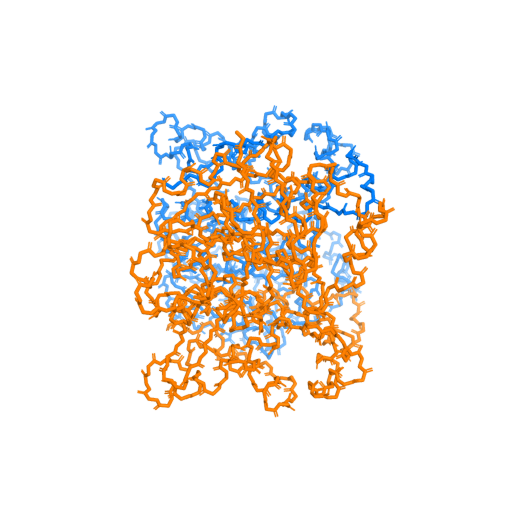.281 20.312 1 96.88 185 ASN A C 1
ATOM 1393 O O . ASN A 1 185 ? -0.775 8.508 20.234 1 96.88 185 ASN A O 1
ATOM 1397 N N . THR A 1 186 ? 0.021 6.598 21.062 1 98 186 THR A N 1
ATOM 1398 C CA . THR A 1 186 ? 0.994 7.301 21.891 1 98 186 THR A CA 1
ATOM 1399 C C . THR A 1 186 ? 2.414 7.043 21.391 1 98 186 THR A C 1
ATOM 1401 O O . THR A 1 186 ? 3.377 7.191 22.156 1 98 186 THR A O 1
ATOM 1404 N N . ASP A 1 187 ? 2.527 6.562 20.172 1 98.12 187 ASP A N 1
ATOM 1405 C CA . ASP A 1 187 ? 3.834 6.305 19.578 1 98.12 187 ASP A CA 1
ATOM 1406 C C . ASP A 1 187 ? 4.176 7.363 18.531 1 98.12 187 ASP A C 1
ATOM 1408 O O . ASP A 1 187 ? 4.152 7.086 17.328 1 98.12 187 ASP A O 1
ATOM 1412 N N . MET A 1 188 ? 4.582 8.484 19.016 1 98.19 188 MET A N 1
ATOM 1413 C CA . MET A 1 188 ? 4.859 9.625 18.141 1 98.19 188 MET A CA 1
ATOM 1414 C C . MET A 1 188 ? 6.016 9.32 17.203 1 98.19 188 MET A C 1
ATOM 1416 O O . MET A 1 188 ? 5.969 9.672 16.016 1 98.19 188 MET A O 1
ATOM 1420 N N . ILE A 1 189 ? 7.035 8.641 17.703 1 98.56 189 ILE A N 1
ATOM 1421 C CA . ILE A 1 189 ? 8.211 8.352 16.891 1 98.56 189 ILE A CA 1
ATOM 1422 C C . ILE A 1 189 ? 7.812 7.48 15.703 1 98.56 189 ILE A C 1
ATOM 1424 O O . ILE A 1 189 ? 8.109 7.812 14.555 1 98.56 189 ILE A O 1
ATOM 1428 N N . GLY A 1 190 ? 7.082 6.355 15.984 1 98.75 190 GLY A N 1
ATOM 1429 C CA . GLY A 1 190 ? 6.66 5.469 14.914 1 98.75 190 GLY A CA 1
ATOM 1430 C C . GLY A 1 190 ? 5.789 6.152 13.883 1 98.75 190 GLY A C 1
ATOM 1431 O O . GLY A 1 190 ? 5.988 5.973 12.68 1 98.75 190 GLY A O 1
ATOM 1432 N N . THR A 1 191 ? 4.898 6.98 14.367 1 98.75 191 THR A N 1
ATOM 1433 C CA . THR A 1 191 ? 3.984 7.691 13.477 1 98.75 191 THR A CA 1
ATOM 1434 C C . THR A 1 191 ? 4.746 8.68 12.602 1 98.75 191 THR A C 1
ATOM 1436 O O . THR A 1 191 ? 4.59 8.68 11.375 1 98.75 191 THR A O 1
ATOM 1439 N N . GLU A 1 192 ? 5.625 9.445 13.211 1 98.81 192 GLU A N 1
ATOM 1440 C CA . GLU A 1 192 ? 6.324 10.516 12.516 1 98.81 192 GLU A CA 1
ATOM 1441 C C . GLU A 1 192 ? 7.324 9.961 11.5 1 98.81 192 GLU A C 1
ATOM 1443 O O . GLU A 1 192 ? 7.5 10.516 10.422 1 98.81 192 GLU A O 1
ATOM 1448 N N . VAL A 1 193 ? 7.957 8.875 11.828 1 98.88 193 VAL A N 1
ATOM 1449 C CA . VAL A 1 193 ? 8.898 8.258 10.898 1 98.88 193 VAL A CA 1
ATOM 1450 C C . VAL A 1 193 ? 8.148 7.73 9.68 1 98.88 193 VAL A C 1
ATOM 1452 O O . VAL A 1 193 ? 8.57 7.938 8.539 1 98.88 193 VAL A O 1
ATOM 1455 N N . CYS A 1 194 ? 7.023 7.109 9.906 1 98.88 194 CYS A N 1
ATOM 1456 C CA . CYS A 1 194 ? 6.219 6.574 8.812 1 98.88 194 CYS A CA 1
ATOM 1457 C C . CYS A 1 194 ? 5.777 7.68 7.867 1 98.88 194 CYS A C 1
ATOM 1459 O O . CYS A 1 194 ? 5.988 7.59 6.656 1 98.88 194 CYS A O 1
ATOM 1461 N N . VAL A 1 195 ? 5.23 8.766 8.406 1 98.62 195 VAL A N 1
ATOM 1462 C CA . VAL A 1 195 ? 4.613 9.766 7.551 1 98.62 195 VAL A CA 1
ATOM 1463 C C . VAL A 1 195 ? 5.695 10.609 6.875 1 98.62 195 VAL A C 1
ATOM 1465 O O . VAL A 1 195 ? 5.441 11.25 5.855 1 98.62 195 VAL A O 1
ATOM 1468 N N . ALA A 1 196 ? 6.887 10.625 7.449 1 98.69 196 ALA A N 1
ATOM 1469 C CA . ALA A 1 196 ? 8 11.312 6.801 1 98.69 196 ALA A CA 1
ATOM 1470 C C . ALA A 1 196 ? 8.508 10.523 5.594 1 98.69 196 ALA A C 1
ATOM 1472 O O . ALA A 1 196 ? 8.609 11.062 4.492 1 98.69 196 ALA A O 1
ATOM 1473 N N . MET A 1 197 ? 8.711 9.219 5.812 1 98.81 197 MET A N 1
ATOM 1474 C CA . MET A 1 197 ? 9.406 8.391 4.832 1 98.81 197 MET A CA 1
ATOM 1475 C C . MET A 1 197 ? 8.516 8.109 3.625 1 98.81 197 MET A C 1
ATOM 1477 O O . MET A 1 197 ? 9.016 7.879 2.521 1 98.81 197 MET A O 1
ATOM 1481 N N . LYS A 1 198 ? 7.219 8.234 3.807 1 98.62 198 LYS A N 1
ATOM 1482 C CA . LYS A 1 198 ? 6.305 7.938 2.709 1 98.62 198 LYS A CA 1
ATOM 1483 C C . LYS A 1 198 ? 6.613 8.797 1.487 1 98.62 198 LYS A C 1
ATOM 1485 O O . LYS A 1 198 ? 6.457 8.352 0.35 1 98.62 198 LYS A O 1
ATOM 1490 N N . ASN A 1 199 ? 7.113 10.016 1.709 1 98.12 199 ASN A N 1
ATOM 1491 C CA . ASN A 1 199 ? 7.352 10.945 0.607 1 98.12 199 ASN A CA 1
ATOM 1492 C C . ASN A 1 199 ? 8.539 10.508 -0.244 1 98.12 199 ASN A C 1
ATOM 1494 O O . ASN A 1 199 ? 8.484 10.57 -1.474 1 98.12 199 ASN A O 1
ATOM 1498 N N . VAL A 1 200 ? 9.594 10.039 0.409 1 98.75 200 VAL A N 1
ATOM 1499 C CA . VAL A 1 200 ? 10.758 9.562 -0.331 1 98.75 200 VAL A CA 1
ATOM 1500 C C . VAL A 1 200 ? 10.383 8.32 -1.137 1 98.75 200 VAL A C 1
ATOM 1502 O O . VAL A 1 200 ? 10.766 8.195 -2.303 1 98.75 200 VAL A O 1
ATOM 1505 N N . TYR A 1 201 ? 9.641 7.5 -0.532 1 98.88 201 TYR A N 1
ATOM 1506 C CA . TYR A 1 201 ? 9.344 6.234 -1.19 1 98.88 201 TYR A CA 1
ATOM 1507 C C . TYR A 1 201 ? 8.25 6.406 -2.24 1 98.88 201 TYR A C 1
ATOM 1509 O O . TYR A 1 201 ? 8.234 5.699 -3.25 1 98.88 201 TYR A O 1
ATOM 1517 N N . ALA A 1 202 ? 7.332 7.402 -2.057 1 98.81 202 ALA A N 1
ATOM 1518 C CA . ALA A 1 202 ? 6.398 7.742 -3.127 1 98.81 202 ALA A CA 1
ATOM 1519 C C . ALA A 1 202 ? 7.137 8.305 -4.34 1 98.81 202 ALA A C 1
ATOM 1521 O O . ALA A 1 202 ? 6.762 8.031 -5.484 1 98.81 202 ALA A O 1
ATOM 1522 N N . LEU A 1 203 ? 8.148 9.102 -4.07 1 98.81 203 LEU A N 1
ATOM 1523 C CA . LEU A 1 203 ? 9.008 9.586 -5.148 1 98.81 203 LEU A CA 1
ATOM 1524 C C . LEU A 1 203 ? 9.664 8.422 -5.883 1 98.81 203 LEU A C 1
ATOM 1526 O O . LEU A 1 203 ? 9.727 8.414 -7.117 1 98.81 203 LEU A O 1
ATOM 1530 N N . ALA A 1 204 ? 10.117 7.445 -5.145 1 98.94 204 ALA A N 1
ATOM 1531 C CA . ALA A 1 204 ? 10.734 6.258 -5.727 1 98.94 204 ALA A CA 1
ATOM 1532 C C . ALA A 1 204 ? 9.742 5.492 -6.602 1 98.94 204 ALA A C 1
ATOM 1534 O O . ALA A 1 204 ? 10.086 5.047 -7.699 1 98.94 204 ALA A O 1
ATOM 1535 N N . VAL A 1 205 ? 8.531 5.324 -6.156 1 98.81 205 VAL A N 1
ATOM 1536 C CA . VAL A 1 205 ? 7.5 4.656 -6.945 1 98.81 205 VAL A CA 1
ATOM 1537 C C . VAL A 1 205 ? 7.238 5.445 -8.227 1 98.81 205 VAL A C 1
ATOM 1539 O O . VAL A 1 205 ? 6.992 4.859 -9.281 1 98.81 205 VAL A O 1
ATOM 1542 N N . GLY A 1 206 ? 7.332 6.781 -8.125 1 98.69 206 GLY A N 1
ATOM 1543 C CA . GLY A 1 206 ? 7.129 7.648 -9.281 1 98.69 206 GLY A CA 1
ATOM 1544 C C . GLY A 1 206 ? 8.148 7.426 -10.383 1 98.69 206 GLY A C 1
ATOM 1545 O O . GLY A 1 206 ? 7.879 7.715 -11.547 1 98.69 206 GLY A O 1
ATOM 1546 N N . LEU A 1 207 ? 9.344 6.883 -10.039 1 98.81 207 LEU A N 1
ATOM 1547 C CA . LEU A 1 207 ? 10.359 6.574 -11.039 1 98.81 207 LEU A CA 1
ATOM 1548 C C . LEU A 1 207 ? 9.805 5.66 -12.117 1 98.81 207 LEU A C 1
ATOM 1550 O O . LEU A 1 207 ? 10.211 5.738 -13.281 1 98.81 207 LEU A O 1
ATOM 1554 N N . VAL A 1 208 ? 8.906 4.805 -11.75 1 98.38 208 VAL A N 1
ATOM 1555 C CA . VAL A 1 208 ? 8.414 3.721 -12.594 1 98.38 208 VAL A CA 1
ATOM 1556 C C . VAL A 1 208 ? 7.664 4.301 -13.789 1 98.38 208 VAL A C 1
ATOM 1558 O O . VAL A 1 208 ? 7.715 3.744 -14.891 1 98.38 208 VAL A O 1
ATOM 1561 N N . ILE A 1 209 ? 6.984 5.43 -13.586 1 97.69 209 ILE A N 1
ATOM 1562 C CA . ILE A 1 209 ? 6.266 6.086 -14.672 1 97.69 209 ILE A CA 1
ATOM 1563 C C . ILE A 1 209 ? 7.246 6.465 -15.781 1 97.69 209 ILE A C 1
ATOM 1565 O O . ILE A 1 209 ? 7 6.188 -16.953 1 97.69 209 ILE A O 1
ATOM 1569 N N . GLY A 1 210 ? 8.328 7.062 -15.383 1 98.25 210 GLY A N 1
ATOM 1570 C CA . GLY A 1 210 ? 9.344 7.434 -16.344 1 98.25 210 GLY A CA 1
ATOM 1571 C C . GLY A 1 210 ? 10.039 6.238 -16.969 1 98.25 210 GLY A C 1
ATOM 1572 O O . GLY A 1 210 ? 10.344 6.242 -18.172 1 98.25 210 GLY A O 1
ATOM 1573 N N . LEU A 1 211 ? 10.297 5.215 -16.172 1 98.19 211 LEU A N 1
ATOM 1574 C CA . LEU A 1 211 ? 10.922 3.996 -16.672 1 98.19 211 LEU A CA 1
ATOM 1575 C C . LEU A 1 211 ? 10.055 3.32 -17.719 1 98.19 211 LEU A C 1
ATOM 1577 O O . LEU A 1 211 ? 10.562 2.791 -18.703 1 98.19 211 LEU A O 1
ATOM 1581 N N . LEU A 1 212 ? 8.773 3.311 -17.484 1 97.62 212 LEU A N 1
ATOM 1582 C CA . LEU A 1 212 ? 7.828 2.746 -18.438 1 97.62 212 LEU A CA 1
ATOM 1583 C C . LEU A 1 212 ? 7.883 3.5 -19.766 1 97.62 212 LEU A C 1
ATOM 1585 O O . LEU A 1 212 ? 7.922 2.885 -20.828 1 97.62 212 LEU A O 1
ATOM 1589 N N . GLU A 1 213 ? 7.828 4.82 -19.656 1 97.12 213 GLU A N 1
ATOM 1590 C CA . GLU A 1 213 ? 7.891 5.652 -20.859 1 97.12 213 GLU A CA 1
ATOM 1591 C C . GLU A 1 213 ? 9.18 5.402 -21.641 1 97.12 213 GLU A C 1
ATOM 1593 O O . GLU A 1 213 ? 9.164 5.32 -22.875 1 97.12 213 GLU A O 1
ATOM 1598 N N . LYS A 1 214 ? 10.242 5.258 -20.938 1 95.25 214 LYS A N 1
ATOM 1599 C CA . LYS A 1 214 ? 11.547 5.027 -21.547 1 95.25 214 LYS A CA 1
ATOM 1600 C C . LYS A 1 214 ? 11.602 3.66 -22.234 1 95.25 214 LYS A C 1
ATOM 1602 O O . LYS A 1 214 ? 12.219 3.508 -23.281 1 95.25 214 LYS A O 1
ATOM 1607 N N . ALA A 1 215 ? 11.031 2.643 -21.609 1 93.44 215 ALA A N 1
ATOM 1608 C CA . ALA A 1 215 ? 11.062 1.268 -22.109 1 93.44 215 ALA A CA 1
ATOM 1609 C C . ALA A 1 215 ? 10.172 1.103 -23.328 1 93.44 215 ALA A C 1
ATOM 1611 O O . ALA A 1 215 ? 10.391 0.214 -24.156 1 93.44 215 ALA A O 1
ATOM 1612 N N . GLY A 1 216 ? 9.117 1.953 -23.469 1 90.62 216 GLY A N 1
ATOM 1613 C CA . GLY A 1 216 ? 8.195 1.839 -24.594 1 90.62 216 GLY A CA 1
ATOM 1614 C C . GLY A 1 216 ? 7.102 0.807 -24.359 1 90.62 216 GLY A C 1
ATOM 1615 O O . GLY A 1 216 ? 7.027 0.205 -23.297 1 90.62 216 GLY A O 1
ATOM 1616 N N . LYS A 1 217 ? 6.34 0.59 -25.422 1 88 217 LYS A N 1
ATOM 1617 C CA . LYS A 1 217 ? 5.168 -0.27 -25.312 1 88 217 LYS A CA 1
ATOM 1618 C C . LYS A 1 217 ? 5.551 -1.742 -25.422 1 88 217 LYS A C 1
ATOM 1620 O O . LYS A 1 217 ? 6.328 -2.117 -26.297 1 88 217 LYS A O 1
ATOM 1625 N N . ALA A 1 218 ? 5.043 -2.488 -24.484 1 88.81 218 ALA A N 1
ATOM 1626 C CA . ALA A 1 218 ? 5.203 -3.938 -24.578 1 88.81 218 ALA A CA 1
ATOM 1627 C C . ALA A 1 218 ? 4.266 -4.523 -25.641 1 88.81 218 ALA A C 1
ATOM 1629 O O . ALA A 1 218 ? 3.283 -3.889 -26.031 1 88.81 218 ALA A O 1
ATOM 1630 N N . GLU A 1 219 ? 4.562 -5.746 -26.016 1 89.12 219 GLU A N 1
ATOM 1631 C CA . GLU A 1 219 ? 3.787 -6.445 -27.031 1 89.12 219 GLU A CA 1
ATOM 1632 C C . GLU A 1 219 ? 2.318 -6.547 -26.641 1 89.12 219 GLU A C 1
ATOM 1634 O O . GLU A 1 219 ? 1.431 -6.453 -27.5 1 89.12 219 GLU A O 1
ATOM 1639 N N . ASN A 1 220 ? 2.109 -6.711 -25.438 1 93.44 220 ASN A N 1
ATOM 1640 C CA . ASN A 1 220 ? 0.745 -6.895 -24.953 1 93.44 220 ASN A CA 1
ATOM 1641 C C . ASN A 1 220 ? 0.259 -5.68 -24.172 1 93.44 220 ASN A C 1
ATOM 1643 O O . ASN A 1 220 ? -0.653 -5.789 -23.344 1 93.44 220 ASN A O 1
ATOM 1647 N N . SER A 1 221 ? 0.985 -4.562 -24.219 1 93.12 221 SER A N 1
ATOM 1648 C CA . SER A 1 221 ? 0.628 -3.283 -23.625 1 93.12 221 SER A CA 1
ATOM 1649 C C . SER A 1 221 ? 0.762 -3.33 -22.094 1 93.12 221 SER A C 1
ATOM 1651 O O . SER A 1 221 ? 0.118 -2.555 -21.391 1 93.12 221 SER A O 1
ATOM 1653 N N . ALA A 1 222 ? 1.596 -4.281 -21.672 1 95.31 222 ALA A N 1
ATOM 1654 C CA . ALA A 1 222 ? 1.834 -4.387 -20.234 1 95.31 222 ALA A CA 1
ATOM 1655 C C . ALA A 1 222 ? 2.498 -3.125 -19.688 1 95.31 222 ALA A C 1
ATOM 1657 O O . ALA A 1 222 ? 3.346 -2.527 -20.359 1 95.31 222 ALA A O 1
ATOM 1658 N N . GLU A 1 223 ? 2.117 -2.75 -18.531 1 96.75 223 GLU A N 1
ATOM 1659 C CA . GLU A 1 223 ? 2.73 -1.626 -17.828 1 96.75 223 GLU A CA 1
ATOM 1660 C C . GLU A 1 223 ? 3.855 -2.098 -16.922 1 96.75 223 GLU A C 1
ATOM 1662 O O . GLU A 1 223 ? 4.617 -2.996 -17.281 1 96.75 223 GLU A O 1
ATOM 1667 N N . MET A 1 224 ? 4.047 -1.475 -15.758 1 97.94 224 MET A N 1
ATOM 1668 C CA . MET A 1 224 ? 5.09 -1.856 -14.812 1 97.94 224 MET A CA 1
ATOM 1669 C C . MET A 1 224 ? 4.586 -1.763 -13.375 1 97.94 224 MET A C 1
ATOM 1671 O O . MET A 1 224 ? 5.27 -1.217 -12.508 1 97.94 224 MET A O 1
ATOM 1675 N N . HIS A 1 225 ? 3.395 -2.26 -13.172 1 98.06 225 HIS A N 1
ATOM 1676 C CA . HIS A 1 225 ? 2.812 -2.266 -11.828 1 98.06 225 HIS A CA 1
ATOM 1677 C C . HIS A 1 225 ? 3.588 -3.191 -10.898 1 98.06 225 HIS A C 1
ATOM 1679 O O . HIS A 1 225 ? 3.682 -2.932 -9.695 1 98.06 225 HIS A O 1
ATOM 1685 N N . ASN A 1 226 ? 4.16 -4.324 -11.406 1 98.56 226 ASN A N 1
ATOM 1686 C CA . ASN A 1 226 ? 4.977 -5.215 -10.594 1 98.56 226 ASN A CA 1
ATOM 1687 C C . ASN A 1 226 ? 6.184 -4.492 -10.008 1 98.56 226 ASN A C 1
ATOM 1689 O O . ASN A 1 226 ? 6.5 -4.656 -8.828 1 98.56 226 ASN A O 1
ATOM 1693 N N . LEU A 1 227 ? 6.805 -3.703 -10.852 1 98.38 227 LEU A N 1
ATOM 1694 C CA . LEU A 1 227 ? 7.969 -2.941 -10.414 1 98.38 227 LEU A CA 1
ATOM 1695 C C . LEU A 1 227 ? 7.586 -1.914 -9.359 1 98.38 227 LEU A C 1
ATOM 1697 O O . LEU A 1 227 ? 8.266 -1.783 -8.336 1 98.38 227 LEU A O 1
ATOM 1701 N N . ALA A 1 228 ? 6.5 -1.193 -9.617 1 98.62 228 ALA A N 1
ATOM 1702 C CA . ALA A 1 228 ? 6.023 -0.21 -8.648 1 98.62 228 ALA A CA 1
ATOM 1703 C C . ALA A 1 228 ? 5.723 -0.866 -7.309 1 98.62 228 ALA A C 1
ATOM 1705 O O . ALA A 1 228 ? 6.062 -0.318 -6.254 1 98.62 228 ALA A O 1
ATOM 1706 N N . ALA A 1 229 ? 5.137 -2.051 -7.352 1 98.75 229 ALA A N 1
ATOM 1707 C CA . ALA A 1 229 ? 4.777 -2.779 -6.141 1 98.75 229 ALA A CA 1
ATOM 1708 C C . ALA A 1 229 ? 6.02 -3.225 -5.375 1 98.75 229 ALA A C 1
ATOM 1710 O O . ALA A 1 229 ? 6.027 -3.236 -4.141 1 98.75 229 ALA A O 1
ATOM 1711 N N . ALA A 1 230 ? 7.047 -3.619 -6.09 1 98.75 230 ALA A N 1
ATOM 1712 C CA . ALA A 1 230 ? 8.305 -4.004 -5.457 1 98.75 230 ALA A CA 1
ATOM 1713 C C . ALA A 1 230 ? 8.938 -2.824 -4.727 1 98.75 230 ALA A C 1
ATOM 1715 O O . ALA A 1 230 ? 9.406 -2.967 -3.594 1 98.75 230 ALA A O 1
ATOM 1716 N N . ILE A 1 231 ? 8.953 -1.696 -5.371 1 98.81 231 ILE A N 1
ATOM 1717 C CA . ILE A 1 231 ? 9.508 -0.491 -4.766 1 98.81 231 ILE A CA 1
ATOM 1718 C C . ILE A 1 231 ? 8.672 -0.097 -3.547 1 98.81 231 ILE A C 1
ATOM 1720 O O . ILE A 1 231 ? 9.219 0.251 -2.498 1 98.81 231 ILE A O 1
ATOM 1724 N N . PHE A 1 232 ? 7.359 -0.188 -3.689 1 98.88 232 PHE A N 1
ATOM 1725 C CA . PHE A 1 232 ? 6.449 0.077 -2.582 1 98.88 232 PHE A CA 1
ATOM 1726 C C . PHE A 1 232 ? 6.777 -0.812 -1.388 1 98.88 232 PHE A C 1
ATOM 1728 O O . PHE A 1 232 ? 6.914 -0.324 -0.264 1 98.88 232 PHE A O 1
ATOM 1735 N N . ALA A 1 233 ? 6.93 -2.115 -1.607 1 98.81 233 ALA A N 1
ATOM 1736 C CA . ALA A 1 233 ? 7.207 -3.088 -0.554 1 98.81 233 ALA A CA 1
ATOM 1737 C C . ALA A 1 233 ? 8.57 -2.826 0.088 1 98.81 233 ALA A C 1
ATOM 1739 O O . ALA A 1 233 ? 8.711 -2.916 1.31 1 98.81 233 ALA A O 1
ATOM 1740 N N . GLN A 1 234 ? 9.555 -2.521 -0.714 1 98.81 234 GLN A N 1
ATOM 1741 C CA . GLN A 1 234 ? 10.867 -2.205 -0.177 1 98.81 234 GLN A CA 1
ATOM 1742 C C . GLN A 1 234 ? 10.82 -0.958 0.703 1 98.81 234 GLN A C 1
ATOM 1744 O O . GLN A 1 234 ? 11.477 -0.9 1.743 1 98.81 234 GLN A O 1
ATOM 1749 N N . GLY A 1 235 ? 10.078 0.046 0.215 1 98.81 235 GLY A N 1
ATOM 1750 C CA . GLY A 1 235 ? 9.891 1.236 1.029 1 98.81 235 GLY A CA 1
ATOM 1751 C C . GLY A 1 235 ? 9.273 0.941 2.385 1 98.81 235 GLY A C 1
ATOM 1752 O O . GLY A 1 235 ? 9.703 1.488 3.4 1 98.81 235 GLY A O 1
ATOM 1753 N N . MET A 1 236 ? 8.297 0.063 2.412 1 98.69 236 MET A N 1
ATOM 1754 C CA . MET A 1 236 ? 7.668 -0.332 3.668 1 98.69 236 MET A CA 1
ATOM 1755 C C . MET A 1 236 ? 8.664 -1.035 4.582 1 98.69 236 MET A C 1
ATOM 1757 O O . MET A 1 236 ? 8.703 -0.773 5.785 1 98.69 236 MET A O 1
ATOM 1761 N N . LEU A 1 237 ? 9.398 -1.914 4.016 1 98.56 237 LEU A N 1
ATOM 1762 C CA . LEU A 1 237 ? 10.391 -2.658 4.777 1 98.56 237 LEU A CA 1
ATOM 1763 C C . LEU A 1 237 ? 11.414 -1.713 5.406 1 98.56 237 LEU A C 1
ATOM 1765 O O . LEU A 1 237 ? 11.766 -1.865 6.578 1 98.56 237 LEU A O 1
ATOM 1769 N N . GLU A 1 238 ? 11.883 -0.747 4.641 1 98.81 238 GLU A N 1
ATOM 1770 C CA . GLU A 1 238 ? 12.875 0.198 5.145 1 98.81 238 GLU A CA 1
ATOM 1771 C C . GLU A 1 238 ? 12.273 1.118 6.203 1 98.81 238 GLU A C 1
ATOM 1773 O O . GLU A 1 238 ? 12.961 1.514 7.148 1 98.81 238 GLU A O 1
ATOM 1778 N N . THR A 1 239 ? 11.008 1.453 6.004 1 98.88 239 THR A N 1
ATOM 1779 C CA . THR A 1 239 ? 10.32 2.242 7.02 1 98.88 239 THR A CA 1
ATOM 1780 C C . THR A 1 239 ? 10.258 1.48 8.344 1 98.88 239 THR A C 1
ATOM 1782 O O . THR A 1 239 ? 10.484 2.055 9.406 1 98.88 239 THR A O 1
ATOM 1785 N N . ALA A 1 240 ? 9.945 0.186 8.258 1 98.69 240 ALA A N 1
ATOM 1786 C CA . ALA A 1 240 ? 9.922 -0.649 9.461 1 98.69 240 ALA A CA 1
ATOM 1787 C C . ALA A 1 240 ? 11.266 -0.629 10.172 1 98.69 240 ALA A C 1
ATOM 1789 O O . ALA A 1 240 ? 11.328 -0.481 11.398 1 98.69 240 ALA A O 1
ATOM 1790 N N . TYR A 1 241 ? 12.336 -0.751 9.43 1 98.62 241 TYR A N 1
ATOM 1791 C CA . TYR A 1 241 ? 13.68 -0.72 9.992 1 98.62 241 TYR A CA 1
ATOM 1792 C C . TYR A 1 241 ? 13.938 0.596 10.719 1 98.62 241 TYR A C 1
ATOM 1794 O O . TYR A 1 241 ? 14.406 0.604 11.859 1 98.62 241 TYR A O 1
ATOM 1802 N N . LEU A 1 242 ? 13.594 1.711 10.062 1 98.81 242 LEU A N 1
ATOM 1803 C CA . LEU A 1 242 ? 13.867 3.023 10.641 1 98.81 242 LEU A CA 1
ATOM 1804 C C . LEU A 1 242 ? 12.984 3.275 11.859 1 98.81 242 LEU A C 1
ATOM 1806 O O . LEU A 1 242 ? 13.43 3.896 12.828 1 98.81 242 LEU A O 1
ATOM 1810 N N . VAL A 1 243 ? 11.719 2.846 11.805 1 98.81 243 VAL A N 1
ATOM 1811 C CA . VAL A 1 243 ? 10.812 2.99 12.93 1 98.81 243 VAL A CA 1
ATOM 1812 C C . VAL A 1 243 ? 11.398 2.309 14.164 1 98.81 243 VAL A C 1
ATOM 1814 O O . VAL A 1 243 ? 11.5 2.92 15.234 1 98.81 243 VAL A O 1
ATOM 1817 N N . GLU A 1 244 ? 11.844 1.094 13.977 1 98.31 244 GLU A N 1
ATOM 1818 C CA . GLU A 1 244 ? 12.422 0.364 15.102 1 98.31 244 GLU A CA 1
ATOM 1819 C C . GLU A 1 244 ? 13.734 0.999 15.555 1 98.31 244 GLU A C 1
ATOM 1821 O O . GLU A 1 244 ? 13.969 1.155 16.75 1 98.31 244 GLU A O 1
ATOM 1826 N N . LYS A 1 245 ? 14.57 1.359 14.625 1 98.12 245 LYS A N 1
ATOM 1827 C CA . LYS A 1 245 ? 15.875 1.943 14.93 1 98.12 245 LYS A CA 1
ATOM 1828 C C . LYS A 1 245 ? 15.727 3.232 15.734 1 98.12 245 LYS A C 1
ATOM 1830 O O . LYS A 1 245 ? 16.562 3.535 16.594 1 98.12 245 LYS A O 1
ATOM 1835 N N . MET A 1 246 ? 14.672 4.004 15.484 1 98.31 246 MET A N 1
ATOM 1836 C CA . MET A 1 246 ? 14.492 5.297 16.141 1 98.31 246 MET A CA 1
ATOM 1837 C C . MET A 1 246 ? 13.656 5.16 17.406 1 98.31 246 MET A C 1
ATOM 1839 O O . MET A 1 246 ? 13.43 6.145 18.109 1 98.31 246 MET A O 1
ATOM 1843 N N . GLY A 1 247 ? 13.148 3.957 17.625 1 98.38 247 GLY A N 1
ATOM 1844 C CA . GLY A 1 247 ? 12.508 3.693 18.906 1 98.38 247 GLY A CA 1
ATOM 1845 C C . GLY A 1 247 ? 10.992 3.65 18.812 1 98.38 247 GLY A C 1
ATOM 1846 O O . GLY A 1 247 ? 10.297 3.705 19.828 1 98.38 247 GLY A O 1
ATOM 1847 N N . GLY A 1 248 ? 10.438 3.59 17.594 1 98.56 248 GLY A N 1
ATOM 1848 C CA . GLY A 1 248 ? 9 3.479 17.422 1 98.56 248 GLY A CA 1
ATOM 1849 C C . GLY A 1 248 ? 8.508 2.043 17.391 1 98.56 248 GLY A C 1
ATOM 1850 O O . GLY A 1 248 ? 9.289 1.111 17.609 1 98.56 248 GLY A O 1
ATOM 1851 N N . LYS A 1 249 ? 7.215 1.896 17.172 1 97.81 249 LYS A N 1
ATOM 1852 C CA . LYS A 1 249 ? 6.578 0.583 17.141 1 97.81 249 LYS A CA 1
ATOM 1853 C C . LYS A 1 249 ? 6.164 0.21 15.719 1 97.81 249 LYS A C 1
ATOM 1855 O O . LYS A 1 249 ? 5.645 1.047 14.977 1 97.81 249 LYS A O 1
ATOM 1860 N N . LEU A 1 250 ? 6.258 -1.06 15.398 1 97.56 250 LEU A N 1
ATOM 1861 C CA . LEU A 1 250 ? 6.039 -1.575 14.055 1 97.56 250 LEU A CA 1
ATOM 1862 C C . LEU A 1 250 ? 4.574 -1.457 13.656 1 97.56 250 LEU A C 1
ATOM 1864 O O . LEU A 1 250 ? 4.25 -1.413 12.469 1 97.56 250 LEU A O 1
ATOM 1868 N N . HIS A 1 251 ? 3.76 -1.393 14.594 1 97.31 251 HIS A N 1
ATOM 1869 C CA . HIS A 1 251 ? 2.328 -1.301 14.336 1 97.31 251 HIS A CA 1
ATOM 1870 C C . HIS A 1 251 ? 2.006 -0.122 13.422 1 97.31 251 HIS A C 1
ATOM 1872 O O . HIS A 1 251 ? 1.094 -0.203 12.594 1 97.31 251 HIS A O 1
ATOM 1878 N N . ASN A 1 252 ? 2.725 0.93 13.484 1 98.19 252 ASN A N 1
ATOM 1879 C CA . ASN A 1 252 ? 2.508 2.127 12.68 1 98.19 252 ASN A CA 1
ATOM 1880 C C . ASN A 1 252 ? 2.758 1.861 11.195 1 98.19 252 ASN A C 1
ATOM 1882 O O . ASN A 1 252 ? 2.148 2.498 10.336 1 98.19 252 ASN A O 1
ATOM 1886 N N . VAL A 1 253 ? 3.588 0.883 10.93 1 98.75 253 VAL A N 1
ATOM 1887 C CA . VAL A 1 253 ? 4.078 0.649 9.578 1 98.75 253 VAL A CA 1
ATOM 1888 C C . VAL A 1 253 ? 2.959 0.061 8.719 1 98.75 253 VAL A C 1
ATOM 1890 O O . VAL A 1 253 ? 2.756 0.484 7.578 1 98.75 253 VAL A O 1
ATOM 1893 N N . TYR A 1 254 ? 2.186 -0.831 9.242 1 98.31 254 TYR A N 1
ATOM 1894 C CA . TYR A 1 254 ? 1.214 -1.536 8.414 1 98.31 254 TYR A CA 1
ATOM 1895 C C . TYR A 1 254 ? -0.205 -1.076 8.727 1 98.31 254 TYR A C 1
ATOM 1897 O O . TYR A 1 254 ? -1.16 -1.842 8.578 1 98.31 254 TYR A O 1
ATOM 1905 N N . THR A 1 255 ? -0.378 0.134 9.211 1 98 255 THR A N 1
ATOM 1906 C CA . THR A 1 255 ? -1.669 0.771 9.453 1 98 255 THR A CA 1
ATOM 1907 C C . THR A 1 255 ? -1.737 2.129 8.758 1 98 255 THR A C 1
ATOM 1909 O O . THR A 1 255 ? -1.203 2.301 7.66 1 98 255 THR A O 1
ATOM 1912 N N . LEU A 1 256 ? -2.389 3.104 9.359 1 98.44 256 LEU A N 1
ATOM 1913 C CA . LEU A 1 256 ? -2.703 4.367 8.703 1 98.44 256 LEU A CA 1
ATOM 1914 C C . LEU A 1 256 ? -1.436 5.18 8.453 1 98.44 256 LEU A C 1
ATOM 1916 O O . LEU A 1 256 ? -1.189 5.621 7.332 1 98.44 256 LEU A O 1
ATOM 1920 N N . PRO A 1 257 ? -0.51 5.34 9.438 1 98.62 257 PRO A N 1
ATOM 1921 C CA . PRO A 1 257 ? 0.637 6.219 9.211 1 98.62 257 PRO A CA 1
ATOM 1922 C C . PRO A 1 257 ? 1.604 5.668 8.164 1 98.62 257 PRO A C 1
ATOM 1924 O O . PRO A 1 257 ? 2.225 6.438 7.426 1 98.62 257 PRO A O 1
ATOM 1927 N N . GLY A 1 258 ? 1.753 4.352 8.164 1 98.62 258 GLY A N 1
ATOM 1928 C CA . GLY A 1 258 ? 2.688 3.74 7.23 1 98.62 258 GLY A CA 1
ATOM 1929 C C . GLY A 1 258 ? 2.047 3.336 5.918 1 98.62 258 GLY A C 1
ATOM 1930 O O . GLY A 1 258 ? 2.078 4.094 4.945 1 98.62 258 GLY A O 1
ATOM 1931 N N . ALA A 1 259 ? 1.369 2.223 5.91 1 98.62 259 ALA A N 1
ATOM 1932 C CA . ALA A 1 259 ? 0.799 1.624 4.707 1 98.62 259 ALA A CA 1
ATOM 1933 C C . ALA A 1 259 ? -0.252 2.539 4.086 1 98.62 259 ALA A C 1
ATOM 1935 O O . ALA A 1 259 ? -0.232 2.785 2.877 1 98.62 259 ALA A O 1
ATOM 1936 N N . GLY A 1 260 ? -1.134 3.025 4.887 1 98.69 260 GLY A N 1
ATOM 1937 C CA . GLY A 1 260 ? -2.189 3.889 4.379 1 98.69 260 GLY A CA 1
ATOM 1938 C C . GLY A 1 260 ? -1.664 5.164 3.746 1 98.69 260 GLY A C 1
ATOM 1939 O O . GLY A 1 260 ? -2.057 5.516 2.631 1 98.69 260 GLY A O 1
ATOM 1940 N N . ASP A 1 261 ? -0.779 5.805 4.449 1 98.75 261 ASP A N 1
ATOM 1941 C CA . ASP A 1 261 ? -0.276 7.094 3.988 1 98.75 261 ASP A CA 1
ATOM 1942 C C . ASP A 1 261 ? 0.617 6.926 2.762 1 98.75 261 ASP A C 1
ATOM 1944 O O . ASP A 1 261 ? 0.571 7.742 1.838 1 98.75 261 ASP A O 1
ATOM 1948 N N . LEU A 1 262 ? 1.448 5.883 2.754 1 98.88 262 LEU A N 1
ATOM 1949 C CA . LEU A 1 262 ? 2.258 5.641 1.564 1 98.88 262 LEU A CA 1
ATOM 1950 C C . LEU A 1 262 ? 1.376 5.324 0.361 1 98.88 262 LEU A C 1
ATOM 1952 O O . LEU A 1 262 ? 1.625 5.816 -0.742 1 98.88 262 LEU A O 1
ATOM 1956 N N . TYR A 1 263 ? 0.318 4.555 0.546 1 98.81 263 TYR A N 1
ATOM 1957 C CA . TYR A 1 263 ? -0.589 4.16 -0.526 1 98.81 263 TYR A CA 1
ATOM 1958 C C . TYR A 1 263 ? -1.223 5.383 -1.18 1 98.81 263 TYR A C 1
ATOM 1960 O O . TYR A 1 263 ? -1.196 5.523 -2.404 1 98.81 263 TYR A O 1
ATOM 1968 N N . VAL A 1 264 ? -1.711 6.316 -0.364 1 98.62 264 VAL A N 1
ATOM 1969 C CA . VAL A 1 264 ? -2.422 7.465 -0.916 1 98.62 264 VAL A CA 1
ATOM 1970 C C . VAL A 1 264 ? -1.436 8.391 -1.626 1 98.62 264 VAL A C 1
ATOM 1972 O O . VAL A 1 264 ? -1.781 9.023 -2.623 1 98.62 264 VAL A O 1
ATOM 1975 N N . THR A 1 265 ? -0.238 8.484 -1.093 1 98.19 265 THR A N 1
ATOM 1976 C CA . THR A 1 265 ? 0.76 9.383 -1.661 1 98.19 265 THR A CA 1
ATOM 1977 C C . THR A 1 265 ? 1.249 8.867 -3.01 1 98.19 265 THR A C 1
ATOM 1979 O O . THR A 1 265 ? 1.629 9.648 -3.883 1 98.19 265 THR A O 1
ATOM 1982 N N . CYS A 1 266 ? 1.177 7.574 -3.211 1 97.88 266 CYS A N 1
ATOM 1983 C CA . CYS A 1 266 ? 1.619 6.961 -4.461 1 97.88 266 CYS A CA 1
ATOM 1984 C C . CYS A 1 266 ? 0.578 7.148 -5.559 1 97.88 266 CYS A C 1
ATOM 1986 O O . CYS A 1 266 ? 0.833 6.832 -6.723 1 97.88 266 CYS A O 1
ATOM 1988 N N . GLN A 1 267 ? -0.615 7.664 -5.25 1 93.62 267 GLN A N 1
ATOM 1989 C CA . GLN A 1 267 ? -1.685 7.793 -6.234 1 93.62 267 GLN A CA 1
ATOM 1990 C C . GLN A 1 267 ? -1.46 9 -7.141 1 93.62 267 GLN A C 1
ATOM 1992 O O . GLN A 1 267 ? -2.188 9.195 -8.117 1 93.62 267 GLN A O 1
ATOM 1997 N N . GLY A 1 268 ? -0.37 9.812 -6.809 1 88.69 268 GLY A N 1
ATOM 1998 C CA . GLY A 1 268 ? -0.04 10.945 -7.656 1 88.69 268 GLY A CA 1
ATOM 1999 C C . GLY A 1 268 ? 0.625 12.078 -6.902 1 88.69 268 GLY A C 1
ATOM 2000 O O . GLY A 1 268 ? 1.33 11.852 -5.918 1 88.69 268 GLY A O 1
ATOM 2001 N N . GLY A 1 269 ? 0.593 13.242 -7.504 1 93.06 269 GLY A N 1
ATOM 2002 C CA . GLY A 1 269 ? 1.118 14.438 -6.855 1 93.06 269 GLY A CA 1
ATOM 2003 C C . GLY A 1 269 ? 2.496 14.828 -7.355 1 93.06 269 GLY A C 1
ATOM 2004 O O . GLY A 1 269 ? 2.961 14.32 -8.375 1 93.06 269 GLY A O 1
ATOM 2005 N N . ARG A 1 270 ? 3.08 15.734 -6.637 1 95.88 270 ARG A N 1
ATOM 2006 C CA . ARG A 1 270 ? 4.34 16.359 -7.035 1 95.88 270 ARG A CA 1
ATOM 2007 C C . ARG A 1 270 ? 5.492 15.359 -6.953 1 95.88 270 ARG A C 1
ATOM 2009 O O . ARG A 1 270 ? 6.426 15.414 -7.754 1 95.88 270 ARG A O 1
ATOM 2016 N N . ASN A 1 271 ? 5.457 14.391 -5.965 1 97.81 271 ASN A N 1
ATOM 2017 C CA . ASN A 1 271 ? 6.461 13.344 -5.891 1 97.81 271 ASN A CA 1
ATOM 2018 C C . ASN A 1 271 ? 6.453 12.469 -7.145 1 97.81 271 ASN A C 1
ATOM 2020 O O . ASN A 1 271 ? 7.512 12.164 -7.703 1 97.81 271 ASN A O 1
ATOM 2024 N N . SER A 1 272 ? 5.254 12.094 -7.602 1 97.75 272 SER A N 1
ATOM 2025 C CA . SER A 1 272 ? 5.105 11.242 -8.773 1 97.75 272 SER A CA 1
ATOM 2026 C C . SER A 1 272 ? 5.59 11.953 -10.039 1 97.75 272 SER A C 1
ATOM 2028 O O . SER A 1 272 ? 6.262 11.352 -10.875 1 97.75 272 SER A O 1
ATOM 2030 N N . ARG A 1 273 ? 5.242 13.227 -10.172 1 98 273 ARG A N 1
ATOM 2031 C CA . ARG A 1 273 ? 5.664 14 -11.336 1 98 273 ARG A CA 1
ATOM 2032 C C . ARG A 1 273 ? 7.184 14.109 -11.391 1 98 273 ARG A C 1
ATOM 2034 O O . ARG A 1 273 ? 7.781 13.945 -12.461 1 98 273 ARG A O 1
ATOM 2041 N N . MET A 1 274 ? 7.762 14.414 -10.258 1 98.81 274 MET A N 1
ATOM 2042 C CA . MET A 1 274 ? 9.219 14.453 -10.219 1 98.81 274 MET A CA 1
ATOM 2043 C C . MET A 1 274 ? 9.812 13.078 -10.484 1 98.81 274 MET A C 1
ATOM 2045 O O . MET A 1 274 ? 10.773 12.945 -11.25 1 98.81 274 MET A O 1
ATOM 2049 N N . GLY A 1 275 ? 9.234 12.055 -9.875 1 98.81 275 GLY A N 1
ATOM 2050 C CA . GLY A 1 275 ? 9.688 10.695 -10.117 1 98.81 275 GLY A CA 1
ATOM 2051 C C . GLY A 1 275 ? 9.719 10.328 -11.586 1 98.81 275 GLY A C 1
ATOM 2052 O O . GLY A 1 275 ? 10.664 9.695 -12.062 1 98.81 275 GLY A O 1
ATOM 2053 N N . ARG A 1 276 ? 8.664 10.719 -12.305 1 98.62 276 ARG A N 1
ATOM 2054 C CA . ARG A 1 276 ? 8.586 10.461 -13.734 1 98.62 276 ARG A CA 1
ATOM 2055 C C . ARG A 1 276 ? 9.781 11.07 -14.469 1 98.62 276 ARG A C 1
ATOM 2057 O O . ARG A 1 276 ? 10.406 10.406 -15.305 1 98.62 276 ARG A O 1
ATOM 2064 N N . LEU A 1 277 ? 10.086 12.344 -14.125 1 98.81 277 LEU A N 1
ATOM 2065 C CA . LEU A 1 277 ? 11.195 13.039 -14.773 1 98.81 277 LEU A CA 1
ATOM 2066 C C . LEU A 1 277 ? 12.516 12.336 -14.484 1 98.81 277 LEU A C 1
ATOM 2068 O O . LEU A 1 277 ? 13.336 12.148 -15.391 1 98.81 277 LEU A O 1
ATOM 2072 N N . LEU A 1 278 ? 12.719 11.93 -13.234 1 98.88 278 LEU A N 1
ATOM 2073 C CA . LEU A 1 278 ? 13.93 11.203 -12.859 1 98.88 278 LEU A CA 1
ATOM 2074 C C . LEU A 1 278 ? 14 9.859 -13.578 1 98.88 278 LEU A C 1
ATOM 2076 O O . LEU A 1 278 ? 15.062 9.461 -14.062 1 98.88 278 LEU A O 1
ATOM 2080 N N . GLY A 1 279 ? 12.859 9.148 -13.633 1 98.56 279 GLY A N 1
ATOM 2081 C CA . GLY A 1 279 ? 12.789 7.871 -14.32 1 98.56 279 GLY A CA 1
ATOM 2082 C C . GLY A 1 279 ? 13.117 7.977 -15.805 1 98.56 279 GLY A C 1
ATOM 2083 O O . GLY A 1 279 ? 13.625 7.027 -16.391 1 98.56 279 GLY A O 1
ATOM 2084 N N . LEU A 1 280 ? 12.82 9.148 -16.375 1 98.25 280 LEU A N 1
ATOM 2085 C CA . LEU A 1 280 ? 13.109 9.414 -17.781 1 98.25 280 LEU A CA 1
ATOM 2086 C C . LEU A 1 280 ? 14.594 9.656 -18 1 98.25 280 LEU A C 1
ATOM 2088 O O . LEU A 1 280 ? 15.055 9.758 -19.141 1 98.25 280 LEU A O 1
ATOM 2092 N N . GLY A 1 281 ? 15.32 9.82 -16.875 1 97.81 281 GLY A N 1
ATOM 2093 C CA . GLY A 1 281 ? 16.766 9.914 -16.984 1 97.81 281 GLY A CA 1
ATOM 2094 C C . GLY A 1 281 ? 17.297 11.312 -16.703 1 97.81 281 GLY A C 1
ATOM 2095 O O . GLY A 1 281 ? 18.5 11.562 -16.828 1 97.81 281 GLY A O 1
ATOM 2096 N N . MET A 1 282 ? 16.469 12.219 -16.312 1 98.12 282 MET A N 1
ATOM 2097 C CA . MET A 1 282 ? 16.922 13.57 -16.016 1 98.12 282 MET A CA 1
ATOM 2098 C C . MET A 1 282 ? 17.516 13.656 -14.617 1 98.12 282 MET A C 1
ATOM 2100 O O . MET A 1 282 ? 16.938 13.156 -13.656 1 98.12 282 MET A O 1
ATOM 2104 N N . PRO A 1 283 ? 18.641 14.273 -14.492 1 98.62 283 PRO A N 1
ATOM 2105 C CA . PRO A 1 283 ? 19.172 14.508 -13.141 1 98.62 283 PRO A CA 1
ATOM 2106 C C . PRO A 1 283 ? 18.234 15.391 -12.305 1 98.62 283 PRO A C 1
ATOM 2108 O O . PRO A 1 283 ? 17.594 16.297 -12.836 1 98.62 283 PRO A O 1
ATOM 2111 N N . TYR A 1 284 ? 18.266 15.195 -11.047 1 98.75 284 TYR A N 1
ATOM 2112 C CA . TYR A 1 284 ? 17.328 15.898 -10.172 1 98.75 284 TYR A CA 1
ATOM 2113 C C . TYR A 1 284 ? 17.5 17.406 -10.297 1 98.75 284 TYR A C 1
ATOM 2115 O O . TYR A 1 284 ? 16.516 18.141 -10.414 1 98.75 284 TYR A O 1
ATOM 2123 N N . SER A 1 285 ? 18.703 17.891 -10.25 1 98.5 285 SER A N 1
ATOM 2124 C CA . SER A 1 285 ? 18.969 19.328 -10.312 1 98.5 285 SER A CA 1
ATOM 2125 C C . SER A 1 285 ? 18.375 19.938 -11.57 1 98.5 285 SER A C 1
ATOM 2127 O O . SER A 1 285 ? 17.75 21.016 -11.516 1 98.5 285 SER A O 1
ATOM 2129 N N . GLN A 1 286 ? 18.484 19.234 -12.648 1 98.56 286 GLN A N 1
ATOM 2130 C CA . GLN A 1 286 ? 17.938 19.703 -13.914 1 98.56 286 GLN A CA 1
ATOM 2131 C C . GLN A 1 286 ? 16.422 19.656 -13.914 1 98.56 286 GLN A C 1
ATOM 2133 O O . GLN A 1 286 ? 15.75 20.609 -14.312 1 98.56 286 GLN A O 1
ATOM 2138 N N . ALA A 1 287 ? 15.891 18.5 -13.508 1 98.75 287 ALA A N 1
ATOM 2139 C CA . ALA A 1 287 ? 14.445 18.312 -13.461 1 98.75 287 ALA A CA 1
ATOM 2140 C C . ALA A 1 287 ? 13.789 19.391 -12.602 1 98.75 287 ALA A C 1
ATOM 2142 O O . ALA A 1 287 ? 12.773 19.969 -13 1 98.75 287 ALA A O 1
ATOM 2143 N N . LYS A 1 288 ? 14.367 19.625 -11.414 1 98.38 288 LYS A N 1
ATOM 2144 C CA . LYS A 1 288 ? 13.836 20.609 -10.477 1 98.38 288 LYS A CA 1
ATOM 2145 C C . LYS A 1 288 ? 13.891 22.016 -11.078 1 98.38 288 LYS A C 1
ATOM 2147 O O . LYS A 1 288 ? 12.898 22.75 -11.031 1 98.38 288 LYS A O 1
ATOM 2152 N N . ALA A 1 289 ? 14.938 22.422 -11.641 1 98.19 289 ALA A N 1
ATOM 2153 C CA . ALA A 1 289 ? 15.148 23.766 -12.164 1 98.19 289 ALA A CA 1
ATOM 2154 C C . ALA A 1 289 ? 14.297 24.016 -13.406 1 98.19 289 ALA A C 1
ATOM 2156 O O . ALA A 1 289 ? 13.766 25.109 -13.586 1 98.19 289 ALA A O 1
ATOM 2157 N N . GLN A 1 290 ? 14.094 23.047 -14.258 1 98.25 290 GLN A N 1
ATOM 2158 C CA . GLN A 1 290 ? 13.5 23.25 -15.578 1 98.25 290 GLN A CA 1
ATOM 2159 C C . GLN A 1 290 ? 11.992 23.031 -15.539 1 98.25 290 GLN A C 1
ATOM 2161 O O . GLN A 1 290 ? 11.242 23.703 -16.25 1 98.25 290 GLN A O 1
ATOM 2166 N N . TYR A 1 291 ? 11.594 22.078 -14.75 1 98.06 291 TYR A N 1
ATOM 2167 C CA . TYR A 1 291 ? 10.211 21.656 -14.922 1 98.06 291 TYR A CA 1
ATOM 2168 C C . TYR A 1 291 ? 9.391 21.938 -13.664 1 98.06 291 TYR A C 1
ATOM 2170 O O . TYR A 1 291 ? 8.164 22.031 -13.727 1 98.06 291 TYR A O 1
ATOM 2178 N N . MET A 1 292 ? 10.117 22.047 -12.508 1 97.31 292 MET A N 1
ATOM 2179 C CA . MET A 1 292 ? 9.375 22.219 -11.266 1 97.31 292 MET A CA 1
ATOM 2180 C C . MET A 1 292 ? 10.086 23.203 -10.336 1 97.31 292 MET A C 1
ATOM 2182 O O . MET A 1 292 ? 10.312 22.906 -9.164 1 97.31 292 MET A O 1
ATOM 2186 N N . PRO A 1 293 ? 10.406 24.344 -10.797 1 95.5 293 PRO A N 1
ATOM 2187 C CA . PRO A 1 293 ? 11.227 25.281 -10.031 1 95.5 293 PRO A CA 1
ATOM 2188 C C . PRO A 1 293 ? 10.516 25.812 -8.789 1 95.5 293 PRO A C 1
ATOM 2190 O O . PRO A 1 293 ? 11.156 26.078 -7.77 1 95.5 293 PRO A O 1
ATOM 2193 N N . ASN A 1 294 ? 9.195 25.922 -8.797 1 91.19 294 ASN A N 1
ATOM 2194 C CA . ASN A 1 294 ? 8.461 26.562 -7.711 1 91.19 294 ASN A CA 1
ATOM 2195 C C . ASN A 1 294 ? 7.73 25.531 -6.852 1 91.19 294 ASN A C 1
ATOM 2197 O O . ASN A 1 294 ? 7.039 25.891 -5.895 1 91.19 294 ASN A O 1
ATOM 2201 N N . ASP A 1 295 ? 7.891 24.281 -7.219 1 92 295 ASP A N 1
ATOM 2202 C CA . ASP A 1 295 ? 7.211 23.219 -6.484 1 92 295 ASP A CA 1
ATOM 2203 C C . ASP A 1 295 ? 8.102 22.656 -5.371 1 92 295 ASP A C 1
ATOM 2205 O O . ASP A 1 295 ? 9.312 22.5 -5.555 1 92 295 ASP A O 1
ATOM 2209 N N . THR A 1 296 ? 7.477 22.516 -4.258 1 91.75 296 THR A N 1
ATOM 2210 C CA . THR A 1 296 ? 8.164 21.734 -3.23 1 91.75 296 THR A CA 1
ATOM 2211 C C . THR A 1 296 ? 7.895 20.25 -3.404 1 91.75 296 THR A C 1
ATOM 2213 O O . THR A 1 296 ? 6.746 19.797 -3.324 1 91.75 296 THR A O 1
ATOM 2216 N N . ILE A 1 297 ? 8.938 19.516 -3.662 1 96.88 297 ILE A N 1
ATOM 2217 C CA . ILE A 1 297 ? 8.859 18.062 -3.736 1 96.88 297 ILE A CA 1
ATOM 2218 C C . ILE A 1 297 ? 9.258 17.453 -2.395 1 96.88 297 ILE A C 1
ATOM 2220 O O . ILE A 1 297 ? 10.445 17.266 -2.123 1 96.88 297 ILE A O 1
ATOM 2224 N N . GLU A 1 298 ? 8.297 17.078 -1.64 1 96.25 298 GLU A N 1
ATOM 2225 C CA . GLU A 1 298 ? 8.531 16.703 -0.249 1 96.25 298 GLU A CA 1
ATOM 2226 C C . GLU A 1 298 ? 9.5 15.531 -0.15 1 96.25 298 GLU A C 1
ATOM 2228 O O . GLU A 1 298 ? 10.328 15.484 0.759 1 96.25 298 GLU A O 1
ATOM 2233 N N . GLY A 1 299 ? 9.383 14.531 -1.056 1 98.19 299 GLY A N 1
ATOM 2234 C CA . GLY A 1 299 ? 10.289 13.398 -1.038 1 98.19 299 GLY A CA 1
ATOM 2235 C C . GLY A 1 299 ? 11.734 13.789 -1.284 1 98.19 299 GLY A C 1
ATOM 2236 O O . GLY A 1 299 ? 12.641 13.312 -0.597 1 98.19 299 GLY A O 1
ATOM 2237 N N . ALA A 1 300 ? 11.914 14.648 -2.238 1 98.56 300 ALA A N 1
ATOM 2238 C CA . ALA A 1 300 ? 13.258 15.141 -2.518 1 98.56 300 ALA A CA 1
ATOM 2239 C C . ALA A 1 300 ? 13.773 16.016 -1.376 1 98.56 300 ALA A C 1
ATOM 2241 O O . ALA A 1 300 ? 14.938 15.914 -0.976 1 98.56 300 ALA A O 1
ATOM 2242 N N . SER A 1 301 ? 12.883 16.891 -0.87 1 97.56 301 SER A N 1
ATOM 2243 C CA . SER A 1 301 ? 13.25 17.766 0.245 1 97.56 301 SER A CA 1
ATOM 2244 C C . SER A 1 301 ? 13.727 16.953 1.444 1 97.56 301 SER A C 1
ATOM 2246 O O . SER A 1 301 ? 14.711 17.297 2.094 1 97.56 301 SER A O 1
ATOM 2248 N N . LEU A 1 302 ? 13.031 15.883 1.726 1 98.44 302 LEU A N 1
ATOM 2249 C CA . LEU A 1 302 ? 13.43 15.039 2.844 1 98.44 302 LEU A CA 1
ATOM 2250 C C . LEU A 1 302 ? 14.766 14.359 2.561 1 98.44 302 LEU A C 1
ATOM 2252 O O . LEU A 1 302 ? 15.641 14.32 3.426 1 98.44 302 LEU A O 1
ATOM 2256 N N . ALA A 1 303 ? 14.883 13.75 1.374 1 98.62 303 ALA A N 1
ATOM 2257 C CA . ALA A 1 303 ? 16.141 13.109 1.011 1 98.62 303 ALA A CA 1
ATOM 2258 C C . ALA A 1 303 ? 17.328 14.062 1.194 1 98.62 303 ALA A C 1
ATOM 2260 O O . ALA A 1 303 ? 18.344 13.695 1.771 1 98.62 303 ALA A O 1
ATOM 2261 N N . LEU A 1 304 ? 17.156 15.289 0.732 1 98.12 304 LEU A N 1
ATOM 2262 C CA . LEU A 1 304 ? 18.203 16.312 0.854 1 98.12 304 LEU A CA 1
ATOM 2263 C C . LEU A 1 304 ? 18.484 16.625 2.32 1 98.12 304 LEU A C 1
ATOM 2265 O O . LEU A 1 304 ? 19.641 16.75 2.725 1 98.12 304 LEU A O 1
ATOM 2269 N N . ALA A 1 305 ? 17.422 16.719 3.1 1 97.69 305 ALA A N 1
ATOM 2270 C CA . ALA A 1 305 ? 17.531 17.141 4.496 1 97.69 305 ALA A CA 1
ATOM 2271 C C . ALA A 1 305 ? 18.266 16.094 5.328 1 97.69 305 ALA A C 1
ATOM 2273 O O . ALA A 1 305 ? 18.969 16.422 6.277 1 97.69 305 ALA A O 1
ATOM 2274 N N . ILE A 1 306 ? 18.156 14.797 4.945 1 98.62 306 ILE A N 1
ATOM 2275 C CA . ILE A 1 306 ? 18.641 13.781 5.871 1 98.62 306 ILE A CA 1
ATOM 2276 C C . ILE A 1 306 ? 19.859 13.086 5.281 1 98.62 306 ILE A C 1
ATOM 2278 O O . ILE A 1 306 ? 20.531 12.312 5.965 1 98.62 306 ILE A O 1
ATOM 2282 N N . ALA A 1 307 ? 20.234 13.328 4.016 1 98.75 307 ALA A N 1
ATOM 2283 C CA . ALA A 1 307 ? 21.281 12.594 3.293 1 98.75 307 ALA A CA 1
ATOM 2284 C C . ALA A 1 307 ? 22.594 12.617 4.059 1 98.75 307 ALA A C 1
ATOM 2286 O O . ALA A 1 307 ? 23.141 11.562 4.387 1 98.75 307 ALA A O 1
ATOM 2287 N N . PRO A 1 308 ? 23.141 13.781 4.484 1 98.62 308 PRO A N 1
ATOM 2288 C CA . PRO A 1 308 ? 24.438 13.781 5.191 1 98.62 308 PRO A CA 1
ATOM 2289 C C . PRO A 1 308 ? 24.375 13 6.504 1 98.62 308 PRO A C 1
ATOM 2291 O O . PRO A 1 308 ? 25.344 12.305 6.855 1 98.62 308 PRO A O 1
ATOM 2294 N N . THR A 1 309 ? 23.297 13.141 7.191 1 98.81 309 THR A N 1
ATOM 2295 C CA . THR A 1 309 ? 23.156 12.461 8.477 1 98.81 309 THR A CA 1
ATOM 2296 C C . THR A 1 309 ? 23.078 10.953 8.289 1 98.81 309 THR A C 1
ATOM 2298 O O . THR A 1 309 ? 23.719 10.195 9.008 1 98.81 309 THR A O 1
ATOM 2301 N N . VAL A 1 310 ? 22.25 10.453 7.305 1 98.88 310 VAL A N 1
ATOM 2302 C CA . VAL A 1 310 ? 22.109 9.031 7.031 1 98.88 310 VAL A CA 1
ATOM 2303 C C . VAL A 1 310 ? 23.453 8.438 6.641 1 98.88 310 VAL A C 1
ATOM 2305 O O . VAL A 1 310 ? 23.859 7.395 7.16 1 98.88 310 VAL A O 1
ATOM 2308 N N . GLU A 1 311 ? 24.156 9.125 5.77 1 98.62 311 GLU A N 1
ATOM 2309 C CA . GLU A 1 311 ? 25.469 8.656 5.324 1 98.62 311 GLU A CA 1
ATOM 2310 C C . GLU A 1 311 ? 26.438 8.57 6.488 1 98.62 311 GLU A C 1
ATOM 2312 O O . GLU A 1 311 ? 27.172 7.59 6.625 1 98.62 311 GLU A O 1
ATOM 2317 N N . ASN A 1 312 ? 26.453 9.562 7.305 1 98.69 312 ASN A N 1
ATOM 2318 C CA . ASN A 1 312 ? 27.344 9.57 8.469 1 98.69 312 ASN A CA 1
ATOM 2319 C C . ASN A 1 312 ? 26.969 8.453 9.445 1 98.69 312 ASN A C 1
ATOM 2321 O O . ASN A 1 312 ? 27.859 7.801 10.008 1 98.69 312 ASN A O 1
ATOM 2325 N N . MET A 1 313 ? 25.688 8.305 9.711 1 98.62 313 MET A N 1
ATOM 2326 C CA . MET A 1 313 ? 25.234 7.27 10.641 1 98.62 313 MET A CA 1
ATOM 2327 C C . MET A 1 313 ? 25.609 5.879 10.141 1 98.62 313 MET A C 1
ATOM 2329 O O . MET A 1 313 ? 25.906 4.984 10.938 1 98.62 313 MET A O 1
ATOM 2333 N N . ILE A 1 314 ? 25.547 5.645 8.844 1 98.44 314 ILE A N 1
ATOM 2334 C CA . ILE A 1 314 ? 25.953 4.375 8.266 1 98.44 314 ILE A CA 1
ATOM 2335 C C . ILE A 1 314 ? 27.453 4.184 8.461 1 98.44 314 ILE A C 1
ATOM 2337 O O . ILE A 1 314 ? 27.906 3.107 8.867 1 98.44 314 ILE A O 1
ATOM 2341 N N . GLN A 1 315 ? 28.266 5.195 8.164 1 98.31 315 GLN A N 1
ATOM 2342 C CA . GLN A 1 315 ? 29.719 5.145 8.344 1 98.31 315 GLN A CA 1
ATOM 2343 C C . GLN A 1 315 ? 30.078 4.809 9.789 1 98.31 315 GLN A C 1
ATOM 2345 O O . GLN A 1 315 ? 31.047 4.082 10.031 1 98.31 315 GLN A O 1
ATOM 2350 N N . GLN A 1 316 ? 29.297 5.262 10.719 1 98.25 316 GLN A N 1
ATOM 2351 C CA . GLN A 1 316 ? 29.562 5.07 12.141 1 98.25 316 GLN A CA 1
ATOM 2352 C C . GLN A 1 316 ? 28.953 3.768 12.641 1 98.25 316 GLN A C 1
ATOM 2354 O O . GLN A 1 316 ? 29.141 3.396 13.805 1 98.25 316 GLN A O 1
ATOM 2359 N N . GLY A 1 317 ? 28.188 3.143 11.883 1 97.5 317 GLY A N 1
ATOM 2360 C CA . GLY A 1 317 ? 27.594 1.872 12.266 1 97.5 317 GLY A CA 1
ATOM 2361 C C . GLY A 1 317 ? 26.281 2.027 13.008 1 97.5 317 GLY A C 1
ATOM 2362 O O . GLY A 1 317 ? 25.75 1.062 13.57 1 97.5 317 GLY A O 1
ATOM 2363 N N . ASN A 1 318 ? 25.719 3.23 12.992 1 97.94 318 ASN A N 1
ATOM 2364 C CA . ASN A 1 318 ? 24.469 3.502 13.688 1 97.94 318 ASN A CA 1
ATOM 2365 C C . ASN A 1 318 ? 23.266 3.111 12.836 1 97.94 318 ASN A C 1
ATOM 2367 O O . ASN A 1 318 ? 22.172 2.918 13.367 1 97.94 318 ASN A O 1
ATOM 2371 N N . LEU A 1 319 ? 23.438 3.049 11.555 1 98.25 319 LEU A N 1
ATOM 2372 C CA . LEU A 1 319 ? 22.469 2.514 10.594 1 98.25 319 LEU A CA 1
ATOM 2373 C C . LEU A 1 319 ? 23.109 1.435 9.727 1 98.25 319 LEU A C 1
ATOM 2375 O O . LEU A 1 319 ? 24.312 1.506 9.422 1 98.25 319 LEU A O 1
ATOM 2379 N N . ASP A 1 320 ? 22.344 0.468 9.344 1 98.06 320 ASP A N 1
ATOM 2380 C CA . ASP A 1 320 ? 22.812 -0.609 8.469 1 98.06 320 ASP A CA 1
ATOM 2381 C C . ASP A 1 320 ? 22.469 -0.317 7.008 1 98.06 320 ASP A C 1
ATOM 2383 O O . ASP A 1 320 ? 21.297 -0.309 6.629 1 98.06 320 ASP A O 1
ATOM 2387 N N . ALA A 1 321 ? 23.5 -0.17 6.238 1 97.81 321 ALA A N 1
ATOM 2388 C CA . ALA A 1 321 ? 23.297 0.128 4.824 1 97.81 321 ALA A CA 1
ATOM 2389 C C . ALA A 1 321 ? 22.5 -0.969 4.133 1 97.81 321 ALA A C 1
ATOM 2391 O O . ALA A 1 321 ? 21.719 -0.694 3.219 1 97.81 321 ALA A O 1
ATOM 2392 N N . LYS A 1 322 ? 22.594 -2.207 4.578 1 97.81 322 LYS A N 1
ATOM 2393 C CA . LYS A 1 322 ? 21.906 -3.338 3.965 1 97.81 322 LYS A CA 1
ATOM 2394 C C . LYS A 1 322 ? 20.406 -3.254 4.188 1 97.81 322 LYS A C 1
ATOM 2396 O O . LYS A 1 322 ? 19.625 -3.873 3.459 1 97.81 322 LYS A O 1
ATOM 2401 N N . ALA A 1 323 ? 20.016 -2.467 5.168 1 98.12 323 ALA A N 1
ATOM 2402 C CA . ALA A 1 323 ? 18.609 -2.352 5.52 1 98.12 323 ALA A CA 1
ATOM 2403 C C . ALA A 1 323 ? 17.953 -1.182 4.789 1 98.12 323 ALA A C 1
ATOM 2405 O O . ALA A 1 323 ? 16.734 -1.007 4.848 1 98.12 323 ALA A O 1
ATOM 2406 N N . LEU A 1 324 ? 18.781 -0.362 4.059 1 98.56 324 LEU A N 1
ATOM 2407 C CA . LEU A 1 324 ? 18.234 0.876 3.512 1 98.56 324 LEU A CA 1
ATOM 2408 C C . LEU A 1 324 ? 18.672 1.067 2.062 1 98.56 324 LEU A C 1
ATOM 2410 O O . LEU A 1 324 ? 19.109 2.156 1.68 1 98.56 324 LEU A O 1
ATOM 2414 N N . PRO A 1 325 ? 18.625 0.016 1.252 1 98.69 325 PRO A N 1
ATOM 2415 C CA . PRO A 1 325 ? 19.125 0.16 -0.117 1 98.69 325 PRO A CA 1
ATOM 2416 C C . PRO A 1 325 ? 18.297 1.151 -0.942 1 98.69 325 PRO A C 1
ATOM 2418 O O . PRO A 1 325 ? 18.859 1.866 -1.782 1 98.69 325 PRO A O 1
ATOM 2421 N N . LEU A 1 326 ? 17.016 1.195 -0.822 1 98.81 326 LEU A N 1
ATOM 2422 C CA . LEU A 1 326 ? 16.188 2.104 -1.608 1 98.81 326 LEU A CA 1
ATOM 2423 C C . LEU A 1 326 ? 16.406 3.551 -1.173 1 98.81 326 LEU A C 1
ATOM 2425 O O . LEU A 1 326 ? 16.484 4.449 -2.012 1 98.81 326 LEU A O 1
ATOM 2429 N N . LEU A 1 327 ? 16.422 3.799 0.17 1 98.88 327 LEU A N 1
ATOM 2430 C CA . LEU A 1 327 ? 16.719 5.148 0.644 1 98.88 327 LEU A CA 1
ATOM 2431 C C . LEU A 1 327 ? 18.047 5.648 0.096 1 98.88 327 LEU A C 1
ATOM 2433 O O . LEU A 1 327 ? 18.141 6.785 -0.373 1 98.88 327 LEU A O 1
ATOM 2437 N N . LEU A 1 328 ? 19.031 4.797 0.165 1 98.81 328 LEU A N 1
ATOM 2438 C CA . LEU A 1 328 ? 20.359 5.176 -0.331 1 98.81 328 LEU A CA 1
ATOM 2439 C C . LEU A 1 328 ? 20.312 5.43 -1.834 1 98.81 328 LEU A C 1
ATOM 2441 O O . LEU A 1 328 ? 20.984 6.336 -2.33 1 98.81 328 LEU A O 1
ATOM 2445 N N . THR A 1 329 ? 19.562 4.641 -2.562 1 98.88 329 THR A N 1
ATOM 2446 C CA . THR A 1 329 ? 19.375 4.871 -3.99 1 98.88 329 THR A CA 1
ATOM 2447 C C . THR A 1 329 ? 18.75 6.242 -4.234 1 98.88 329 THR A C 1
ATOM 2449 O O . THR A 1 329 ? 19.203 6.988 -5.109 1 98.88 329 THR A O 1
ATOM 2452 N N . MET A 1 330 ? 17.75 6.609 -3.455 1 98.94 330 MET A N 1
ATOM 2453 C CA . MET A 1 330 ? 17.062 7.891 -3.629 1 98.94 330 MET A CA 1
ATOM 2454 C C . MET A 1 330 ? 17.984 9.047 -3.248 1 98.94 330 MET A C 1
ATOM 2456 O O . MET A 1 330 ? 17.938 10.117 -3.857 1 98.94 330 MET A O 1
ATOM 2460 N N . ILE A 1 331 ? 18.797 8.828 -2.207 1 98.88 331 ILE A N 1
ATOM 2461 C CA . ILE A 1 331 ? 19.812 9.828 -1.846 1 98.88 331 ILE A CA 1
ATOM 2462 C C . ILE A 1 331 ? 20.781 10.016 -3.002 1 98.88 331 ILE A C 1
ATOM 2464 O O . ILE A 1 331 ? 21.125 11.148 -3.361 1 98.88 331 ILE A O 1
ATOM 2468 N N . ASP A 1 332 ? 21.188 8.953 -3.643 1 98.88 332 ASP A N 1
ATOM 2469 C CA . ASP A 1 332 ? 22.078 9.039 -4.793 1 98.88 332 ASP A CA 1
ATOM 2470 C C . ASP A 1 332 ? 21.438 9.844 -5.926 1 98.88 332 ASP A C 1
ATOM 2472 O O . ASP A 1 332 ? 22.078 10.711 -6.523 1 98.88 332 ASP A O 1
ATOM 2476 N N . ILE A 1 333 ? 20.219 9.555 -6.184 1 98.88 333 ILE A N 1
ATOM 2477 C CA . ILE A 1 333 ? 19.5 10.156 -7.301 1 98.88 333 ILE A CA 1
ATOM 2478 C C . ILE A 1 333 ? 19.281 11.641 -7.031 1 98.88 333 ILE A C 1
ATOM 2480 O O . ILE A 1 333 ? 19.5 12.477 -7.91 1 98.88 333 ILE A O 1
ATOM 2484 N N . VAL A 1 334 ? 18.891 12.008 -5.77 1 98.88 334 VAL A N 1
ATOM 2485 C CA . VAL A 1 334 ? 18.438 13.367 -5.473 1 98.88 334 VAL A CA 1
ATOM 2486 C C . VAL A 1 334 ? 19.609 14.211 -4.98 1 98.88 334 VAL A C 1
ATOM 2488 O O . VAL A 1 334 ? 19.891 15.273 -5.531 1 98.88 334 VAL A O 1
ATOM 2491 N N . TYR A 1 335 ? 20.297 13.711 -3.982 1 98.62 335 TYR A N 1
ATOM 2492 C CA . TYR A 1 335 ? 21.344 14.477 -3.324 1 98.62 335 TYR A CA 1
ATOM 2493 C C . TYR A 1 335 ? 22.609 14.492 -4.164 1 98.62 335 TYR A C 1
ATOM 2495 O O . TYR A 1 335 ? 23.266 15.531 -4.289 1 98.62 335 TYR A O 1
ATOM 2503 N N . HIS A 1 336 ? 22.969 13.336 -4.801 1 98.62 336 HIS A N 1
ATOM 2504 C CA . HIS A 1 336 ? 24.203 13.25 -5.57 1 98.62 336 HIS A CA 1
ATOM 2505 C C . HIS A 1 336 ? 23.938 13.414 -7.062 1 98.62 336 HIS A C 1
ATOM 2507 O O . HIS A 1 336 ? 24.844 13.289 -7.883 1 98.62 336 HIS A O 1
ATOM 2513 N N . ASP A 1 337 ? 22.672 13.578 -7.426 1 98.5 337 ASP A N 1
ATOM 2514 C CA . ASP A 1 337 ? 22.266 13.844 -8.805 1 98.5 337 ASP A CA 1
ATOM 2515 C C . ASP A 1 337 ? 22.609 12.672 -9.711 1 98.5 337 ASP A C 1
ATOM 2517 O O . ASP A 1 337 ? 22.953 12.867 -10.883 1 98.5 337 ASP A O 1
ATOM 2521 N N . ALA A 1 338 ? 22.625 11.445 -9.188 1 98.56 338 ALA A N 1
ATOM 2522 C CA . ALA A 1 338 ? 22.969 10.234 -9.93 1 98.56 338 ALA A CA 1
ATOM 2523 C C . ALA A 1 338 ? 21.797 9.781 -10.797 1 98.56 338 ALA A C 1
ATOM 2525 O O . ALA A 1 338 ? 20.641 10.141 -10.539 1 98.56 338 ALA A O 1
ATOM 2526 N N . PRO A 1 339 ? 22.078 9.047 -11.883 1 97.81 339 PRO A N 1
ATOM 2527 C CA . PRO A 1 339 ? 21 8.445 -12.672 1 97.81 339 PRO A CA 1
ATOM 2528 C C . PRO A 1 339 ? 20.234 7.359 -11.906 1 97.81 339 PRO A C 1
ATOM 2530 O O . PRO A 1 339 ? 20.781 6.789 -10.953 1 97.81 339 PRO A O 1
ATOM 2533 N N . VAL A 1 340 ? 19.062 7.098 -12.383 1 98.31 340 VAL A N 1
ATOM 2534 C CA . VAL A 1 340 ? 18.234 6.055 -11.773 1 98.31 340 VAL A CA 1
ATOM 2535 C C . VAL A 1 340 ? 18.844 4.684 -12.055 1 98.31 340 VAL A C 1
ATOM 2537 O O . VAL A 1 340 ? 19.047 4.312 -13.219 1 98.31 340 VAL A O 1
ATOM 2540 N N . ASP A 1 341 ? 19.141 3.967 -11.008 1 97.06 341 ASP A N 1
ATOM 2541 C CA . ASP A 1 341 ? 19.609 2.588 -11.047 1 97.06 341 ASP A CA 1
ATOM 2542 C C . ASP A 1 341 ? 19.141 1.812 -9.812 1 97.06 341 ASP A C 1
ATOM 2544 O O . ASP A 1 341 ? 19.641 2.045 -8.711 1 97.06 341 ASP A O 1
ATOM 2548 N N . ILE A 1 342 ? 18.234 0.904 -9.992 1 96.94 342 ILE A N 1
ATOM 2549 C CA . ILE A 1 342 ? 17.672 0.158 -8.875 1 96.94 342 ILE A CA 1
ATOM 2550 C C . ILE A 1 342 ? 18.562 -1.04 -8.555 1 96.94 342 ILE A C 1
ATOM 2552 O O . ILE A 1 342 ? 18.797 -1.896 -9.406 1 96.94 342 ILE A O 1
ATOM 2556 N N . PRO A 1 343 ? 19.016 -1.126 -7.363 1 96.69 343 PRO A N 1
ATOM 2557 C CA . PRO A 1 343 ? 19.906 -2.229 -6.98 1 96.69 343 PRO A CA 1
ATOM 2558 C C . PRO A 1 343 ? 19.141 -3.482 -6.562 1 96.69 343 PRO A C 1
ATOM 2560 O O . PRO A 1 343 ? 19.172 -3.865 -5.391 1 96.69 343 PRO A O 1
ATOM 2563 N N . TRP A 1 344 ? 18.625 -4.238 -7.43 1 95.62 344 TRP A N 1
ATOM 2564 C CA . TRP A 1 344 ? 17.734 -5.363 -7.18 1 95.62 344 TRP A CA 1
ATOM 2565 C C . TRP A 1 344 ? 18.375 -6.359 -6.219 1 95.62 344 TRP A C 1
ATOM 2567 O O . TRP A 1 344 ? 17.703 -6.871 -5.312 1 95.62 344 TRP A O 1
ATOM 2577 N N . ASP A 1 345 ? 19.625 -6.566 -6.301 1 93.88 345 ASP A N 1
ATOM 2578 C CA . ASP A 1 345 ? 20.312 -7.59 -5.523 1 93.88 345 ASP A CA 1
ATOM 2579 C C . ASP A 1 345 ? 20.438 -7.176 -4.059 1 93.88 345 ASP A C 1
ATOM 2581 O O . ASP A 1 345 ? 20.766 -7.996 -3.199 1 93.88 345 ASP A O 1
ATOM 2585 N N . 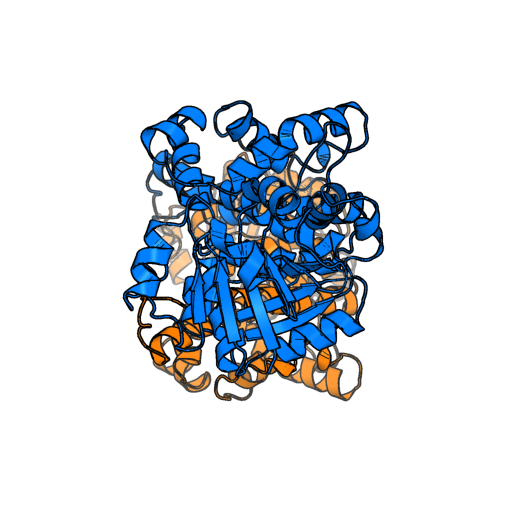LYS A 1 346 ? 20.125 -5.922 -3.791 1 96.44 346 LYS A N 1
ATOM 2586 C CA . LYS A 1 346 ? 20.266 -5.422 -2.428 1 96.44 346 LYS A CA 1
ATOM 2587 C C . LYS A 1 346 ? 18.906 -5.328 -1.74 1 96.44 346 LYS A C 1
ATOM 2589 O O . LYS A 1 346 ? 18.828 -5 -0.555 1 96.44 346 LYS A O 1
ATOM 2594 N N . PHE A 1 347 ? 17.844 -5.629 -2.484 1 97.19 347 PHE A N 1
ATOM 2595 C CA . PHE A 1 347 ? 16.484 -5.48 -1.945 1 97.19 347 PHE A CA 1
ATOM 2596 C C . PHE A 1 347 ? 16.109 -6.688 -1.092 1 97.19 347 PHE A C 1
ATOM 2598 O O . PHE A 1 347 ? 16.656 -7.777 -1.279 1 97.19 347 PHE A O 1
ATOM 2605 N N . PHE A 1 348 ? 15.172 -6.445 -0.123 1 95.69 348 PHE A N 1
ATOM 2606 C CA . PHE A 1 348 ? 14.461 -7.434 0.681 1 95.69 348 PHE A CA 1
ATOM 2607 C C . PHE A 1 348 ? 15.445 -8.312 1.451 1 95.69 348 PHE A C 1
ATOM 2609 O O . PHE A 1 348 ? 15.297 -9.531 1.484 1 95.69 348 PHE A O 1
ATOM 2616 N N . VAL A 1 349 ? 16.578 -7.688 1.938 1 83.94 349 VAL A N 1
ATOM 2617 C CA . VAL A 1 349 ? 17.5 -8.344 2.854 1 83.94 349 VAL A CA 1
ATOM 2618 C C . VAL A 1 349 ? 17.047 -8.117 4.297 1 83.94 349 VAL A C 1
ATOM 2620 O O . VAL A 1 349 ? 16.672 -7.004 4.664 1 83.94 349 VAL A O 1
ATOM 2623 N N . TYR A 1 350 ? 16.812 -9.234 5.059 1 66.88 350 TYR A N 1
ATOM 2624 C CA . TYR A 1 350 ? 16.391 -9.133 6.449 1 66.88 350 TYR A CA 1
ATOM 2625 C C . TYR A 1 350 ? 17.562 -9.305 7.395 1 66.88 350 TYR A C 1
ATOM 2627 O O . TYR A 1 350 ? 18.531 -10.016 7.078 1 66.88 350 TYR A O 1
ATOM 2635 N N . MET B 1 1 ? 19.5 -28.5 -17.281 1 94.56 1 MET B N 1
ATOM 2636 C CA . MET B 1 1 ? 18.188 -28.359 -17.906 1 94.56 1 MET B CA 1
ATOM 2637 C C . MET B 1 1 ? 17.156 -29.234 -17.219 1 94.56 1 MET B C 1
ATOM 2639 O O . MET B 1 1 ? 17.359 -30.438 -17.062 1 94.56 1 MET B O 1
ATOM 2643 N N . ALA B 1 2 ? 16.094 -28.562 -16.703 1 97.62 2 ALA B N 1
ATOM 2644 C CA . ALA B 1 2 ? 15.039 -29.281 -16.016 1 97.62 2 ALA B CA 1
ATOM 2645 C C . ALA B 1 2 ? 13.805 -29.438 -16.906 1 97.62 2 ALA B C 1
ATOM 2647 O O . ALA B 1 2 ? 13.594 -28.641 -17.828 1 97.62 2 ALA B O 1
ATOM 2648 N N . LYS B 1 3 ? 13.117 -30.531 -16.656 1 97.81 3 LYS B N 1
ATOM 2649 C CA . LYS B 1 3 ? 11.789 -30.703 -17.219 1 97.81 3 LYS B CA 1
ATOM 2650 C C . LYS B 1 3 ? 10.711 -30.266 -16.234 1 97.81 3 LYS B C 1
ATOM 2652 O O . LYS B 1 3 ? 10.492 -30.906 -15.195 1 97.81 3 LYS B O 1
ATOM 2657 N N . ILE B 1 4 ? 10.008 -29.203 -16.609 1 98.62 4 ILE B N 1
ATOM 2658 C CA . ILE B 1 4 ? 9.023 -28.609 -15.703 1 98.62 4 ILE B CA 1
ATOM 2659 C C . ILE B 1 4 ? 7.625 -28.766 -16.297 1 98.62 4 ILE B C 1
ATOM 2661 O O . ILE B 1 4 ? 7.395 -28.438 -17.469 1 98.62 4 ILE B O 1
ATOM 2665 N N . VAL B 1 5 ? 6.719 -29.312 -15.531 1 98.38 5 VAL B N 1
ATOM 2666 C CA . VAL B 1 5 ? 5.32 -29.406 -15.922 1 98.38 5 VAL B CA 1
ATOM 2667 C C . VAL B 1 5 ? 4.5 -28.328 -15.211 1 98.38 5 VAL B C 1
ATOM 2669 O O . VAL B 1 5 ? 4.574 -28.188 -13.992 1 98.38 5 VAL B O 1
ATOM 2672 N N . ILE B 1 6 ? 3.811 -27.531 -15.938 1 98.62 6 ILE B N 1
ATOM 2673 C CA . ILE B 1 6 ? 2.857 -26.562 -15.391 1 98.62 6 ILE B CA 1
ATOM 2674 C C . ILE B 1 6 ? 1.433 -27.062 -15.648 1 98.62 6 ILE B C 1
ATOM 2676 O O . ILE B 1 6 ? 1.031 -27.25 -16.797 1 98.62 6 ILE B O 1
ATOM 2680 N N . LEU B 1 7 ? 0.751 -27.328 -14.594 1 97.75 7 LEU B N 1
ATOM 2681 C CA . LEU B 1 7 ? -0.646 -27.734 -14.688 1 97.75 7 LEU B CA 1
ATOM 2682 C C . LEU B 1 7 ? -1.573 -26.531 -14.531 1 97.75 7 LEU B C 1
ATOM 2684 O O . LEU B 1 7 ? -1.656 -25.953 -13.445 1 97.75 7 LEU B O 1
ATOM 2688 N N . GLY B 1 8 ? -2.328 -26.172 -15.547 1 97.5 8 GLY B N 1
ATOM 2689 C CA . GLY B 1 8 ? -3.098 -24.938 -15.68 1 97.5 8 GLY B CA 1
ATOM 2690 C C . GLY B 1 8 ? -2.51 -23.969 -16.688 1 97.5 8 GLY B C 1
ATOM 2691 O O . GLY B 1 8 ? -1.456 -23.391 -16.453 1 97.5 8 GLY B O 1
ATOM 2692 N N . ALA B 1 9 ? -3.205 -23.781 -17.812 1 97.62 9 ALA B N 1
ATOM 2693 C CA . ALA B 1 9 ? -2.662 -23 -18.906 1 97.62 9 ALA B CA 1
ATOM 2694 C C . ALA B 1 9 ? -3.27 -21.594 -18.938 1 97.62 9 ALA B C 1
ATOM 2696 O O . ALA B 1 9 ? -3.174 -20.891 -19.938 1 97.62 9 ALA B O 1
ATOM 2697 N N . GLY B 1 10 ? -3.877 -21.203 -17.797 1 95.62 10 GLY B N 1
ATOM 2698 C CA . GLY B 1 10 ? -4.363 -19.828 -17.703 1 95.62 10 GLY B CA 1
ATOM 2699 C C . GLY B 1 10 ? -3.256 -18.797 -17.766 1 95.62 10 GLY B C 1
ATOM 2700 O O . GLY B 1 10 ? -2.109 -19.125 -18.078 1 95.62 10 GLY B O 1
ATOM 2701 N N . VAL B 1 11 ? -3.551 -17.578 -17.484 1 95.38 11 VAL B N 1
ATOM 2702 C CA . VAL B 1 11 ? -2.668 -16.438 -17.688 1 95.38 11 VAL B CA 1
ATOM 2703 C C . VAL B 1 11 ? -1.422 -16.578 -16.812 1 95.38 11 VAL B C 1
ATOM 2705 O O . VAL B 1 11 ? -0.297 -16.484 -17.312 1 95.38 11 VAL B O 1
ATOM 2708 N N . MET B 1 12 ? -1.602 -16.859 -15.531 1 96.56 12 MET B N 1
ATOM 2709 C CA . MET B 1 12 ? -0.448 -16.891 -14.633 1 96.56 12 MET B CA 1
ATOM 2710 C C . MET B 1 12 ? 0.372 -18.156 -14.852 1 96.56 12 MET B C 1
ATOM 2712 O O . MET B 1 12 ? 1.603 -18.125 -14.82 1 96.56 12 MET B O 1
ATOM 2716 N N . GLY B 1 13 ? -0.338 -19.297 -15 1 97.44 13 GLY B N 1
ATOM 2717 C CA . GLY B 1 13 ? 0.394 -20.516 -15.312 1 97.44 13 GLY B CA 1
ATOM 2718 C C . GLY B 1 13 ? 1.303 -20.375 -16.516 1 97.44 13 GLY B C 1
ATOM 2719 O O . GLY B 1 13 ? 2.477 -20.75 -16.469 1 97.44 13 GLY B O 1
ATOM 2720 N N . THR B 1 14 ? 0.8 -19.781 -17.562 1 98.19 14 THR B N 1
ATOM 2721 C CA . THR B 1 14 ? 1.574 -19.578 -18.781 1 98.19 14 THR B CA 1
ATOM 2722 C C . THR B 1 14 ? 2.664 -18.531 -18.562 1 98.19 14 THR B C 1
ATOM 2724 O O . THR B 1 14 ? 3.787 -18.688 -19.047 1 98.19 14 THR B O 1
ATOM 2727 N N . ALA B 1 15 ? 2.375 -17.5 -17.828 1 98.44 15 ALA B N 1
ATOM 2728 C CA . ALA B 1 15 ? 3.348 -16.438 -17.578 1 98.44 15 ALA B CA 1
ATOM 2729 C C . ALA B 1 15 ? 4.582 -16.969 -16.859 1 98.44 15 ALA B C 1
ATOM 2731 O O . ALA B 1 15 ? 5.707 -16.547 -17.141 1 98.44 15 ALA B O 1
ATOM 2732 N N . VAL B 1 16 ? 4.406 -17.922 -15.984 1 98.5 16 VAL B N 1
ATOM 2733 C CA . VAL B 1 16 ? 5.496 -18.469 -15.188 1 98.5 16 VAL B CA 1
ATOM 2734 C C . VAL B 1 16 ? 6.434 -19.281 -16.078 1 98.5 16 VAL B C 1
ATOM 2736 O O . VAL B 1 16 ? 7.609 -19.469 -15.758 1 98.5 16 VAL B O 1
ATOM 2739 N N . SER B 1 17 ? 6.008 -19.719 -17.234 1 98.69 17 SER B N 1
ATOM 2740 C CA . SER B 1 17 ? 6.859 -20.484 -18.156 1 98.69 17 SER B CA 1
ATOM 2741 C C . SER B 1 17 ? 7.969 -19.594 -18.734 1 98.69 17 SER B C 1
ATOM 2743 O O . SER B 1 17 ? 9.016 -20.109 -19.141 1 98.69 17 SER B O 1
ATOM 2745 N N . VAL B 1 18 ? 7.777 -18.281 -18.734 1 98.56 18 VAL B N 1
ATOM 2746 C CA . VAL B 1 18 ? 8.672 -17.359 -19.422 1 98.56 18 VAL B CA 1
ATOM 2747 C C . VAL B 1 18 ? 10.031 -17.344 -18.719 1 98.56 18 VAL B C 1
ATOM 2749 O O . VAL B 1 18 ? 11.055 -17.656 -19.328 1 98.56 18 VAL B O 1
ATOM 2752 N N . PRO B 1 19 ? 10.062 -17.016 -17.406 1 98.75 19 PRO B N 1
ATOM 2753 C CA . PRO B 1 19 ? 11.383 -17.047 -16.766 1 98.75 19 PRO B CA 1
ATOM 2754 C C . PRO B 1 19 ? 12.016 -18.438 -16.781 1 98.75 19 PRO B C 1
ATOM 2756 O O . PRO B 1 19 ? 13.242 -18.547 -16.891 1 98.75 19 PRO B O 1
ATOM 2759 N N . LEU B 1 20 ? 11.242 -19.5 -16.688 1 98.81 20 LEU B N 1
ATOM 2760 C CA . LEU B 1 20 ? 11.766 -20.859 -16.688 1 98.81 20 LEU B CA 1
ATOM 2761 C C . LEU B 1 20 ? 12.414 -21.188 -18.031 1 98.81 20 LEU B C 1
ATOM 2763 O O . LEU B 1 20 ? 13.516 -21.75 -18.078 1 98.81 20 LEU B O 1
ATOM 2767 N N . THR B 1 21 ? 11.75 -20.828 -19.141 1 98.62 21 THR B N 1
ATOM 2768 C CA . THR B 1 21 ? 12.297 -21.109 -20.469 1 98.62 21 THR B CA 1
ATOM 2769 C C . THR B 1 21 ? 13.469 -20.188 -20.781 1 98.62 21 THR B C 1
ATOM 2771 O O . THR B 1 21 ? 14.406 -20.578 -21.469 1 98.62 21 THR B O 1
ATOM 2774 N N . ASP B 1 22 ? 13.391 -18.922 -20.328 1 98.5 22 ASP B N 1
ATOM 2775 C CA . ASP B 1 22 ? 14.508 -18.016 -20.531 1 98.5 22 ASP B CA 1
ATOM 2776 C C . ASP B 1 22 ? 15.781 -18.547 -19.859 1 98.5 22 ASP B C 1
ATOM 2778 O O . ASP B 1 22 ? 16.891 -18.219 -20.297 1 98.5 22 ASP B O 1
ATOM 2782 N N . ASN B 1 23 ? 15.594 -19.391 -18.844 1 98.56 23 ASN B N 1
ATOM 2783 C CA . ASN B 1 23 ? 16.734 -20.016 -18.172 1 98.56 23 ASN B CA 1
ATOM 2784 C C . ASN B 1 23 ? 17.109 -21.344 -18.828 1 98.56 23 ASN B C 1
ATOM 2786 O O . ASN B 1 23 ? 17.938 -22.078 -18.281 1 98.56 23 ASN B O 1
ATOM 2790 N N . GLY B 1 24 ? 16.469 -21.688 -19.906 1 98.12 24 GLY B N 1
ATOM 2791 C CA . GLY B 1 24 ? 16.922 -22.797 -20.719 1 98.12 24 GLY B CA 1
ATOM 2792 C C . GLY B 1 24 ? 16.219 -24.109 -20.375 1 98.12 24 GLY B C 1
ATOM 2793 O O . GLY B 1 24 ? 16.641 -25.172 -20.828 1 98.12 24 GLY B O 1
ATOM 2794 N N . HIS B 1 25 ? 15.125 -24.062 -19.609 1 98.5 25 HIS B N 1
ATOM 2795 C CA . HIS B 1 25 ? 14.422 -25.281 -19.219 1 98.5 25 HIS B CA 1
ATOM 2796 C C . HIS B 1 25 ? 13.336 -25.625 -20.219 1 98.5 25 HIS B C 1
ATOM 2798 O O . HIS B 1 25 ? 12.984 -24.812 -21.078 1 98.5 25 HIS B O 1
ATOM 2804 N N . ILE B 1 26 ? 12.898 -26.844 -20.141 1 97.69 26 ILE B N 1
ATOM 2805 C CA . ILE B 1 26 ? 11.773 -27.312 -20.953 1 97.69 26 ILE B CA 1
ATOM 2806 C C . ILE B 1 26 ? 10.492 -27.266 -20.125 1 97.69 26 ILE B C 1
ATOM 2808 O O . ILE B 1 26 ? 10.461 -27.719 -18.984 1 97.69 26 ILE B O 1
ATOM 2812 N N . VAL B 1 27 ? 9.516 -26.688 -20.719 1 98.56 27 VAL B N 1
ATOM 2813 C CA . VAL B 1 27 ? 8.25 -26.531 -20 1 98.56 27 VAL B CA 1
ATOM 2814 C C . VAL B 1 27 ? 7.141 -27.266 -20.766 1 98.56 27 VAL B C 1
ATOM 2816 O O . VAL B 1 27 ? 6.934 -27.031 -21.953 1 98.56 27 VAL B O 1
ATOM 2819 N N . HIS B 1 28 ? 6.547 -28.188 -20.141 1 98.56 28 HIS B N 1
ATOM 2820 C CA . HIS B 1 28 ? 5.309 -28.797 -20.625 1 98.56 28 HIS B CA 1
ATOM 2821 C C . HIS B 1 28 ? 4.094 -28.156 -19.953 1 98.56 28 HIS B C 1
ATOM 2823 O O . HIS B 1 28 ? 3.883 -28.328 -18.75 1 98.56 28 HIS B O 1
ATOM 2829 N N . LEU B 1 29 ? 3.338 -27.406 -20.734 1 98.56 29 LEU B N 1
ATOM 2830 C CA . LEU B 1 29 ? 2.15 -26.719 -20.25 1 98.56 29 LEU B CA 1
ATOM 2831 C C . LEU B 1 29 ? 0.9 -27.562 -20.469 1 98.56 29 LEU B C 1
ATOM 2833 O O . LEU B 1 29 ? 0.473 -27.766 -21.609 1 98.56 29 LEU B O 1
ATOM 2837 N N . VAL B 1 30 ? 0.289 -28.047 -19.375 1 98.19 30 VAL B N 1
ATOM 2838 C CA . VAL B 1 30 ? -0.885 -28.906 -19.453 1 98.19 30 VAL B CA 1
ATOM 2839 C C . VAL B 1 30 ? -2.131 -28.125 -19.047 1 98.19 30 VAL B C 1
ATOM 2841 O O . VAL B 1 30 ? -2.189 -27.562 -17.938 1 98.19 30 VAL B O 1
ATOM 2844 N N . GLY B 1 31 ? -3.109 -28.031 -19.922 1 97.25 31 GLY B N 1
ATOM 2845 C CA . GLY B 1 31 ? -4.359 -27.359 -19.609 1 97.25 31 GLY B CA 1
ATOM 2846 C C . GLY B 1 31 ? -5.25 -28.156 -18.672 1 97.25 31 GLY B C 1
ATOM 2847 O O . GLY B 1 31 ? -5.078 -29.375 -18.531 1 97.25 31 GLY B O 1
ATOM 2848 N N . THR B 1 32 ? -6.121 -27.469 -17.969 1 95.38 32 THR B N 1
ATOM 2849 C CA . THR B 1 32 ? -7.258 -28.141 -17.359 1 95.38 32 THR B CA 1
ATOM 2850 C C . THR B 1 32 ? -8.352 -28.406 -18.375 1 95.38 32 THR B C 1
ATOM 2852 O O . THR B 1 32 ? -8.188 -28.109 -19.562 1 95.38 32 THR B O 1
ATOM 2855 N N . HIS B 1 33 ? -9.469 -28.984 -17.891 1 93 33 HIS B N 1
ATOM 2856 C CA . HIS B 1 33 ? -10.602 -29.219 -18.766 1 93 33 HIS B CA 1
ATOM 2857 C C . HIS B 1 33 ? -11.219 -27.906 -19.25 1 93 33 HIS B C 1
ATOM 2859 O O . HIS B 1 33 ? -11.992 -27.891 -20.203 1 93 33 HIS B O 1
ATOM 2865 N N . LEU B 1 34 ? -10.844 -26.781 -18.641 1 92.88 34 LEU B N 1
ATOM 2866 C CA . LEU B 1 34 ? -11.406 -25.484 -18.984 1 92.88 34 LEU B CA 1
ATOM 2867 C C . LEU B 1 34 ? -10.492 -24.75 -19.969 1 92.88 34 LEU B C 1
ATOM 2869 O O . LEU B 1 34 ? -10.828 -23.656 -20.438 1 92.88 34 LEU B O 1
ATOM 2873 N N . ASP B 1 35 ? -9.289 -25.281 -20.328 1 96.19 35 ASP B N 1
ATOM 2874 C CA . ASP B 1 35 ? -8.266 -24.547 -21.062 1 96.19 35 ASP B CA 1
ATOM 2875 C C . ASP B 1 35 ? -8.156 -25.062 -22.5 1 96.19 35 ASP B C 1
ATOM 2877 O O . ASP B 1 35 ? -7.18 -24.766 -23.188 1 96.19 35 ASP B O 1
ATOM 2881 N N . ASN B 1 36 ? -9.117 -25.781 -23.016 1 96.12 36 ASN B N 1
ATOM 2882 C CA . ASN B 1 36 ? -9.008 -26.422 -24.328 1 96.12 36 ASN B CA 1
ATOM 2883 C C . ASN B 1 36 ? -8.773 -25.406 -25.438 1 96.12 36 ASN B C 1
ATOM 2885 O O . ASN B 1 36 ? -7.965 -25.625 -26.344 1 96.12 36 ASN B O 1
ATOM 2889 N N . ASP B 1 37 ? -9.445 -24.359 -25.359 1 96.31 37 ASP B N 1
ATOM 2890 C CA . ASP B 1 37 ? -9.289 -23.312 -26.375 1 96.31 37 ASP B CA 1
ATOM 2891 C C . ASP B 1 37 ? -7.875 -22.734 -26.344 1 96.31 37 ASP B C 1
ATOM 2893 O O . ASP B 1 37 ? -7.293 -22.453 -27.391 1 96.31 37 ASP B O 1
ATOM 2897 N N . ILE B 1 38 ? -7.344 -22.562 -25.156 1 97.69 38 ILE B N 1
ATOM 2898 C CA . ILE B 1 38 ? -5.992 -22.047 -25 1 97.69 38 ILE B CA 1
ATOM 2899 C C . ILE B 1 38 ? -4.98 -23.031 -25.578 1 97.69 38 ILE B C 1
ATOM 2901 O O . ILE B 1 38 ? -4.113 -22.641 -26.359 1 97.69 38 ILE B O 1
ATOM 2905 N N . ILE B 1 39 ? -5.133 -24.297 -25.281 1 98.12 39 ILE B N 1
ATOM 2906 C CA . ILE B 1 39 ? -4.195 -25.328 -25.719 1 98.12 39 ILE B CA 1
ATOM 2907 C C . ILE B 1 39 ? -4.215 -25.453 -27.234 1 98.12 39 ILE B C 1
ATOM 2909 O O . ILE B 1 39 ? -3.16 -25.516 -27.875 1 98.12 39 ILE B O 1
ATOM 2913 N N . THR B 1 40 ? -5.375 -25.391 -27.781 1 97.69 40 THR B N 1
ATOM 2914 C CA . THR B 1 40 ? -5.516 -25.469 -29.234 1 97.69 40 THR B CA 1
ATOM 2915 C C . THR B 1 40 ? -4.781 -24.312 -29.906 1 97.69 40 THR B C 1
ATOM 2917 O O . THR B 1 40 ? -4.062 -24.531 -30.891 1 97.69 40 THR B O 1
ATOM 2920 N N . LYS B 1 41 ? -4.977 -23.188 -29.406 1 97.5 41 LYS B N 1
ATOM 2921 C CA . LYS B 1 41 ? -4.328 -22 -29.969 1 97.5 41 LYS B CA 1
ATOM 2922 C C . LYS B 1 41 ? -2.809 -22.109 -29.859 1 97.5 41 LYS B C 1
ATOM 2924 O O . LYS B 1 41 ? -2.086 -21.812 -30.812 1 97.5 41 LYS B O 1
ATOM 2929 N N . LEU B 1 42 ? -2.365 -22.547 -28.719 1 97.69 42 LEU B N 1
ATOM 2930 C CA . LEU B 1 42 ? -0.928 -22.656 -28.5 1 97.69 42 LEU B CA 1
ATOM 2931 C C . LEU B 1 42 ? -0.316 -23.719 -29.406 1 97.69 42 LEU B C 1
ATOM 2933 O O . LEU B 1 42 ? 0.761 -23.5 -29.969 1 97.69 42 LEU B O 1
ATOM 2937 N N . GLN B 1 43 ? -0.95 -24.812 -29.625 1 97.25 43 GLN B N 1
ATOM 2938 C CA . GLN B 1 43 ? -0.467 -25.875 -30.484 1 97.25 43 GLN B CA 1
ATOM 2939 C C . GLN B 1 43 ? -0.396 -25.422 -31.938 1 97.25 43 GLN B C 1
ATOM 2941 O O . GLN B 1 43 ? 0.449 -25.906 -32.688 1 97.25 43 GLN B O 1
ATOM 2946 N N . ALA B 1 44 ? -1.226 -24.469 -32.25 1 97 44 ALA B N 1
ATOM 2947 C CA . ALA B 1 44 ? -1.25 -23.938 -33.625 1 97 44 ALA B CA 1
ATOM 2948 C C . ALA B 1 44 ? -0.215 -22.828 -33.781 1 97 44 ALA B C 1
ATOM 2950 O O . ALA B 1 44 ? -0.06 -22.281 -34.875 1 97 44 ALA B O 1
ATOM 2951 N N . GLY B 1 45 ? 0.427 -22.438 -32.75 1 95.5 45 GLY B N 1
ATOM 2952 C CA . GLY B 1 45 ? 1.495 -21.453 -32.844 1 95.5 45 GLY B CA 1
ATOM 2953 C C . GLY B 1 45 ? 1.013 -20.031 -32.625 1 95.5 45 GLY B C 1
ATOM 2954 O O . GLY B 1 45 ? 1.766 -19.078 -32.844 1 95.5 45 GLY B O 1
ATOM 2955 N N . TYR B 1 46 ? -0.217 -19.875 -32.188 1 96.75 46 TYR B N 1
ATOM 2956 C CA . TYR B 1 46 ? -0.767 -18.547 -31.938 1 96.75 46 TYR B CA 1
ATOM 2957 C C . TYR B 1 46 ? -0.394 -18.047 -30.547 1 96.75 46 TYR B C 1
ATOM 2959 O O . TYR B 1 46 ? -0.007 -18.828 -29.672 1 96.75 46 TYR B O 1
ATOM 2967 N N . PRO B 1 47 ? -0.437 -16.781 -30.344 1 97 47 PRO B N 1
ATOM 2968 C CA . PRO B 1 47 ? -0.225 -16.25 -29 1 97 47 PRO B CA 1
ATOM 2969 C C . PRO B 1 47 ? -1.278 -16.719 -28 1 97 47 PRO B C 1
ATOM 2971 O O . PRO B 1 47 ? -2.396 -17.062 -28.391 1 97 47 PRO B O 1
ATOM 2974 N N . HIS B 1 48 ? -0.875 -16.828 -26.766 1 97.69 48 HIS B N 1
ATOM 2975 C CA . HIS B 1 48 ? -1.85 -17.094 -25.719 1 97.69 48 HIS B CA 1
ATOM 2976 C C . HIS B 1 48 ? -3.006 -16.094 -25.766 1 97.69 48 HIS B C 1
ATOM 2978 O O . HIS B 1 48 ? -2.789 -14.883 -25.734 1 97.69 48 HIS B O 1
ATOM 2984 N N . PRO B 1 49 ? -4.188 -16.516 -25.859 1 94.81 49 PRO B N 1
ATOM 2985 C CA . PRO B 1 49 ? -5.301 -15.617 -26.188 1 94.81 49 PRO B CA 1
ATOM 2986 C C . PRO B 1 49 ? -5.551 -14.57 -25.109 1 94.81 49 PRO B C 1
ATOM 2988 O O . PRO B 1 49 ? -6.094 -13.5 -25.391 1 94.81 49 PRO B O 1
ATOM 2991 N N . ARG B 1 50 ? -5.191 -14.781 -23.875 1 93.06 50 ARG B N 1
ATOM 2992 C CA . ARG B 1 50 ? -5.465 -13.836 -22.797 1 93.06 50 ARG B CA 1
ATOM 2993 C C . ARG B 1 50 ? -4.199 -13.094 -22.391 1 93.06 50 ARG B C 1
ATOM 2995 O O . ARG B 1 50 ? -4.27 -12 -21.828 1 93.06 50 ARG B O 1
ATOM 3002 N N . LEU B 1 51 ? -3.119 -13.672 -22.594 1 95.31 51 LEU B N 1
ATOM 3003 C CA . LEU B 1 51 ? -1.845 -13.062 -22.234 1 95.31 51 LEU B CA 1
ATOM 3004 C C . LEU B 1 51 ? -1.306 -12.211 -23.375 1 95.31 51 LEU B C 1
ATOM 3006 O O . LEU B 1 51 ? -0.539 -11.273 -23.141 1 95.31 51 LEU B O 1
ATOM 3010 N N . GLY B 1 52 ? -1.603 -12.562 -24.594 1 95.19 52 GLY B N 1
ATOM 3011 C CA . GLY B 1 52 ? -1.249 -11.781 -25.766 1 95.19 52 GLY B CA 1
ATOM 3012 C C . GLY B 1 52 ? 0.197 -11.961 -26.188 1 95.19 52 GLY B C 1
ATOM 3013 O O . GLY B 1 52 ? 0.779 -11.07 -26.812 1 95.19 52 GLY B O 1
ATOM 3014 N N . ILE B 1 53 ? 0.803 -13.016 -25.75 1 95.12 53 ILE B N 1
ATOM 3015 C CA . ILE B 1 53 ? 2.193 -13.25 -26.125 1 95.12 53 ILE B CA 1
ATOM 3016 C C . ILE B 1 53 ? 2.344 -14.656 -26.703 1 95.12 53 ILE B C 1
ATOM 3018 O O . ILE B 1 53 ? 1.546 -15.547 -26.406 1 95.12 53 ILE B O 1
ATOM 3022 N N . ARG B 1 54 ? 3.381 -14.836 -27.531 1 95.94 54 ARG B N 1
ATOM 3023 C CA . ARG B 1 54 ? 3.768 -16.172 -27.969 1 95.94 54 ARG B CA 1
ATOM 3024 C C . ARG B 1 54 ? 4.668 -16.844 -26.938 1 95.94 54 ARG B C 1
ATOM 3026 O O . ARG B 1 54 ? 5.547 -16.203 -26.359 1 95.94 54 ARG B O 1
ATOM 3033 N N . VAL B 1 55 ? 4.41 -18.094 -26.703 1 96.62 55 VAL B N 1
ATOM 3034 C CA . VAL B 1 55 ? 5.258 -18.828 -25.781 1 96.62 55 VAL B CA 1
ATOM 3035 C C . VAL B 1 55 ? 6.531 -19.281 -26.484 1 96.62 55 VAL B C 1
ATOM 3037 O O . VAL B 1 55 ? 6.574 -19.344 -27.719 1 96.62 55 VAL B O 1
ATOM 3040 N N . ALA B 1 56 ? 7.562 -19.531 -25.719 1 96.69 56 ALA B N 1
ATOM 3041 C CA . ALA B 1 56 ? 8.836 -20.016 -26.266 1 96.69 56 ALA B CA 1
ATOM 3042 C C . ALA B 1 56 ? 8.672 -21.344 -26.969 1 96.69 56 ALA B C 1
ATOM 3044 O O . ALA B 1 56 ? 7.73 -22.094 -26.688 1 96.69 56 ALA B O 1
ATOM 3045 N N . GLU B 1 57 ? 9.594 -21.688 -27.844 1 94.38 57 GLU B N 1
ATOM 3046 C CA . GLU B 1 57 ? 9.578 -22.953 -28.594 1 94.38 57 GLU B CA 1
ATOM 3047 C C . GLU B 1 57 ? 9.719 -24.141 -27.641 1 94.38 57 GLU B C 1
ATOM 3049 O O . GLU B 1 57 ? 9.195 -25.219 -27.922 1 94.38 57 GLU B O 1
ATOM 3054 N N . SER B 1 58 ? 10.359 -23.859 -26.562 1 96 58 SER B N 1
ATOM 3055 C CA . SER B 1 58 ? 10.609 -24.938 -25.594 1 96 58 SER B CA 1
ATOM 3056 C C . SER B 1 58 ? 9.391 -25.188 -24.719 1 96 58 SER B C 1
ATOM 3058 O O . SER B 1 58 ? 9.406 -26.078 -23.875 1 96 58 SER B O 1
ATOM 3060 N N . VAL B 1 59 ? 8.336 -24.484 -24.922 1 98 59 VAL B N 1
ATOM 3061 C CA . VAL B 1 59 ? 7.059 -24.75 -24.266 1 98 59 VAL B CA 1
ATOM 3062 C C . VAL B 1 59 ? 6.199 -25.641 -25.172 1 98 59 VAL B C 1
ATOM 3064 O O . VAL B 1 59 ? 5.91 -25.297 -26.312 1 98 59 VAL B O 1
ATOM 3067 N N . LYS B 1 60 ? 5.836 -26.766 -24.719 1 97.88 60 LYS B N 1
ATOM 3068 C CA . LYS B 1 60 ? 4.902 -27.656 -25.406 1 97.88 60 LYS B CA 1
ATOM 3069 C C . LYS B 1 60 ? 3.568 -27.734 -24.672 1 97.88 60 LYS B C 1
ATOM 3071 O O . LYS B 1 60 ? 3.533 -27.969 -23.453 1 97.88 60 LYS B O 1
ATOM 3076 N N . ALA B 1 61 ? 2.516 -27.516 -25.406 1 98.31 61 ALA B N 1
ATOM 3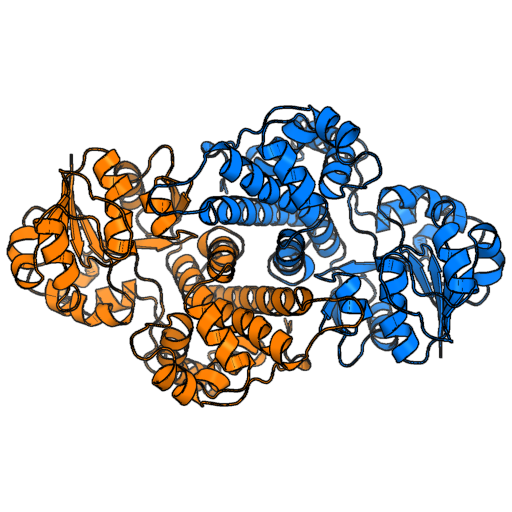077 C CA . ALA B 1 61 ? 1.181 -27.469 -24.812 1 98.31 61 ALA B CA 1
ATOM 3078 C C . ALA B 1 61 ? 0.488 -28.828 -24.922 1 98.31 61 ALA B C 1
ATOM 3080 O O . ALA B 1 61 ? 0.578 -29.484 -25.953 1 98.31 61 ALA B O 1
ATOM 3081 N N . TYR B 1 62 ? -0.186 -29.219 -23.828 1 98.25 62 TYR B N 1
ATOM 3082 C CA . TYR B 1 62 ? -0.872 -30.516 -23.766 1 98.25 62 TYR B CA 1
ATOM 3083 C C . TYR B 1 62 ? -2.271 -30.344 -23.188 1 98.25 62 TYR B C 1
ATOM 3085 O O . TYR B 1 62 ? -2.527 -29.422 -22.406 1 98.25 62 TYR B O 1
ATOM 3093 N N . THR B 1 63 ? -3.154 -31.25 -23.562 1 97.19 63 THR B N 1
ATOM 3094 C CA . THR B 1 63 ? -4.488 -31.312 -22.969 1 97.19 63 THR B CA 1
ATOM 3095 C C . THR B 1 63 ? -4.453 -32.031 -21.625 1 97.19 63 THR B C 1
ATOM 3097 O O . THR B 1 63 ? -3.467 -32.688 -21.297 1 97.19 63 THR B O 1
ATOM 3100 N N . HIS B 1 64 ? -5.551 -31.844 -20.844 1 94.94 64 HIS B N 1
ATOM 3101 C CA . HIS B 1 64 ? -5.582 -32.344 -19.469 1 94.94 64 HIS B CA 1
ATOM 3102 C C . HIS B 1 64 ? -5.449 -33.844 -19.438 1 94.94 64 HIS B C 1
ATOM 3104 O O . HIS B 1 64 ? -4.895 -34.406 -18.484 1 94.94 64 HIS B O 1
ATOM 3110 N N . ASP B 1 65 ? -5.883 -34.594 -20.516 1 94.19 65 ASP B N 1
ATOM 3111 C CA . ASP B 1 65 ? -5.867 -36.031 -20.562 1 94.19 65 ASP B CA 1
ATOM 3112 C C . ASP B 1 65 ? -4.461 -36.562 -20.828 1 94.19 65 ASP B C 1
ATOM 3114 O O . ASP B 1 65 ? -4.199 -37.75 -20.688 1 94.19 65 ASP B O 1
ATOM 3118 N N . GLN B 1 66 ? -3.545 -35.688 -21.078 1 96.12 66 GLN B N 1
ATOM 3119 C CA . GLN B 1 66 ? -2.174 -36.062 -21.375 1 96.12 66 GLN B CA 1
ATOM 3120 C C . GLN B 1 66 ? -1.271 -35.875 -20.156 1 96.12 66 GLN B C 1
ATOM 3122 O O . GLN B 1 66 ? -0.071 -36.156 -20.219 1 96.12 66 GLN B O 1
ATOM 3127 N N . LEU B 1 67 ? -1.819 -35.469 -19.031 1 95.62 67 LEU B N 1
ATOM 3128 C CA . LEU B 1 67 ? -1.046 -35.156 -17.828 1 95.62 67 LEU B CA 1
ATOM 3129 C C . LEU B 1 67 ? -0.191 -36.344 -17.422 1 95.62 67 LEU B C 1
ATOM 3131 O O . LEU B 1 67 ? 0.98 -36.188 -17.078 1 95.62 67 LEU B O 1
ATOM 3135 N N . GLY B 1 68 ? -0.723 -37.531 -17.422 1 93 68 GLY B N 1
ATOM 3136 C CA . GLY B 1 68 ? -0.012 -38.75 -17.016 1 93 68 GLY B CA 1
ATOM 3137 C C . GLY B 1 68 ? 1.257 -39 -17.812 1 93 68 GLY B C 1
ATOM 3138 O O . GLY B 1 68 ? 2.283 -39.375 -17.25 1 93 68 GLY B O 1
ATOM 3139 N N . GLU B 1 69 ? 1.173 -38.781 -19.078 1 92.38 69 GLU B N 1
ATOM 3140 C CA . GLU B 1 69 ? 2.316 -38.969 -19.969 1 92.38 69 GLU B CA 1
ATOM 3141 C C . GLU B 1 69 ? 3.383 -37.906 -19.719 1 92.38 69 GLU B C 1
ATOM 3143 O O . GLU B 1 69 ? 4.578 -38.188 -19.719 1 92.38 69 GLU B O 1
ATOM 3148 N N . VAL B 1 70 ? 2.939 -36.75 -19.453 1 94.5 70 VAL B N 1
ATOM 3149 C CA . VAL B 1 70 ? 3.814 -35.562 -19.422 1 94.5 70 VAL B CA 1
ATOM 3150 C C . VAL B 1 70 ? 4.527 -35.5 -18.078 1 94.5 70 VAL B C 1
ATOM 3152 O O . VAL B 1 70 ? 5.672 -35.031 -18 1 94.5 70 VAL B O 1
ATOM 3155 N N . ILE B 1 71 ? 3.928 -35.906 -17.047 1 94.25 71 ILE B N 1
ATOM 3156 C CA . ILE B 1 71 ? 4.438 -35.719 -15.688 1 94.25 71 ILE B CA 1
ATOM 3157 C C . ILE B 1 71 ? 5.57 -36.719 -15.43 1 94.25 71 ILE B C 1
ATOM 3159 O O . ILE B 1 71 ? 6.375 -36.531 -14.516 1 94.25 71 ILE B O 1
ATOM 3163 N N . THR B 1 72 ? 5.59 -37.844 -16.219 1 90.75 72 THR B N 1
ATOM 3164 C CA . THR B 1 72 ? 6.648 -38.812 -16.062 1 90.75 72 THR B CA 1
ATOM 3165 C C . THR B 1 72 ? 8.016 -38.188 -16.328 1 90.75 72 THR B C 1
ATOM 3167 O O . THR B 1 72 ? 8.234 -37.594 -17.391 1 90.75 72 THR B O 1
ATOM 3170 N N . GLY B 1 73 ? 8.898 -38.219 -15.367 1 91.31 73 GLY B N 1
ATOM 3171 C CA . GLY B 1 73 ? 10.25 -37.719 -15.531 1 91.31 73 GLY B CA 1
ATOM 3172 C C . GLY B 1 73 ? 10.367 -36.25 -15.273 1 91.31 73 GLY B C 1
ATOM 3173 O O . GLY B 1 73 ? 11.43 -35.656 -15.484 1 91.31 73 GLY B O 1
ATOM 3174 N N . ALA B 1 74 ? 9.312 -35.656 -14.844 1 96.31 74 ALA B N 1
ATOM 3175 C CA . ALA B 1 74 ? 9.367 -34.25 -14.531 1 96.31 74 ALA B CA 1
ATOM 3176 C C . ALA B 1 74 ? 10.227 -33.969 -13.305 1 96.31 74 ALA B C 1
ATOM 3178 O O . ALA B 1 74 ? 10.234 -34.781 -12.359 1 96.31 74 ALA B O 1
ATOM 3179 N N . ASP B 1 75 ? 10.953 -32.875 -13.352 1 97.56 75 ASP B N 1
ATOM 3180 C CA . ASP B 1 75 ? 11.773 -32.438 -12.219 1 97.56 75 ASP B CA 1
ATOM 3181 C C . ASP B 1 75 ? 10.969 -31.578 -11.258 1 97.56 75 ASP B C 1
ATOM 3183 O O . ASP B 1 75 ? 11.281 -31.5 -10.062 1 97.56 75 ASP B O 1
ATOM 3187 N N . LEU B 1 76 ? 9.938 -30.906 -11.734 1 98.25 76 LEU B N 1
ATOM 3188 C CA . LEU B 1 76 ? 9.109 -29.969 -10.984 1 98.25 76 LEU B CA 1
ATOM 3189 C C . LEU B 1 76 ? 7.695 -29.922 -11.539 1 98.25 76 LEU B C 1
ATOM 3191 O O . LEU B 1 76 ? 7.504 -29.938 -12.758 1 98.25 76 LEU B O 1
ATOM 3195 N N . LEU B 1 77 ? 6.77 -29.906 -10.664 1 97.94 77 LEU B N 1
ATOM 3196 C CA . LEU B 1 77 ? 5.379 -29.672 -11.031 1 97.94 77 LEU B CA 1
ATOM 3197 C C . LEU B 1 77 ? 4.906 -28.312 -10.5 1 97.94 77 LEU B C 1
ATOM 3199 O O . LEU B 1 77 ? 4.945 -28.078 -9.297 1 97.94 77 LEU B O 1
ATOM 3203 N N . VAL B 1 78 ? 4.488 -27.406 -11.398 1 98.56 78 VAL B N 1
ATOM 3204 C CA . VAL B 1 78 ? 3.926 -26.125 -11.031 1 98.56 78 VAL B CA 1
ATOM 3205 C C . VAL B 1 78 ? 2.402 -26.172 -11.141 1 98.56 78 VAL B C 1
ATOM 3207 O O . VAL B 1 78 ? 1.859 -26.578 -12.164 1 98.56 78 VAL B O 1
ATOM 3210 N N . ILE B 1 79 ? 1.752 -25.781 -10.086 1 98 79 ILE B N 1
ATOM 3211 C CA . ILE B 1 79 ? 0.294 -25.734 -10.078 1 98 79 ILE B CA 1
ATOM 3212 C C . ILE B 1 79 ? -0.178 -24.312 -10.398 1 98 79 ILE B C 1
ATOM 3214 O O . ILE B 1 79 ? -0.037 -23.406 -9.57 1 98 79 ILE B O 1
ATOM 3218 N N . GLY B 1 80 ? -0.79 -24.172 -11.555 1 96.81 80 GLY B N 1
ATOM 3219 C CA . GLY B 1 80 ? -1.216 -22.859 -12.016 1 96.81 80 GLY B CA 1
ATOM 3220 C C . GLY B 1 80 ? -2.723 -22.734 -12.133 1 96.81 80 GLY B C 1
ATOM 3221 O O . GLY B 1 80 ? -3.223 -21.938 -12.922 1 96.81 80 GLY B O 1
ATOM 3222 N N . VAL B 1 81 ? -3.475 -23.562 -11.406 1 95.62 81 VAL B N 1
ATOM 3223 C CA . VAL B 1 81 ? -4.93 -23.453 -11.398 1 95.62 81 VAL B CA 1
ATOM 3224 C C . VAL B 1 81 ? -5.367 -22.438 -10.344 1 95.62 81 VAL B C 1
ATOM 3226 O O . VAL B 1 81 ? -4.586 -22.078 -9.461 1 95.62 81 VAL B O 1
ATOM 3229 N N . ASN B 1 82 ? -6.547 -21.906 -10.453 1 92.56 82 ASN B N 1
ATOM 3230 C CA . ASN B 1 82 ? -7.059 -21.031 -9.398 1 92.56 82 ASN B CA 1
ATOM 3231 C C . ASN B 1 82 ? -7.488 -21.844 -8.172 1 92.56 82 ASN B C 1
ATOM 3233 O O . ASN B 1 82 ? -7.344 -23.062 -8.148 1 92.56 82 ASN B O 1
ATOM 3237 N N . SER B 1 83 ? -7.934 -21.188 -7.133 1 93.75 83 SER B N 1
ATOM 3238 C CA . SER B 1 83 ? -8.219 -21.828 -5.848 1 93.75 83 SER B CA 1
ATOM 3239 C C . SER B 1 83 ? -9.289 -22.906 -5.988 1 93.75 83 SER B C 1
ATOM 3241 O O . SER B 1 83 ? -9.242 -23.922 -5.293 1 93.75 83 SER B O 1
ATOM 3243 N N . HIS B 1 84 ? -10.188 -22.797 -6.969 1 91.62 84 HIS B N 1
ATOM 3244 C CA . HIS B 1 84 ? -11.273 -23.75 -7.168 1 91.62 84 HIS B CA 1
ATOM 3245 C C . HIS B 1 84 ? -10.758 -25.062 -7.762 1 91.62 84 HIS B C 1
ATOM 3247 O O . HIS B 1 84 ? -11.445 -26.078 -7.699 1 91.62 84 HIS B O 1
ATOM 3253 N N . GLY B 1 85 ? -9.586 -24.984 -8.305 1 94.25 85 GLY B N 1
ATOM 3254 C CA . GLY B 1 85 ? -9.055 -26.141 -9 1 94.25 85 GLY B CA 1
ATOM 3255 C C . GLY B 1 85 ? -8.195 -27.031 -8.117 1 94.25 85 GLY B C 1
ATOM 3256 O O . GLY B 1 85 ? -7.758 -28.109 -8.547 1 94.25 85 GLY B O 1
ATOM 3257 N N . ILE B 1 86 ? -7.984 -26.688 -6.863 1 95.81 86 ILE B N 1
ATOM 3258 C CA . ILE B 1 86 ? -7.008 -27.375 -6.016 1 95.81 86 ILE B CA 1
ATOM 3259 C C . ILE B 1 86 ? -7.461 -28.797 -5.746 1 95.81 86 ILE B C 1
ATOM 3261 O O . ILE B 1 86 ? -6.66 -29.734 -5.809 1 95.81 86 ILE B O 1
ATOM 3265 N N . ASN B 1 87 ? -8.75 -29.031 -5.504 1 94.31 87 ASN B N 1
ATOM 3266 C CA . ASN B 1 87 ? -9.258 -30.375 -5.285 1 94.31 87 ASN B CA 1
ATOM 3267 C C . ASN B 1 87 ? -9.133 -31.234 -6.539 1 94.31 87 ASN B C 1
ATOM 3269 O O . ASN B 1 87 ? -8.773 -32.406 -6.461 1 94.31 87 ASN B O 1
ATOM 3273 N N . TRP B 1 88 ? -9.453 -30.625 -7.602 1 94.69 88 TRP B N 1
ATOM 3274 C CA . TRP B 1 88 ? -9.305 -31.328 -8.867 1 94.69 88 TRP B CA 1
ATOM 3275 C C . TRP B 1 88 ? -7.855 -31.75 -9.094 1 94.69 88 TRP B C 1
ATOM 3277 O O . TRP B 1 88 ? -7.586 -32.844 -9.57 1 94.69 88 TRP B O 1
ATOM 3287 N N . VAL B 1 89 ? -6.906 -30.891 -8.781 1 95.5 89 VAL B N 1
ATOM 3288 C CA . VAL B 1 89 ? -5.48 -31.172 -8.938 1 95.5 89 VAL B CA 1
ATOM 3289 C C . VAL B 1 89 ? -5.09 -32.344 -8.055 1 95.5 89 VAL B C 1
ATOM 3291 O O . VAL B 1 89 ? -4.371 -33.25 -8.5 1 95.5 89 VAL B O 1
ATOM 3294 N N . ALA B 1 90 ? -5.508 -32.312 -6.816 1 94.75 90 ALA B N 1
ATOM 3295 C CA . ALA B 1 90 ? -5.195 -33.406 -5.902 1 94.75 90 ALA B CA 1
ATOM 3296 C C . ALA B 1 90 ? -5.676 -34.75 -6.465 1 94.75 90 ALA B C 1
ATOM 3298 O O . ALA B 1 90 ? -4.945 -35.75 -6.426 1 94.75 90 ALA B O 1
ATOM 3299 N N . GLU B 1 91 ? -6.848 -34.719 -6.996 1 93.38 91 GLU B N 1
ATOM 3300 C CA . GLU B 1 91 ? -7.414 -35.906 -7.586 1 93.38 91 GLU B CA 1
ATOM 3301 C C . GLU B 1 91 ? -6.629 -36.344 -8.82 1 93.38 91 GLU B C 1
ATOM 3303 O O . GLU B 1 91 ? -6.32 -37.531 -8.984 1 93.38 91 GLU B O 1
ATOM 3308 N N . ALA B 1 92 ? -6.32 -35.406 -9.609 1 92.06 92 ALA B N 1
ATOM 3309 C CA . ALA B 1 92 ? -5.613 -35.688 -10.852 1 92.06 92 ALA B CA 1
ATOM 3310 C C . ALA B 1 92 ? -4.227 -36.25 -10.578 1 92.06 92 ALA B C 1
ATOM 3312 O O . ALA B 1 92 ? -3.734 -37.094 -11.336 1 92.06 92 ALA B O 1
ATOM 3313 N N . LEU B 1 93 ? -3.615 -35.875 -9.516 1 92 93 LEU B N 1
ATOM 3314 C CA . LEU B 1 93 ? -2.246 -36.25 -9.195 1 92 93 LEU B CA 1
ATOM 3315 C C . LEU B 1 93 ? -2.221 -37.562 -8.43 1 92 93 LEU B C 1
ATOM 3317 O O . LEU B 1 93 ? -1.176 -38.219 -8.328 1 92 93 LEU B O 1
ATOM 3321 N N . SER B 1 94 ? -3.252 -37.906 -7.738 1 87.88 94 SER B N 1
ATOM 3322 C CA . SER B 1 94 ? -3.307 -39.062 -6.816 1 87.88 94 SER B CA 1
ATOM 3323 C C . SER B 1 94 ? -2.795 -40.312 -7.477 1 87.88 94 SER B C 1
ATOM 3325 O O . SER B 1 94 ? -2.137 -41.156 -6.828 1 87.88 94 SER B O 1
ATOM 3327 N N . ASN B 1 95 ? -2.979 -40.5 -8.781 1 81.88 95 ASN B N 1
ATOM 3328 C CA . ASN B 1 95 ? -2.553 -41.75 -9.406 1 81.88 95 ASN B CA 1
ATOM 3329 C C . ASN B 1 95 ? -1.317 -41.531 -10.281 1 81.88 95 ASN B C 1
ATOM 3331 O O . ASN B 1 95 ? -0.854 -42.469 -10.938 1 81.88 95 ASN B O 1
ATOM 3335 N N . LEU B 1 96 ? -0.799 -40.375 -10.188 1 85.88 96 LEU B N 1
ATOM 3336 C CA . LEU B 1 96 ? 0.239 -40.062 -11.172 1 85.88 96 LEU B CA 1
ATOM 3337 C C . LEU B 1 96 ? 1.52 -39.625 -10.484 1 85.88 96 LEU B C 1
ATOM 3339 O O . LEU B 1 96 ? 2.615 -39.781 -11.016 1 85.88 96 LEU B O 1
ATOM 3343 N N . LEU B 1 97 ? 1.37 -39.094 -9.367 1 77.69 97 LEU B N 1
ATOM 3344 C CA . LEU B 1 97 ? 2.475 -38.344 -8.789 1 77.69 97 LEU B CA 1
ATOM 3345 C C . LEU B 1 97 ? 3.455 -39.25 -8.078 1 77.69 97 LEU B C 1
ATOM 3347 O O . LEU B 1 97 ? 3.043 -40.156 -7.332 1 77.69 97 LEU B O 1
ATOM 3351 N N . SER B 1 98 ? 4.629 -39.094 -8.531 1 80.06 98 SER B N 1
ATOM 3352 C CA . SER B 1 98 ? 5.703 -39.594 -7.676 1 80.06 98 SER B CA 1
ATOM 3353 C C . SER B 1 98 ? 6.035 -38.594 -6.578 1 80.06 98 SER B C 1
ATOM 3355 O O . SER B 1 98 ? 6.219 -37.406 -6.852 1 80.06 98 SER B O 1
ATOM 3357 N N . PRO B 1 99 ? 6.125 -39.031 -5.359 1 76.06 99 PRO B N 1
ATOM 3358 C CA . PRO B 1 99 ? 6.383 -38.094 -4.254 1 76.06 99 PRO B CA 1
ATOM 3359 C C . PRO B 1 99 ? 7.746 -37.438 -4.352 1 76.06 99 PRO B C 1
ATOM 3361 O O . PRO B 1 99 ? 8.023 -36.469 -3.627 1 76.06 99 PRO B O 1
ATOM 3364 N N . LYS B 1 100 ? 8.5 -37.812 -5.242 1 86.44 100 LYS B N 1
ATOM 3365 C CA . LYS B 1 100 ? 9.844 -37.25 -5.387 1 86.44 100 LYS B CA 1
ATOM 3366 C C . LYS B 1 100 ? 9.805 -35.938 -6.172 1 86.44 100 LYS B C 1
ATOM 3368 O O . LYS B 1 100 ? 10.766 -35.156 -6.148 1 86.44 100 LYS B O 1
ATOM 3373 N N . ILE B 1 101 ? 8.742 -35.719 -6.883 1 93.5 101 ILE B N 1
ATOM 3374 C CA . ILE B 1 101 ? 8.625 -34.5 -7.676 1 93.5 101 ILE B CA 1
ATOM 3375 C C . ILE B 1 101 ? 8.102 -33.375 -6.801 1 93.5 101 ILE B C 1
ATOM 3377 O O . ILE B 1 101 ? 6.965 -33.438 -6.32 1 93.5 101 ILE B O 1
ATOM 3381 N N . PRO B 1 102 ? 8.961 -32.344 -6.535 1 96.75 102 PRO B N 1
ATOM 3382 C CA . PRO B 1 102 ? 8.453 -31.203 -5.77 1 96.75 102 PRO B CA 1
ATOM 3383 C C . PRO B 1 102 ? 7.379 -30.422 -6.52 1 96.75 102 PRO B C 1
ATOM 3385 O O . PRO B 1 102 ? 7.352 -30.422 -7.75 1 96.75 102 PRO B O 1
ATOM 3388 N N . ILE B 1 103 ? 6.516 -29.781 -5.719 1 97.56 103 ILE B N 1
ATOM 3389 C CA . ILE B 1 103 ? 5.418 -28.984 -6.254 1 97.56 103 ILE B CA 1
ATOM 3390 C C . ILE B 1 103 ? 5.645 -27.516 -5.934 1 97.56 103 ILE B C 1
ATOM 3392 O O . ILE B 1 103 ? 6.051 -27.172 -4.82 1 97.56 103 ILE B O 1
ATOM 3396 N N . LEU B 1 104 ? 5.469 -26.625 -6.891 1 98.69 104 LEU B N 1
ATOM 3397 C CA . LEU B 1 104 ? 5.465 -25.172 -6.715 1 98.69 104 LEU B CA 1
ATOM 3398 C C . LEU B 1 104 ? 4.102 -24.594 -7.055 1 98.69 104 LEU B C 1
ATOM 3400 O O . LEU B 1 104 ? 3.662 -24.656 -8.203 1 98.69 104 LEU B O 1
ATOM 3404 N N . MET B 1 105 ? 3.43 -24.016 -6.09 1 98.44 105 MET B N 1
ATOM 3405 C CA . MET B 1 105 ? 2.07 -23.516 -6.277 1 98.44 105 MET B CA 1
ATOM 3406 C C . MET B 1 105 ? 2.072 -22.016 -6.543 1 98.44 105 MET B C 1
ATOM 3408 O O . MET B 1 105 ? 2.705 -21.25 -5.809 1 98.44 105 MET B O 1
ATOM 3412 N N . VAL B 1 106 ? 1.372 -21.609 -7.559 1 97.12 106 VAL B N 1
ATOM 3413 C CA . VAL B 1 106 ? 1.17 -20.188 -7.812 1 97.12 106 VAL B CA 1
ATOM 3414 C C . VAL B 1 106 ? -0.22 -19.766 -7.336 1 97.12 106 VAL B C 1
ATOM 3416 O O . VAL B 1 106 ? -0.501 -18.578 -7.195 1 97.12 106 VAL B O 1
ATOM 3419 N N . THR B 1 107 ? -1.048 -20.766 -6.988 1 95.75 107 THR B N 1
ATOM 3420 C CA . THR B 1 107 ? -2.436 -20.562 -6.586 1 95.75 107 THR B CA 1
ATOM 3421 C C . THR B 1 107 ? -2.512 -19.844 -5.238 1 95.75 107 THR B C 1
ATOM 3423 O O . THR B 1 107 ? -1.814 -20.219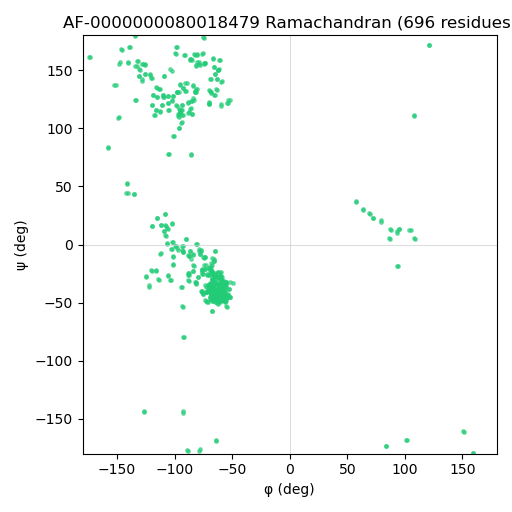 -4.293 1 95.75 107 THR B O 1
ATOM 3426 N N . LYS B 1 108 ? -3.303 -18.828 -5.18 1 95.75 108 LYS B N 1
ATOM 3427 C CA . LYS B 1 108 ? -3.457 -18.031 -3.965 1 95.75 108 LYS B CA 1
ATOM 3428 C C . LYS B 1 108 ? -4.879 -18.125 -3.42 1 95.75 108 LYS B C 1
ATOM 3430 O O . LYS B 1 108 ? -5.844 -18.109 -4.188 1 95.75 108 LYS B O 1
ATOM 3435 N N . GLY B 1 109 ? -4.992 -18.312 -2.07 1 97.38 109 GLY B N 1
ATOM 3436 C CA . GLY B 1 109 ? -6.285 -18.438 -1.41 1 97.38 109 GLY B CA 1
ATOM 3437 C C . GLY B 1 109 ? -6.207 -19.125 -0.066 1 97.38 109 GLY B C 1
ATOM 3438 O O . GLY B 1 109 ? -5.117 -19.469 0.403 1 97.38 109 GLY B O 1
ATOM 3439 N N . LEU B 1 110 ? -7.293 -19.266 0.544 1 98.5 110 LEU B N 1
ATOM 3440 C CA . LEU B 1 110 ? -7.5 -20.031 1.766 1 98.5 110 LEU B CA 1
ATOM 3441 C C . LEU B 1 110 ? -8.719 -20.938 1.637 1 98.5 110 LEU B C 1
ATOM 3443 O O . LEU B 1 110 ? -9.586 -20.703 0.799 1 98.5 110 LEU B O 1
ATOM 3447 N N . ALA B 1 111 ? -8.703 -21.906 2.436 1 98.06 111 ALA B N 1
ATOM 3448 C CA . ALA B 1 111 ? -9.867 -22.781 2.578 1 98.06 111 ALA B CA 1
ATOM 3449 C C . ALA B 1 111 ? -10.383 -22.797 4.016 1 98.06 111 ALA B C 1
ATOM 3451 O O . ALA B 1 111 ? -9.609 -22.562 4.953 1 98.06 111 ALA B O 1
ATOM 3452 N N . GLY B 1 112 ? -11.672 -22.922 4.152 1 97.38 112 GLY B N 1
ATOM 3453 C CA . GLY B 1 112 ? -12.305 -23.109 5.445 1 97.38 112 GLY B CA 1
ATOM 3454 C C . GLY B 1 112 ? -13.086 -24.406 5.547 1 97.38 112 GLY B C 1
ATOM 3455 O O . GLY B 1 112 ? -13.742 -24.812 4.582 1 97.38 112 GLY B O 1
ATOM 3456 N N . ASP B 1 113 ? -13.062 -25.062 6.734 1 96.44 113 ASP B N 1
ATOM 3457 C CA . ASP B 1 113 ? -13.773 -26.312 6.891 1 96.44 113 ASP B CA 1
ATOM 3458 C C . ASP B 1 113 ? -14.836 -26.219 7.98 1 96.44 113 ASP B C 1
ATOM 3460 O O . ASP B 1 113 ? -15.32 -27.234 8.484 1 96.44 113 ASP B O 1
ATOM 3464 N N . GLY B 1 114 ? -15.133 -25.062 8.328 1 95.75 114 GLY B N 1
ATOM 3465 C CA . GLY B 1 114 ? -16.109 -24.844 9.383 1 95.75 114 GLY B CA 1
ATOM 3466 C C . GLY B 1 114 ? -15.477 -24.688 10.758 1 95.75 114 GLY B C 1
ATOM 3467 O O . GLY B 1 114 ? -16.094 -24.141 11.672 1 95.75 114 GLY B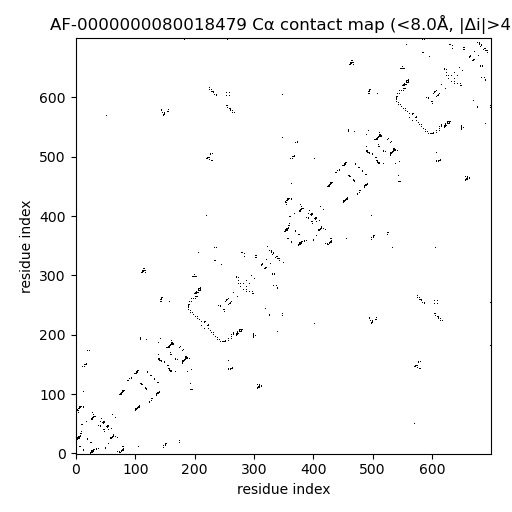 O 1
ATOM 3468 N N . LYS B 1 115 ? -14.227 -25.141 10.891 1 96.38 115 LYS B N 1
ATOM 3469 C CA . LYS B 1 115 ? -13.562 -25.109 12.195 1 96.38 115 LYS B CA 1
ATOM 3470 C C . LYS B 1 115 ? -12.266 -24.312 12.125 1 96.38 115 LYS B C 1
ATOM 3472 O O . LYS B 1 115 ? -11.883 -23.656 13.094 1 96.38 115 LYS B O 1
ATOM 3477 N N . LYS B 1 116 ? -11.609 -24.422 11.047 1 97.5 116 LYS B N 1
ATOM 3478 C CA . LYS B 1 116 ? -10.328 -23.734 10.93 1 97.5 116 LYS B CA 1
ATOM 3479 C C . LYS B 1 116 ? -10.07 -23.281 9.5 1 97.5 116 LYS B C 1
ATOM 3481 O O . LYS B 1 116 ? -10.641 -23.844 8.555 1 97.5 116 LYS B O 1
ATOM 3486 N N . LEU B 1 117 ? -9.234 -22.281 9.367 1 98.5 117 LEU B N 1
ATOM 3487 C CA . LEU B 1 117 ? -8.719 -21.828 8.078 1 98.5 117 LEU B CA 1
ATOM 3488 C C . LEU B 1 117 ? -7.426 -22.547 7.727 1 98.5 117 LEU B C 1
ATOM 3490 O O . LEU B 1 117 ? -6.586 -22.797 8.594 1 98.5 117 LEU B O 1
ATOM 3494 N N . SER B 1 118 ? -7.297 -22.922 6.457 1 98.38 118 SER B N 1
ATOM 3495 C CA . SER B 1 118 ? -6.102 -23.609 5.996 1 98.38 118 SER B CA 1
ATOM 3496 C C . SER B 1 118 ? -5.543 -22.969 4.73 1 98.38 118 SER B C 1
ATOM 3498 O O . SER B 1 118 ? -6.301 -22.5 3.881 1 98.38 118 SER B O 1
ATOM 3500 N N . ILE B 1 119 ? -4.227 -22.969 4.637 1 98.5 119 ILE B N 1
ATOM 3501 C CA . ILE B 1 119 ? -3.592 -22.531 3.4 1 98.5 119 ILE B CA 1
ATOM 3502 C C . ILE B 1 119 ? -3.75 -23.609 2.326 1 98.5 119 ILE B C 1
ATOM 3504 O O . ILE B 1 119 ? -3.902 -24.781 2.641 1 98.5 119 ILE B O 1
ATOM 3508 N N . LEU B 1 120 ? -3.695 -23.234 1.072 1 98.38 120 LEU B N 1
ATOM 3509 C CA . LEU B 1 120 ? -4.027 -24.125 -0.037 1 98.38 120 LEU B CA 1
ATOM 3510 C C . LEU B 1 120 ? -2.977 -25.219 -0.187 1 98.38 120 LEU B C 1
ATOM 3512 O O . LEU B 1 120 ? -3.305 -26.359 -0.551 1 98.38 120 LEU B O 1
ATOM 3516 N N . PRO B 1 121 ? -1.664 -24.953 0.1 1 97.62 121 PRO B N 1
ATOM 3517 C CA . PRO B 1 121 ? -0.705 -26.062 0.072 1 97.62 121 PRO B CA 1
ATOM 3518 C C . PRO B 1 121 ? -1.083 -27.188 1.021 1 97.62 121 PRO B C 1
ATOM 3520 O O . PRO B 1 121 ? -0.911 -28.359 0.686 1 97.62 121 PRO B O 1
ATOM 3523 N N . ASP B 1 122 ? -1.635 -26.828 2.182 1 97.06 122 ASP B N 1
ATOM 3524 C CA . ASP B 1 122 ? -2.074 -27.844 3.127 1 97.06 122 ASP B CA 1
ATOM 3525 C C . ASP B 1 122 ? -3.293 -28.594 2.594 1 97.06 122 ASP B C 1
ATOM 3527 O O . ASP B 1 122 ? -3.42 -29.812 2.801 1 97.06 122 ASP B O 1
ATOM 3531 N N . VAL B 1 123 ? -4.145 -27.844 1.952 1 97.38 123 VAL B N 1
ATOM 3532 C CA . VAL B 1 123 ? -5.332 -28.453 1.364 1 97.38 123 VAL B CA 1
ATOM 3533 C C . VAL B 1 123 ? -4.918 -29.453 0.282 1 97.38 123 VAL B C 1
ATOM 3535 O O . VAL B 1 123 ? -5.43 -30.578 0.235 1 97.38 123 VAL B O 1
ATOM 3538 N N . LEU B 1 124 ? -4.008 -29.047 -0.575 1 97 124 LEU B N 1
ATOM 3539 C CA . LEU B 1 124 ? -3.508 -29.938 -1.618 1 97 124 LEU B CA 1
ATOM 3540 C C . LEU B 1 124 ? -2.877 -31.188 -1.013 1 97 124 LEU B C 1
ATOM 3542 O O . LEU B 1 124 ? -3.186 -32.312 -1.427 1 97 124 LEU B O 1
ATOM 3546 N N . LYS B 1 125 ? -2.025 -30.969 -0.022 1 95.69 125 LYS B N 1
ATOM 3547 C CA . LYS B 1 125 ? -1.346 -32.094 0.639 1 95.69 125 LYS B CA 1
ATOM 3548 C C . LYS B 1 125 ? -2.35 -33.062 1.224 1 95.69 125 LYS B C 1
ATOM 3550 O O . LYS B 1 125 ? -2.188 -34.281 1.08 1 95.69 125 LYS B O 1
ATOM 3555 N N . ALA B 1 126 ? -3.363 -32.562 1.849 1 95.25 126 ALA B N 1
ATOM 3556 C CA . ALA B 1 126 ? -4.379 -33.406 2.496 1 95.25 126 ALA B CA 1
ATOM 3557 C C . ALA B 1 126 ? -5.16 -34.219 1.468 1 95.25 126 ALA B C 1
ATOM 3559 O O . ALA B 1 126 ? -5.684 -35.281 1.785 1 95.25 126 ALA B O 1
ATOM 3560 N N . GLY B 1 127 ? -5.258 -33.688 0.232 1 94.62 127 GLY B N 1
ATOM 3561 C CA . GLY B 1 127 ? -6.012 -34.375 -0.815 1 94.62 127 GLY B CA 1
ATOM 3562 C C . GLY B 1 127 ? -5.219 -35.438 -1.533 1 94.62 127 GLY B C 1
ATOM 3563 O O . GLY B 1 127 ? -5.773 -36.219 -2.326 1 94.62 127 GLY B O 1
ATOM 3564 N N . LEU B 1 128 ? -3.928 -35.531 -1.281 1 93.56 128 LEU B N 1
ATOM 3565 C CA . LEU B 1 128 ? -3.07 -36.531 -1.904 1 93.56 128 LEU B CA 1
ATOM 3566 C C . LEU B 1 128 ? -3.16 -37.875 -1.16 1 93.56 128 LEU B C 1
ATOM 3568 O O . LEU B 1 128 ? -3.631 -37.906 -0.022 1 93.56 128 LEU B O 1
ATOM 3572 N N . PRO B 1 129 ? -2.695 -38.938 -1.798 1 91.88 129 PRO B N 1
ATOM 3573 C CA . PRO B 1 129 ? -2.652 -40.219 -1.09 1 91.88 129 PRO B CA 1
ATOM 3574 C C . PRO B 1 129 ? -1.796 -40.188 0.173 1 91.88 129 PRO B C 1
ATOM 3576 O O . PRO B 1 129 ? -0.748 -39.531 0.186 1 91.88 129 PRO B O 1
ATOM 3579 N N . ILE B 1 130 ? -2.24 -40.812 1.179 1 90.75 130 ILE B N 1
ATOM 3580 C CA . ILE B 1 130 ? -1.658 -40.75 2.516 1 90.75 130 ILE B CA 1
ATOM 3581 C C . ILE B 1 130 ? -0.165 -41.062 2.443 1 90.75 130 ILE B C 1
ATOM 3583 O O . ILE B 1 130 ? 0.638 -40.469 3.148 1 90.75 130 ILE B O 1
ATOM 3587 N N . GLU B 1 131 ? 0.18 -41.969 1.627 1 87.06 131 GLU B N 1
ATOM 3588 C CA . GLU B 1 131 ? 1.562 -42.438 1.535 1 87.06 131 GLU B CA 1
ATOM 3589 C C . GLU B 1 131 ? 2.473 -41.344 0.969 1 87.06 131 GLU B C 1
ATOM 3591 O O . GLU B 1 131 ? 3.691 -41.406 1.135 1 87.06 131 GLU B O 1
ATOM 3596 N N . TYR B 1 132 ? 1.841 -40.344 0.34 1 88.06 132 TYR B N 1
ATOM 3597 C CA . TYR B 1 132 ? 2.613 -39.312 -0.33 1 88.06 132 TYR B CA 1
ATOM 3598 C C . TYR B 1 132 ? 2.68 -38.031 0.52 1 88.06 132 TYR B C 1
ATOM 3600 O O . TYR B 1 132 ? 3.525 -37.188 0.289 1 88.06 132 TYR B O 1
ATOM 3608 N N . ARG B 1 133 ? 1.852 -37.906 1.459 1 90.25 133 ARG B N 1
ATOM 3609 C CA . ARG B 1 133 ? 1.609 -36.625 2.146 1 90.25 133 ARG B CA 1
ATOM 3610 C C . ARG B 1 133 ? 2.846 -36.188 2.92 1 90.25 133 ARG B C 1
ATOM 3612 O O . ARG B 1 133 ? 3.189 -35 2.918 1 90.25 133 ARG B O 1
ATOM 3619 N N . ASP B 1 134 ? 3.547 -37.156 3.486 1 88.75 134 ASP B N 1
ATOM 3620 C CA . ASP B 1 134 ? 4.691 -36.781 4.32 1 88.75 134 ASP B CA 1
ATOM 3621 C C . ASP B 1 134 ? 5.953 -36.625 3.479 1 88.75 134 ASP B C 1
ATOM 3623 O O . ASP B 1 134 ? 6.938 -36.031 3.936 1 88.75 134 ASP B O 1
ATOM 3627 N N . GLN B 1 135 ? 5.859 -37.031 2.285 1 90.44 135 GLN B N 1
ATOM 3628 C CA . GLN B 1 135 ? 7.059 -37.031 1.457 1 90.44 135 GLN B CA 1
ATOM 3629 C C . GLN B 1 135 ? 7.051 -35.875 0.467 1 90.44 135 GLN B C 1
ATOM 3631 O O . GLN B 1 135 ? 8.109 -35.375 0.075 1 90.44 135 GLN B O 1
ATOM 3636 N N . VAL B 1 136 ? 5.91 -35.5 0.068 1 93.44 136 VAL B N 1
ATOM 3637 C CA . VAL B 1 136 ? 5.797 -34.469 -0.979 1 93.44 136 VAL B CA 1
ATOM 3638 C C . VAL B 1 136 ? 6.246 -33.125 -0.44 1 93.44 136 VAL B C 1
ATOM 3640 O O . VAL B 1 136 ? 5.938 -32.781 0.7 1 93.44 136 VAL B O 1
ATOM 3643 N N . GLN B 1 137 ? 7.074 -32.438 -1.174 1 95.44 137 GLN B N 1
ATOM 3644 C CA . GLN B 1 137 ? 7.473 -31.078 -0.86 1 95.44 137 GLN B CA 1
ATOM 3645 C C . GLN B 1 137 ? 6.672 -30.062 -1.677 1 95.44 137 GLN B C 1
ATOM 3647 O O . GLN B 1 137 ? 6.727 -30.078 -2.908 1 95.44 137 GLN B O 1
ATOM 3652 N N . ILE B 1 138 ? 5.953 -29.203 -0.945 1 97.38 138 ILE B N 1
ATOM 3653 C CA . ILE B 1 138 ? 5.113 -28.219 -1.614 1 97.38 138 ILE B CA 1
ATOM 3654 C C . ILE B 1 138 ? 5.598 -26.812 -1.264 1 97.38 138 ILE B C 1
ATOM 3656 O O . ILE B 1 138 ? 5.539 -26.406 -0.103 1 97.38 138 ILE B O 1
ATOM 3660 N N . ALA B 1 139 ? 6.145 -26.109 -2.242 1 98.62 139 ALA B N 1
ATOM 3661 C CA . ALA B 1 139 ? 6.5 -24.703 -2.143 1 98.62 139 ALA B CA 1
ATOM 3662 C C . ALA B 1 139 ? 5.43 -23.812 -2.779 1 98.62 139 ALA B C 1
ATOM 3664 O O . ALA B 1 139 ? 4.531 -24.312 -3.461 1 98.62 139 ALA B O 1
ATOM 3665 N N . ALA B 1 140 ? 5.465 -22.562 -2.48 1 98.75 140 ALA B N 1
ATOM 3666 C CA . ALA B 1 140 ? 4.5 -21.609 -3.033 1 98.75 140 ALA B CA 1
ATOM 3667 C C . ALA B 1 140 ? 5.172 -20.281 -3.393 1 98.75 140 ALA B C 1
ATOM 3669 O O . ALA B 1 140 ? 6.262 -19.984 -2.9 1 98.75 140 ALA B O 1
ATOM 3670 N N . ILE B 1 141 ? 4.551 -19.578 -4.305 1 98.69 141 ILE B N 1
ATOM 3671 C CA . ILE B 1 141 ? 5.027 -18.266 -4.719 1 98.69 141 ILE B CA 1
ATOM 3672 C C . ILE B 1 141 ? 4.129 -17.172 -4.129 1 98.69 141 ILE B C 1
ATOM 3674 O O . ILE B 1 141 ? 2.9 -17.266 -4.223 1 98.69 141 ILE B O 1
ATOM 3678 N N . GLY B 1 142 ? 4.699 -16.219 -3.484 1 98.19 142 GLY B N 1
ATOM 3679 C CA . GLY B 1 142 ? 3.977 -15.039 -3.018 1 98.19 142 GLY B CA 1
ATOM 3680 C C . GLY B 1 142 ? 4.594 -13.734 -3.486 1 98.19 142 GLY B C 1
ATOM 3681 O O . GLY B 1 142 ? 5.766 -13.695 -3.865 1 98.19 142 GLY B O 1
ATOM 3682 N N . GLY B 1 143 ? 3.766 -12.711 -3.557 1 98.31 143 GLY B N 1
ATOM 3683 C CA . GLY B 1 143 ? 4.25 -11.398 -3.939 1 98.31 143 GLY B CA 1
ATOM 3684 C C . GLY B 1 143 ? 3.572 -10.844 -5.18 1 98.31 143 GLY B C 1
ATOM 3685 O O . GLY B 1 143 ? 2.807 -11.555 -5.84 1 98.31 143 GLY B O 1
ATOM 3686 N N . PRO B 1 144 ? 3.834 -9.617 -5.484 1 98.44 144 PRO B N 1
ATOM 3687 C CA . PRO B 1 144 ? 3.213 -8.961 -6.637 1 98.44 144 PRO B CA 1
ATOM 3688 C C . PRO B 1 144 ? 3.725 -9.5 -7.973 1 98.44 144 PRO B C 1
ATOM 3690 O O . PRO B 1 144 ? 4.926 -9.43 -8.25 1 98.44 144 PRO B O 1
ATOM 3693 N N . SER B 1 145 ? 2.812 -10 -8.758 1 98.12 145 SER B N 1
ATOM 3694 C CA . SER B 1 145 ? 3.17 -10.555 -10.062 1 98.12 145 SER B CA 1
ATOM 3695 C C . SER B 1 145 ? 1.97 -10.578 -11 1 98.12 145 SER B C 1
ATOM 3697 O O . SER B 1 145 ? 1.274 -11.594 -11.102 1 98.12 145 SER B O 1
ATOM 3699 N N . ILE B 1 146 ? 1.755 -9.445 -11.602 1 97.62 146 ILE B N 1
ATOM 3700 C CA . ILE B 1 146 ? 0.796 -9.438 -12.703 1 97.62 146 ILE B CA 1
ATOM 3701 C C . ILE B 1 146 ? 1.327 -10.289 -13.852 1 97.62 146 ILE B C 1
ATOM 3703 O O . ILE B 1 146 ? 2.457 -10.102 -14.305 1 97.62 146 ILE B O 1
ATOM 3707 N N . ALA B 1 147 ? 0.544 -11.188 -14.328 1 97.5 147 ALA B N 1
ATOM 3708 C CA . ALA B 1 147 ? 0.954 -12.172 -15.328 1 97.5 147 ALA B CA 1
ATOM 3709 C C . ALA B 1 147 ? 1.405 -11.5 -16.609 1 97.5 147 ALA B C 1
ATOM 3711 O O . ALA B 1 147 ? 2.432 -11.875 -17.188 1 97.5 147 ALA B O 1
ATOM 3712 N N . GLN B 1 148 ? 0.667 -10.484 -17.094 1 97.19 148 GLN B N 1
ATOM 3713 C CA . GLN B 1 148 ? 0.97 -9.789 -18.344 1 97.19 148 GLN B CA 1
ATOM 3714 C C . GLN B 1 148 ? 2.346 -9.133 -18.281 1 97.19 148 GLN B C 1
ATOM 3716 O O . GLN B 1 148 ? 3.074 -9.117 -19.281 1 97.19 148 GLN B O 1
ATOM 3721 N N . GLU B 1 149 ? 2.672 -8.641 -17.156 1 97.88 149 GLU B N 1
ATOM 3722 C CA . GLU B 1 149 ? 3.953 -7.961 -16.984 1 97.88 149 GLU B CA 1
ATOM 3723 C C . GLU B 1 149 ? 5.102 -8.961 -16.891 1 97.88 149 GLU B C 1
ATOM 3725 O O . GLU B 1 149 ? 6.168 -8.75 -17.469 1 97.88 149 GLU B O 1
ATOM 3730 N N . LEU B 1 150 ? 4.863 -10.062 -16.156 1 98.31 150 LEU B N 1
ATOM 3731 C CA . LEU B 1 150 ? 5.879 -11.109 -16.094 1 98.31 150 LEU B CA 1
ATOM 3732 C C . LEU B 1 150 ? 6.156 -11.688 -17.484 1 98.31 150 LEU B C 1
ATOM 3734 O O . LEU B 1 150 ? 7.312 -11.906 -17.844 1 98.31 150 LEU B O 1
ATOM 3738 N N . ALA B 1 151 ? 5.125 -11.836 -18.266 1 98 151 ALA B N 1
ATOM 3739 C CA . ALA B 1 151 ? 5.215 -12.461 -19.594 1 98 151 ALA B CA 1
ATOM 3740 C C . ALA B 1 151 ? 6.02 -11.594 -20.547 1 98 151 ALA B C 1
ATOM 3742 O O . ALA B 1 151 ? 6.543 -12.094 -21.547 1 98 151 ALA B O 1
ATOM 3743 N N . THR B 1 152 ? 6.078 -10.328 -20.297 1 97.5 152 THR B N 1
ATOM 3744 C CA . THR B 1 152 ? 6.828 -9.422 -21.156 1 97.5 152 THR B CA 1
ATOM 3745 C C . THR B 1 152 ? 8.133 -8.992 -20.484 1 97.5 152 THR B C 1
ATOM 3747 O O . THR B 1 152 ? 8.711 -7.965 -20.828 1 97.5 152 THR B O 1
ATOM 3750 N N . ARG B 1 153 ? 8.508 -9.703 -19.406 1 97.56 153 ARG B N 1
ATOM 3751 C CA . ARG B 1 153 ? 9.812 -9.617 -18.766 1 97.56 153 ARG B CA 1
ATOM 3752 C C . ARG B 1 153 ? 10 -8.273 -18.078 1 97.56 153 ARG B C 1
ATOM 3754 O O . ARG B 1 153 ? 11.102 -7.711 -18.078 1 97.56 153 ARG B O 1
ATOM 3761 N N . ARG B 1 154 ? 8.875 -7.66 -17.672 1 97.75 154 ARG B N 1
ATOM 3762 C CA . ARG B 1 154 ? 8.984 -6.52 -16.766 1 97.75 154 ARG B CA 1
ATOM 3763 C C . ARG B 1 154 ? 9.555 -6.949 -15.422 1 97.75 154 ARG B C 1
ATOM 3765 O O . ARG B 1 154 ? 9.289 -8.062 -14.953 1 97.75 154 ARG B O 1
ATOM 3772 N N . HIS B 1 155 ? 10.344 -6.102 -14.719 1 98.31 155 HIS B N 1
ATOM 3773 C CA . HIS B 1 155 ? 10.898 -6.414 -13.406 1 98.31 155 HIS B CA 1
ATOM 3774 C C . HIS B 1 155 ? 9.805 -6.824 -12.43 1 98.31 155 HIS B C 1
ATOM 3776 O O . HIS B 1 155 ? 8.844 -6.078 -12.219 1 98.31 155 HIS B O 1
ATOM 3782 N N . THR B 1 156 ? 9.93 -8.016 -11.898 1 98.62 156 THR B N 1
ATOM 3783 C CA . THR B 1 156 ? 8.969 -8.641 -10.984 1 98.62 156 THR B CA 1
ATOM 3784 C C . THR B 1 156 ? 9.688 -9.266 -9.789 1 98.62 156 THR B C 1
ATOM 3786 O O . THR B 1 156 ? 10.633 -10.039 -9.961 1 98.62 156 THR B O 1
ATOM 3789 N N . CYS B 1 157 ? 9.281 -8.844 -8.57 1 98.62 157 CYS B N 1
ATOM 3790 C CA . CYS B 1 157 ? 9.859 -9.375 -7.344 1 98.62 157 CYS B CA 1
ATOM 3791 C C . CYS B 1 157 ? 8.859 -10.258 -6.613 1 98.62 157 CYS B C 1
ATOM 3793 O O . CYS B 1 157 ? 7.73 -9.844 -6.348 1 98.62 157 CYS B O 1
ATOM 3795 N N . VAL B 1 158 ? 9.281 -11.508 -6.281 1 98.62 158 VAL B N 1
ATOM 3796 C CA . VAL B 1 158 ? 8.406 -12.445 -5.574 1 98.62 158 VAL B CA 1
ATOM 3797 C C . VAL B 1 158 ? 9.211 -13.195 -4.512 1 98.62 158 VAL B C 1
ATOM 3799 O O . VAL B 1 158 ? 10.438 -13.078 -4.457 1 98.62 158 VAL B O 1
ATOM 3802 N N . VAL B 1 159 ? 8.43 -13.906 -3.678 1 98.44 159 VAL B N 1
ATOM 3803 C CA . VAL B 1 159 ? 9.039 -14.797 -2.689 1 98.44 159 VAL B CA 1
ATOM 3804 C C . VAL B 1 159 ? 8.602 -16.234 -2.949 1 98.44 159 VAL B C 1
ATOM 3806 O O . VAL B 1 159 ? 7.414 -16.5 -3.152 1 98.44 159 VAL B O 1
ATOM 3809 N N . PHE B 1 160 ? 9.578 -17.125 -3.018 1 98.75 160 PHE B N 1
ATOM 3810 C CA . PHE B 1 160 ? 9.297 -18.547 -2.924 1 98.75 160 PHE B CA 1
ATOM 3811 C C . PHE B 1 160 ? 9.367 -19.016 -1.477 1 98.75 160 PHE B C 1
ATOM 3813 O O . PHE B 1 160 ? 10.305 -18.688 -0.752 1 98.75 160 PHE B O 1
ATOM 3820 N N . THR B 1 161 ? 8.352 -19.781 -1.035 1 98.62 161 THR B N 1
ATOM 3821 C CA . THR B 1 161 ? 8.305 -20.141 0.378 1 98.62 161 THR B CA 1
ATOM 3822 C C . THR B 1 161 ? 8.141 -21.641 0.549 1 98.62 161 THR B C 1
ATOM 3824 O O . THR B 1 161 ? 7.434 -22.297 -0.229 1 98.62 161 THR B O 1
ATOM 3827 N N . ASN B 1 162 ? 8.734 -22.156 1.414 1 98.12 162 ASN B N 1
ATOM 3828 C CA . ASN B 1 162 ? 8.758 -23.531 1.888 1 98.12 162 ASN B CA 1
ATOM 3829 C C . ASN B 1 162 ? 9.578 -23.672 3.166 1 98.12 162 ASN B C 1
ATOM 3831 O O . ASN B 1 162 ? 10.375 -22.797 3.498 1 98.12 162 ASN B O 1
ATOM 3835 N N . GLN B 1 163 ? 9.398 -24.734 3.916 1 95.81 163 GLN B N 1
ATOM 3836 C CA . GLN B 1 163 ? 10.18 -24.969 5.125 1 95.81 163 GLN B CA 1
ATOM 3837 C C . GLN B 1 163 ? 11.594 -25.422 4.789 1 95.81 163 GLN B C 1
ATOM 3839 O O . GLN B 1 163 ? 12.531 -25.203 5.559 1 95.81 163 GLN B O 1
ATOM 3844 N N . ASN B 1 164 ? 11.797 -26.031 3.613 1 97 164 ASN B N 1
ATOM 3845 C CA . ASN B 1 164 ? 13.07 -26.594 3.182 1 97 164 ASN B CA 1
ATOM 3846 C C . ASN B 1 164 ? 13.867 -25.609 2.342 1 97 164 ASN B C 1
ATOM 3848 O O . ASN B 1 164 ? 13.633 -25.469 1.14 1 97 164 ASN B O 1
ATOM 3852 N N . GLN B 1 165 ? 14.898 -25.031 2.941 1 97.62 165 GLN B N 1
ATOM 3853 C CA . GLN B 1 165 ? 15.688 -23.984 2.277 1 97.62 165 GLN B CA 1
ATOM 3854 C C . GLN B 1 165 ? 16.422 -24.562 1.068 1 97.62 165 GLN B C 1
ATOM 3856 O O . GLN B 1 165 ? 16.609 -23.859 0.064 1 97.62 165 GLN B O 1
ATOM 3861 N N . ALA B 1 166 ? 16.828 -25.781 1.148 1 98.06 166 ALA B N 1
ATOM 3862 C CA . ALA B 1 166 ? 17.547 -26.391 0.026 1 98.06 166 ALA B CA 1
ATOM 3863 C C . ALA B 1 166 ? 16.656 -26.469 -1.211 1 98.06 166 ALA B C 1
ATOM 3865 O O . ALA B 1 166 ? 17.109 -26.203 -2.328 1 98.06 166 ALA B O 1
ATOM 3866 N N . LEU B 1 167 ? 15.43 -26.828 -0.987 1 98 167 LEU B N 1
ATOM 3867 C CA . LEU B 1 167 ? 14.469 -26.844 -2.086 1 98 167 LEU B CA 1
ATOM 3868 C C . LEU B 1 167 ? 14.305 -25.438 -2.666 1 98 167 LEU B C 1
ATOM 3870 O O . LEU B 1 167 ? 14.281 -25.266 -3.887 1 98 167 LEU B O 1
ATOM 3874 N N . LEU B 1 168 ? 14.203 -24.484 -1.809 1 98.69 168 LEU B N 1
ATOM 3875 C CA . LEU B 1 168 ? 14.008 -23.109 -2.246 1 98.69 168 LEU B CA 1
ATOM 3876 C C . LEU B 1 168 ? 15.195 -22.641 -3.088 1 98.69 168 LEU B C 1
ATOM 3878 O O . LEU B 1 168 ? 15.008 -21.984 -4.125 1 98.69 168 LEU B O 1
ATOM 3882 N N . ASP B 1 169 ? 16.375 -22.953 -2.627 1 98.5 169 ASP B N 1
ATOM 3883 C CA . ASP B 1 169 ? 17.562 -22.578 -3.379 1 98.5 169 ASP B CA 1
ATOM 3884 C C . ASP B 1 169 ? 17.547 -23.203 -4.773 1 98.5 169 ASP B C 1
ATOM 3886 O O . ASP B 1 169 ? 17.922 -22.547 -5.75 1 98.5 169 ASP B O 1
ATOM 3890 N N . TRP B 1 170 ? 17.141 -24.438 -4.785 1 98.62 170 TRP B N 1
ATOM 3891 C CA . TRP B 1 170 ? 17.047 -25.141 -6.062 1 98.62 170 TRP B CA 1
ATOM 3892 C C . TRP B 1 170 ? 16 -24.469 -6.969 1 98.62 170 TRP B C 1
ATOM 3894 O O . TRP B 1 170 ? 16.266 -24.25 -8.156 1 98.62 170 TRP B O 1
ATOM 3904 N N . LEU B 1 171 ? 14.883 -24.125 -6.441 1 98.81 171 LEU B N 1
ATOM 3905 C CA . LEU B 1 171 ? 13.82 -23.469 -7.191 1 98.81 171 LEU B CA 1
ATOM 3906 C C . LEU B 1 171 ? 14.266 -22.109 -7.695 1 98.81 171 LEU B C 1
ATOM 3908 O O . LEU B 1 171 ? 13.953 -21.719 -8.82 1 98.81 171 LEU B O 1
ATOM 3912 N N . VAL B 1 172 ? 14.938 -21.375 -6.855 1 98.5 172 VAL B N 1
ATOM 3913 C CA . VAL B 1 172 ? 15.477 -20.078 -7.238 1 98.5 172 VAL B CA 1
ATOM 3914 C C . VAL B 1 172 ? 16.422 -20.234 -8.43 1 98.5 172 VAL B C 1
ATOM 3916 O O . VAL B 1 172 ? 16.391 -19.438 -9.367 1 98.5 172 VAL B O 1
ATOM 3919 N N . GLY B 1 173 ? 17.219 -21.25 -8.383 1 98.56 173 GLY B N 1
ATOM 3920 C CA . GLY B 1 173 ? 18.125 -21.531 -9.492 1 98.56 173 GLY B CA 1
ATOM 3921 C C . GLY B 1 173 ? 17.406 -21.781 -10.805 1 98.56 173 GLY B C 1
ATOM 3922 O O . GLY B 1 173 ? 17.938 -21.484 -11.875 1 98.56 173 GLY B O 1
ATOM 3923 N N . LEU B 1 174 ? 16.203 -22.25 -10.75 1 98.75 174 LEU B N 1
ATOM 3924 C CA . LEU B 1 174 ? 15.422 -22.531 -11.945 1 98.75 174 LEU B CA 1
ATOM 3925 C C . LEU B 1 174 ? 14.773 -21.266 -12.484 1 98.75 174 LEU B C 1
ATOM 3927 O O . LEU B 1 174 ? 14.617 -21.109 -13.703 1 98.75 174 LEU B O 1
ATOM 3931 N N . ALA B 1 175 ? 14.422 -20.344 -11.609 1 98.75 175 ALA B N 1
ATOM 3932 C CA . ALA B 1 175 ? 13.414 -19.359 -12.008 1 98.75 175 ALA B CA 1
ATOM 3933 C C . ALA B 1 175 ? 14.016 -17.953 -12.07 1 98.75 175 ALA B C 1
ATOM 3935 O O . ALA B 1 175 ? 13.539 -17.109 -12.82 1 98.75 175 ALA B O 1
ATOM 3936 N N . ARG B 1 176 ? 15.031 -17.672 -11.258 1 98.5 176 ARG B N 1
ATOM 3937 C CA . ARG B 1 176 ? 15.57 -16.312 -11.18 1 98.5 176 ARG B CA 1
ATOM 3938 C C . ARG B 1 176 ? 16.188 -15.891 -12.508 1 98.5 176 ARG B C 1
ATOM 3940 O O . ARG B 1 176 ? 16.906 -16.672 -13.148 1 98.5 176 ARG B O 1
ATOM 3947 N N . THR B 1 177 ? 15.875 -14.719 -12.945 1 98.62 177 THR B N 1
ATOM 3948 C CA . THR B 1 177 ? 16.406 -14.07 -14.133 1 98.62 177 THR B CA 1
ATOM 3949 C C . THR B 1 177 ? 16.781 -12.617 -13.836 1 98.62 177 THR B C 1
ATOM 3951 O O . THR B 1 177 ? 16.625 -12.148 -12.703 1 98.62 177 THR B O 1
ATOM 3954 N N . PRO B 1 178 ? 17.281 -11.906 -14.805 1 97.88 178 PRO B N 1
ATOM 3955 C CA . PRO B 1 178 ? 17.578 -10.492 -14.578 1 97.88 178 PRO B CA 1
ATOM 3956 C C . PRO B 1 178 ? 16.328 -9.656 -14.336 1 97.88 178 PRO B C 1
ATOM 3958 O O . PRO B 1 178 ? 16.422 -8.508 -13.891 1 97.88 178 PRO B O 1
ATOM 3961 N N . TYR B 1 179 ? 15.094 -10.25 -14.656 1 98.25 179 TYR B N 1
ATOM 3962 C CA . TYR B 1 179 ? 13.875 -9.469 -14.5 1 98.25 179 TYR B CA 1
ATOM 3963 C C . TYR B 1 179 ? 12.922 -10.133 -13.508 1 98.25 179 TYR B C 1
ATOM 3965 O O . TYR B 1 179 ? 11.992 -9.5 -13 1 98.25 179 TYR B O 1
ATOM 3973 N N . TYR B 1 180 ? 13.07 -11.391 -13.312 1 98.69 180 TYR B N 1
ATOM 3974 C CA . TYR B 1 180 ? 12.289 -12.125 -12.32 1 98.69 180 TYR B CA 1
ATOM 3975 C C . TYR B 1 180 ? 13.117 -12.359 -11.055 1 98.69 180 TYR B C 1
ATOM 3977 O O . TYR B 1 180 ? 13.852 -13.344 -10.961 1 98.69 180 TYR B O 1
ATOM 3985 N N . HIS B 1 181 ? 12.969 -11.445 -10.086 1 98.69 181 HIS B N 1
ATOM 3986 C CA . HIS B 1 181 ? 13.742 -11.445 -8.852 1 98.69 181 HIS B CA 1
ATOM 3987 C C . HIS B 1 181 ? 13.07 -12.297 -7.781 1 98.69 181 HIS B C 1
ATOM 3989 O O . HIS B 1 181 ? 11.984 -11.961 -7.301 1 98.69 181 HIS B O 1
ATOM 3995 N N . VAL B 1 182 ? 13.719 -13.398 -7.422 1 98.31 182 VAL B N 1
ATOM 3996 C CA . VAL B 1 182 ? 13.109 -14.375 -6.523 1 98.31 182 VAL B CA 1
ATOM 3997 C C . VAL B 1 182 ? 13.859 -14.391 -5.191 1 98.31 182 VAL B C 1
ATOM 3999 O O . VAL B 1 182 ? 15.047 -14.711 -5.145 1 98.31 182 VAL B O 1
ATOM 4002 N N . TRP B 1 183 ? 13.211 -13.992 -4.148 1 97.75 183 TRP B N 1
ATOM 4003 C CA . TRP B 1 183 ? 13.68 -14.188 -2.779 1 97.75 183 TRP B CA 1
ATOM 4004 C C . TRP B 1 183 ? 13.008 -15.406 -2.143 1 97.75 183 TRP B C 1
ATOM 4006 O O . TRP B 1 183 ? 12.109 -16 -2.73 1 97.75 183 TRP B O 1
ATOM 4016 N N . THR B 1 184 ? 13.531 -15.797 -0.955 1 97.75 184 THR B N 1
ATOM 4017 C CA . THR B 1 184 ? 12.961 -16.969 -0.303 1 97.75 184 THR B CA 1
ATOM 4018 C C . THR B 1 184 ? 12.641 -16.672 1.159 1 97.75 184 THR B C 1
ATOM 4020 O O . THR B 1 184 ? 13.172 -15.719 1.737 1 97.75 184 THR B O 1
ATOM 4023 N N . ASN B 1 185 ? 11.688 -17.297 1.691 1 96.88 185 ASN B N 1
ATOM 4024 C CA . ASN B 1 185 ? 11.492 -17.375 3.135 1 96.88 185 ASN B CA 1
ATOM 4025 C C . ASN B 1 185 ? 10.906 -18.719 3.551 1 96.88 185 ASN B C 1
ATOM 4027 O O . ASN B 1 185 ? 10.523 -19.531 2.699 1 96.88 185 ASN B O 1
ATOM 4031 N N . THR B 1 186 ? 10.93 -18.969 4.824 1 98 186 THR B N 1
ATOM 4032 C CA . THR B 1 186 ? 10.484 -20.281 5.301 1 98 186 THR B CA 1
ATOM 4033 C C . THR B 1 186 ? 9.188 -20.156 6.094 1 98 186 THR B C 1
ATOM 4035 O O . THR B 1 186 ? 8.859 -21.031 6.898 1 98 186 THR B O 1
ATOM 4038 N N . ASP B 1 187 ? 8.516 -19.047 5.945 1 98.12 187 ASP B N 1
ATOM 4039 C CA . ASP B 1 187 ? 7.234 -18.828 6.617 1 98.12 187 ASP B CA 1
ATOM 4040 C C . ASP B 1 187 ? 6.07 -18.953 5.637 1 98.12 187 ASP B C 1
ATOM 4042 O O . ASP B 1 187 ? 5.453 -17.953 5.262 1 98.12 187 ASP B O 1
ATOM 4046 N N . MET B 1 188 ? 5.75 -20.156 5.336 1 98.19 188 MET B N 1
ATOM 4047 C CA . MET B 1 188 ? 4.719 -20.438 4.34 1 98.19 188 MET B CA 1
ATOM 4048 C C . MET B 1 188 ? 3.361 -19.922 4.797 1 98.19 188 MET B C 1
ATOM 4050 O O . MET B 1 188 ? 2.605 -19.359 4 1 98.19 188 MET B O 1
ATOM 4054 N N . ILE B 1 189 ? 3.066 -20.062 6.086 1 98.56 189 ILE B N 1
ATOM 4055 C CA . ILE B 1 189 ? 1.77 -19.641 6.602 1 98.56 189 ILE B CA 1
ATOM 4056 C C . ILE B 1 189 ? 1.606 -18.141 6.418 1 98.56 189 ILE B C 1
ATOM 4058 O O . ILE B 1 189 ? 0.61 -17.672 5.852 1 98.56 189 ILE B O 1
ATOM 4062 N N . GLY B 1 190 ? 2.633 -17.344 6.871 1 98.75 190 GLY B N 1
ATOM 4063 C CA . GLY B 1 190 ? 2.562 -15.898 6.738 1 98.75 190 GLY B CA 1
ATOM 4064 C C . GLY B 1 190 ? 2.428 -15.438 5.297 1 98.75 190 GLY B C 1
ATOM 4065 O O . GLY B 1 190 ? 1.616 -14.562 4.992 1 98.75 190 GLY B O 1
ATOM 4066 N N . THR B 1 191 ? 3.172 -16.094 4.434 1 98.75 191 THR B N 1
ATOM 4067 C CA . THR B 1 191 ? 3.146 -15.742 3.018 1 98.75 191 THR B CA 1
ATOM 4068 C C . THR B 1 191 ? 1.78 -16.047 2.41 1 98.75 191 THR B C 1
ATOM 4070 O O . THR B 1 191 ? 1.175 -15.188 1.767 1 98.75 191 THR B O 1
ATOM 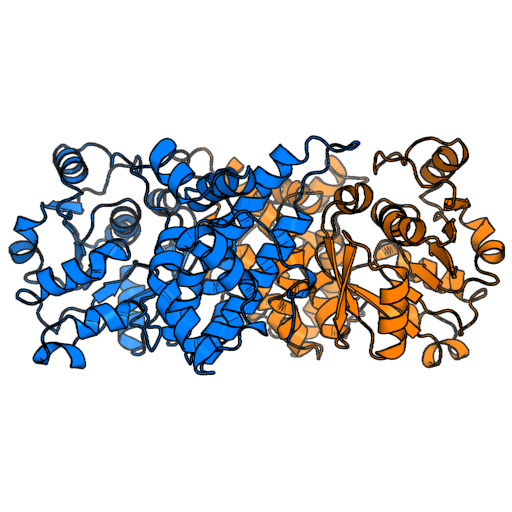4073 N N . GLU B 1 192 ? 1.265 -17.219 2.693 1 98.81 192 GLU B N 1
ATOM 4074 C CA . GLU B 1 192 ? 0.027 -17.688 2.072 1 98.81 192 GLU B CA 1
ATOM 4075 C C . GLU B 1 192 ? -1.175 -16.891 2.582 1 98.81 192 GLU B C 1
ATOM 4077 O O . GLU B 1 192 ? -2.1 -16.594 1.82 1 98.81 192 GLU B O 1
ATOM 4082 N N . VAL B 1 193 ? -1.17 -16.531 3.824 1 98.88 193 VAL B N 1
ATOM 4083 C CA . VAL B 1 193 ? -2.264 -15.742 4.375 1 98.88 193 VAL B CA 1
ATOM 4084 C C . VAL B 1 193 ? -2.27 -14.359 3.734 1 98.88 193 VAL B C 1
ATOM 4086 O O . VAL B 1 193 ? -3.322 -13.859 3.33 1 98.88 193 VAL B O 1
ATOM 4089 N N . CYS B 1 194 ? -1.114 -13.781 3.588 1 98.88 194 CYS B N 1
ATOM 4090 C CA . CYS B 1 194 ? -1 -12.461 2.98 1 98.88 194 CYS B CA 1
ATOM 4091 C C . CYS B 1 194 ? -1.524 -12.469 1.551 1 98.88 194 CYS B C 1
ATOM 4093 O O . CYS B 1 194 ? -2.375 -11.656 1.19 1 98.88 194 CYS B O 1
ATOM 4095 N N . VAL B 1 195 ? -1.088 -13.43 0.753 1 98.62 195 VAL B N 1
ATOM 4096 C CA . VAL B 1 195 ? -1.397 -13.391 -0.672 1 98.62 195 VAL B CA 1
ATOM 4097 C C . VAL B 1 195 ? -2.85 -13.805 -0.898 1 98.62 195 VAL B C 1
ATOM 4099 O O . VAL B 1 195 ? -3.436 -13.5 -1.938 1 98.62 195 VAL B O 1
ATOM 4102 N N . ALA B 1 196 ? -3.416 -14.523 0.049 1 98.69 196 ALA B N 1
ATOM 4103 C CA . ALA B 1 196 ? -4.832 -14.867 -0.045 1 98.69 196 ALA B CA 1
ATOM 4104 C C . ALA B 1 196 ? -5.711 -13.648 0.231 1 98.69 196 ALA B C 1
ATOM 4106 O O . ALA B 1 196 ? -6.594 -13.32 -0.567 1 98.69 196 ALA B O 1
ATOM 4107 N N . MET B 1 197 ? -5.391 -12.945 1.323 1 98.81 197 MET B N 1
ATOM 4108 C CA . MET B 1 197 ? -6.27 -11.906 1.848 1 98.81 197 MET B CA 1
ATOM 4109 C C . MET B 1 197 ? -6.23 -10.664 0.962 1 98.81 197 MET B C 1
ATOM 4111 O O . MET B 1 197 ? -7.199 -9.906 0.913 1 98.81 197 MET B O 1
ATOM 4115 N N . LYS B 1 198 ? -5.172 -10.531 0.193 1 98.62 198 LYS B N 1
ATOM 4116 C CA . LYS B 1 198 ? -5.043 -9.344 -0.644 1 98.62 198 LYS B CA 1
ATOM 4117 C C . LYS B 1 198 ? -6.234 -9.203 -1.589 1 98.62 198 LYS B C 1
ATOM 4119 O O . LYS B 1 198 ? -6.668 -8.094 -1.894 1 98.62 198 LYS B O 1
ATOM 4124 N N . ASN B 1 199 ? -6.82 -10.32 -2.008 1 98.12 199 ASN B N 1
ATOM 4125 C CA . ASN B 1 199 ? -7.906 -10.297 -2.986 1 98.12 199 ASN B CA 1
ATOM 4126 C C . ASN B 1 199 ? -9.195 -9.742 -2.379 1 98.12 199 ASN B C 1
ATOM 4128 O O . ASN B 1 199 ? -9.891 -8.953 -3.01 1 98.12 199 ASN B O 1
ATOM 4132 N N . VAL B 1 200 ? -9.477 -10.141 -1.146 1 98.75 200 VAL B N 1
ATOM 4133 C CA . VAL B 1 200 ? -10.672 -9.633 -0.477 1 98.75 200 VAL B CA 1
ATOM 4134 C C . VAL B 1 200 ? -10.523 -8.133 -0.226 1 98.75 200 VAL B C 1
ATOM 4136 O O . VAL B 1 200 ? -11.469 -7.371 -0.443 1 98.75 200 VAL B O 1
ATOM 4139 N N . TYR B 1 201 ? -9.375 -7.77 0.154 1 98.88 201 TYR B N 1
ATOM 4140 C CA . TYR B 1 201 ? -9.195 -6.371 0.531 1 98.88 201 TYR B CA 1
ATOM 4141 C C . TYR B 1 201 ? -9.031 -5.488 -0.702 1 98.88 201 TYR B C 1
ATOM 4143 O O . TYR B 1 201 ? -9.422 -4.32 -0.692 1 98.88 201 TYR B O 1
ATOM 4151 N N . ALA B 1 202 ? -8.5 -6.059 -1.831 1 98.81 202 ALA B N 1
ATOM 4152 C CA . ALA B 1 202 ? -8.516 -5.324 -3.094 1 98.81 202 ALA B CA 1
ATOM 4153 C C . ALA B 1 202 ? -9.945 -5.102 -3.582 1 98.81 202 ALA B C 1
ATOM 4155 O O . ALA B 1 202 ? -10.258 -4.047 -4.137 1 98.81 202 ALA B O 1
ATOM 4156 N N . LEU B 1 203 ? -10.773 -6.105 -3.395 1 98.81 203 LEU B N 1
ATOM 4157 C CA . LEU B 1 203 ? -12.195 -5.953 -3.697 1 98.81 203 LEU B CA 1
ATOM 4158 C C . LEU B 1 203 ? -12.812 -4.836 -2.863 1 98.81 203 LEU B C 1
ATOM 4160 O O . LEU B 1 203 ? -13.586 -4.027 -3.377 1 98.81 203 LEU B O 1
ATOM 4164 N N . ALA B 1 204 ? -12.445 -4.777 -1.612 1 98.94 204 ALA B N 1
ATOM 4165 C CA . ALA B 1 204 ? -12.938 -3.736 -0.714 1 98.94 204 ALA B CA 1
ATOM 4166 C C . ALA B 1 204 ? -12.492 -2.354 -1.184 1 98.94 204 ALA B C 1
ATOM 4168 O O . ALA B 1 204 ? -13.281 -1.405 -1.177 1 98.94 204 ALA B O 1
ATOM 4169 N N . VAL B 1 205 ? -11.266 -2.205 -1.581 1 98.81 205 VAL B N 1
ATOM 4170 C CA . VAL B 1 205 ? -10.766 -0.935 -2.098 1 98.81 205 VAL B CA 1
ATOM 4171 C C . VAL B 1 205 ? -11.539 -0.553 -3.359 1 98.81 205 VAL B C 1
ATOM 4173 O O . VAL B 1 205 ? -11.82 0.625 -3.59 1 98.81 205 VAL B O 1
ATOM 4176 N N . GLY B 1 206 ? -11.914 -1.571 -4.156 1 98.69 206 GLY B N 1
ATOM 4177 C CA . GLY B 1 206 ? -12.672 -1.349 -5.375 1 98.69 206 GLY B CA 1
ATOM 4178 C C . GLY B 1 206 ? -14.039 -0.734 -5.121 1 98.69 206 GLY B C 1
ATOM 4179 O O . GLY B 1 206 ? -14.602 -0.075 -6 1 98.69 206 GLY B O 1
ATOM 4180 N N . LEU B 1 207 ? -14.602 -0.92 -3.889 1 98.81 207 LEU B N 1
ATOM 4181 C CA . LEU B 1 207 ? -15.875 -0.315 -3.533 1 98.81 207 LEU B CA 1
ATOM 4182 C C . LEU B 1 207 ? -15.844 1.195 -3.74 1 98.81 207 LEU B C 1
ATOM 4184 O O . LEU B 1 207 ? -16.859 1.806 -4.074 1 98.81 207 LEU B O 1
ATOM 4188 N N . VAL B 1 208 ? -14.703 1.786 -3.535 1 98.38 208 VAL B N 1
ATOM 4189 C CA . VAL B 1 208 ? -14.531 3.234 -3.482 1 98.38 208 VAL B CA 1
ATOM 4190 C C . VAL B 1 208 ? -14.82 3.84 -4.852 1 98.38 208 VAL B C 1
ATOM 4192 O O . VAL B 1 208 ? -15.359 4.945 -4.945 1 98.38 208 VAL B O 1
ATOM 4195 N N . ILE B 1 209 ? -14.492 3.1 -5.918 1 97.69 209 ILE B N 1
ATOM 4196 C CA . ILE B 1 209 ? -14.773 3.564 -7.273 1 97.69 209 ILE B CA 1
ATOM 4197 C C . ILE B 1 209 ? -16.266 3.783 -7.449 1 97.69 209 ILE B C 1
ATOM 4199 O O . ILE B 1 209 ? -16.703 4.832 -7.941 1 97.69 209 ILE B O 1
ATOM 4203 N N . GLY B 1 210 ? -17.016 2.811 -7.035 1 98.25 210 GLY B N 1
ATOM 4204 C CA . GLY B 1 210 ? -18.469 2.928 -7.121 1 98.25 210 GLY B CA 1
ATOM 4205 C C . GLY B 1 210 ? -19.031 3.982 -6.191 1 98.25 210 GLY B C 1
ATOM 4206 O O . GLY B 1 210 ? -19.969 4.703 -6.555 1 98.25 210 GLY B O 1
ATOM 4207 N N . LEU B 1 211 ? -18.469 4.082 -4.992 1 98.19 211 LEU B N 1
ATOM 4208 C CA . LEU B 1 211 ? -18.906 5.082 -4.027 1 98.19 211 LEU B CA 1
ATOM 4209 C C . LEU B 1 211 ? -18.688 6.492 -4.566 1 98.19 211 LEU B C 1
ATOM 4211 O O . LEU B 1 211 ? -19.516 7.383 -4.352 1 98.19 211 LEU B O 1
ATOM 4215 N N . LEU B 1 212 ? -17.578 6.688 -5.207 1 97.69 212 LEU B N 1
ATOM 4216 C CA . LEU B 1 212 ? -17.266 7.977 -5.82 1 97.69 212 LEU B CA 1
ATOM 4217 C C . LEU B 1 212 ? -18.297 8.328 -6.891 1 97.69 212 LEU B C 1
ATOM 4219 O O . LEU B 1 212 ? -18.797 9.453 -6.938 1 97.69 212 LEU B O 1
ATOM 4223 N N . GLU B 1 213 ? -18.562 7.355 -7.762 1 97.12 213 GLU B N 1
ATOM 4224 C CA . GLU B 1 213 ? -19.547 7.562 -8.82 1 97.12 213 GLU B CA 1
ATOM 4225 C C . GLU B 1 213 ? -20.922 7.902 -8.242 1 97.12 213 GLU B C 1
ATOM 4227 O O . GLU B 1 213 ? -21.609 8.789 -8.75 1 97.12 213 GLU B O 1
ATOM 4232 N N . LYS B 1 214 ? -21.266 7.246 -7.207 1 95.25 214 LYS B N 1
ATOM 4233 C CA . LYS B 1 214 ? -22.562 7.457 -6.555 1 95.25 214 LYS B CA 1
ATOM 4234 C C . LYS B 1 214 ? -22.625 8.844 -5.914 1 95.25 214 LYS B C 1
ATOM 4236 O O . LYS B 1 214 ? -23.688 9.477 -5.922 1 95.25 214 LYS B O 1
ATOM 4241 N N . ALA B 1 215 ? -21.547 9.289 -5.281 1 93.44 215 ALA B N 1
ATOM 4242 C CA . ALA B 1 215 ? -21.5 10.562 -4.562 1 93.44 215 ALA B CA 1
ATOM 4243 C C . ALA B 1 215 ? -21.5 11.742 -5.535 1 93.44 215 ALA B C 1
ATOM 4245 O O . ALA B 1 215 ? -21.938 12.836 -5.18 1 93.44 215 ALA B O 1
ATOM 4246 N N . GLY B 1 216 ? -21.016 11.531 -6.785 1 90.31 216 GLY B N 1
ATOM 4247 C CA . GLY B 1 216 ? -20.953 12.609 -7.754 1 90.31 216 GLY B CA 1
ATOM 4248 C C . GLY B 1 216 ? -19.719 13.469 -7.602 1 90.31 216 GLY B C 1
ATOM 4249 O O . GLY B 1 216 ? -18.859 13.195 -6.754 1 90.31 216 GLY B O 1
ATOM 4250 N N . LYS B 1 217 ? -19.688 14.547 -8.367 1 87.81 217 LYS B N 1
ATOM 4251 C CA . LYS B 1 217 ? -18.5 15.391 -8.438 1 87.81 217 LYS B CA 1
ATOM 4252 C C . LYS B 1 217 ? -18.453 16.375 -7.27 1 87.81 217 LYS B C 1
ATOM 4254 O O . LYS B 1 217 ? -19.469 17 -6.938 1 87.81 217 LYS B O 1
ATOM 4259 N N . ALA B 1 218 ? -17.312 16.406 -6.668 1 89.06 218 ALA B N 1
ATOM 4260 C CA . ALA B 1 218 ? -17.094 17.438 -5.645 1 89.06 218 ALA B CA 1
ATOM 4261 C C . ALA B 1 218 ? -16.844 18.797 -6.281 1 89.06 218 ALA B C 1
ATOM 4263 O O . ALA B 1 218 ? -16.5 18.891 -7.465 1 89.06 218 ALA B O 1
ATOM 4264 N N . GLU B 1 219 ? -16.969 19.812 -5.449 1 89.31 219 GLU B N 1
ATOM 4265 C CA . GLU B 1 219 ? -16.797 21.188 -5.91 1 89.31 219 GLU B CA 1
ATOM 4266 C C . GLU B 1 219 ? -15.414 21.406 -6.52 1 89.31 219 GLU B C 1
ATOM 4268 O O . GLU B 1 219 ? -15.266 22.156 -7.488 1 89.31 219 GLU B O 1
ATOM 4273 N N . ASN B 1 220 ? -14.492 20.766 -5.988 1 93.44 220 ASN B N 1
ATOM 4274 C CA . ASN B 1 220 ? -13.117 20.953 -6.445 1 93.44 220 ASN B CA 1
ATOM 4275 C C . ASN B 1 220 ? -12.617 19.719 -7.199 1 93.44 220 ASN B C 1
ATOM 4277 O O . ASN B 1 220 ? -11.406 19.5 -7.289 1 93.44 220 ASN B O 1
ATOM 4281 N N . SER B 1 221 ? -13.5 18.781 -7.547 1 93.12 221 SER B N 1
ATOM 4282 C CA . SER B 1 221 ? -13.219 17.594 -8.344 1 93.12 221 SER B CA 1
ATOM 4283 C C . SER B 1 221 ? -12.422 16.578 -7.551 1 93.12 221 SER B C 1
ATOM 4285 O O . SER B 1 221 ? -11.727 15.734 -8.133 1 93.12 221 SER B O 1
ATOM 4287 N N . ALA B 1 222 ? -12.547 16.719 -6.23 1 95.31 222 ALA B N 1
ATOM 4288 C CA . ALA B 1 222 ? -11.852 15.766 -5.367 1 95.31 222 ALA B CA 1
ATOM 4289 C C . ALA B 1 222 ? -12.383 14.344 -5.582 1 95.31 222 ALA B C 1
ATOM 4291 O O . ALA B 1 222 ? -13.586 14.148 -5.781 1 95.31 222 ALA B O 1
ATOM 4292 N N . GLU B 1 223 ? -11.516 13.414 -5.539 1 96.69 223 GLU B N 1
ATOM 4293 C CA . GLU B 1 223 ? -11.875 12 -5.617 1 96.69 223 GLU B CA 1
ATOM 4294 C C . GLU B 1 223 ? -12.062 11.398 -4.227 1 96.69 223 GLU B C 1
ATOM 4296 O O . GLU B 1 223 ? -12.625 12.039 -3.34 1 96.69 223 GLU B O 1
ATOM 4301 N N . MET B 1 224 ? -11.672 10.141 -4.012 1 97.94 224 MET B N 1
ATOM 4302 C CA . MET B 1 224 ? -11.805 9.484 -2.715 1 97.94 224 MET B CA 1
ATOM 4303 C C . MET B 1 224 ? -10.602 8.594 -2.426 1 97.94 224 MET B C 1
ATOM 4305 O O . MET B 1 224 ? -10.758 7.449 -2.002 1 97.94 224 MET B O 1
ATOM 4309 N N . HIS B 1 225 ? -9.438 9.133 -2.705 1 98.06 225 HIS B N 1
ATOM 4310 C CA . HIS B 1 225 ? -8.203 8.398 -2.439 1 98.06 225 HIS B CA 1
ATOM 4311 C C . HIS B 1 225 ? -7.992 8.203 -0.941 1 98.06 225 HIS B C 1
ATOM 4313 O O . HIS B 1 225 ? -7.426 7.191 -0.517 1 98.06 225 HIS B O 1
ATOM 4319 N N . ASN B 1 226 ? -8.422 9.172 -0.074 1 98.56 226 ASN B N 1
ATOM 4320 C CA . ASN B 1 226 ? -8.32 9.023 1.374 1 98.56 226 ASN B CA 1
ATOM 4321 C C . ASN B 1 226 ? -9.086 7.801 1.867 1 98.56 226 ASN B C 1
ATOM 4323 O O . ASN B 1 226 ? -8.586 7.039 2.695 1 98.56 226 ASN B O 1
ATOM 4327 N N . LEU B 1 227 ? -10.266 7.648 1.315 1 98.38 227 LEU B N 1
ATOM 4328 C CA . LEU B 1 227 ? -11.102 6.516 1.689 1 98.38 227 LEU B CA 1
ATOM 4329 C C . LEU B 1 227 ? -10.461 5.199 1.255 1 98.38 227 LEU B C 1
ATOM 4331 O O . LEU B 1 227 ? -10.414 4.242 2.031 1 98.38 227 LEU B O 1
ATOM 4335 N N . ALA B 1 228 ? -9.992 5.172 0.022 1 98.62 228 ALA B N 1
ATOM 4336 C CA . ALA B 1 228 ? -9.328 3.977 -0.481 1 98.62 228 ALA B CA 1
ATOM 4337 C C . ALA B 1 228 ? -8.125 3.611 0.39 1 98.62 228 ALA B C 1
ATOM 4339 O O . ALA B 1 228 ? -7.91 2.438 0.7 1 98.62 228 ALA B O 1
ATOM 4340 N N . ALA B 1 229 ? -7.383 4.621 0.816 1 98.75 229 ALA B N 1
ATOM 4341 C CA . ALA B 1 229 ? -6.195 4.41 1.638 1 98.75 229 ALA B CA 1
ATOM 4342 C C . ALA B 1 229 ? -6.566 3.865 3.014 1 98.75 229 ALA B C 1
ATOM 4344 O O . ALA B 1 229 ? -5.844 3.045 3.582 1 98.75 229 ALA B O 1
ATOM 4345 N N . ALA B 1 230 ? -7.664 4.34 3.564 1 98.75 230 ALA B N 1
ATOM 4346 C CA . ALA B 1 230 ? -8.141 3.842 4.852 1 98.75 230 ALA B CA 1
ATOM 4347 C C . ALA B 1 230 ? -8.508 2.363 4.762 1 98.75 230 ALA B C 1
ATOM 4349 O O . ALA B 1 230 ? -8.156 1.576 5.645 1 98.75 230 ALA B O 1
ATOM 4350 N N . ILE B 1 231 ? -9.203 2.012 3.723 1 98.81 231 ILE B N 1
ATOM 4351 C CA . ILE B 1 231 ? -9.594 0.621 3.518 1 98.81 231 ILE B CA 1
ATOM 4352 C C . ILE B 1 231 ? -8.352 -0.241 3.314 1 98.81 231 ILE B C 1
ATOM 4354 O O . ILE B 1 231 ? -8.242 -1.332 3.879 1 98.81 231 ILE B O 1
ATOM 4358 N N . PHE B 1 232 ? -7.414 0.271 2.525 1 98.88 232 PHE B N 1
ATOM 4359 C CA . PHE B 1 232 ? -6.141 -0.408 2.311 1 98.88 232 PHE B CA 1
ATOM 4360 C C . PHE B 1 232 ? -5.441 -0.681 3.639 1 98.88 232 PHE B C 1
ATOM 4362 O O . PHE B 1 232 ? -5.016 -1.808 3.902 1 98.88 232 PHE B O 1
ATOM 4369 N N . ALA B 1 233 ? -5.332 0.332 4.516 1 98.81 233 ALA B N 1
ATOM 4370 C CA . ALA B 1 233 ? -4.656 0.223 5.805 1 98.81 233 ALA B CA 1
ATOM 4371 C C . ALA B 1 233 ? -5.383 -0.757 6.723 1 98.81 233 ALA B C 1
ATOM 4373 O O . ALA B 1 233 ? -4.75 -1.552 7.418 1 98.81 233 ALA B O 1
ATOM 4374 N N . GLN B 1 234 ? -6.691 -0.7 6.738 1 98.81 234 GLN B N 1
ATOM 4375 C CA . GLN B 1 234 ? -7.465 -1.639 7.543 1 98.81 234 GLN B CA 1
ATOM 4376 C C . GLN B 1 234 ? -7.246 -3.074 7.078 1 98.81 234 GLN B C 1
ATOM 4378 O O . GLN B 1 234 ? -7.148 -3.992 7.895 1 98.81 234 GLN B O 1
ATOM 4383 N N . GLY B 1 235 ? -7.238 -3.238 5.746 1 98.81 235 GLY B N 1
ATOM 4384 C CA . GLY B 1 235 ? -6.938 -4.555 5.203 1 98.81 235 GLY B CA 1
ATOM 4385 C C . GLY B 1 235 ? -5.59 -5.09 5.652 1 98.81 235 GLY B C 1
ATOM 4386 O O . GLY B 1 235 ? -5.469 -6.266 6.004 1 98.81 235 GLY B O 1
ATOM 4387 N N . MET B 1 236 ? -4.59 -4.242 5.672 1 98.69 236 MET B N 1
ATOM 4388 C CA . MET B 1 236 ? -3.262 -4.633 6.129 1 98.69 236 MET B CA 1
ATOM 4389 C C . MET B 1 236 ? -3.289 -5.035 7.602 1 98.69 236 MET B C 1
ATOM 4391 O O . MET B 1 236 ? -2.678 -6.031 7.992 1 98.69 236 MET B O 1
ATOM 4395 N N . LEU B 1 237 ? -3.941 -4.242 8.375 1 98.56 237 LEU B N 1
ATOM 4396 C CA . LEU B 1 237 ? -4.047 -4.512 9.805 1 98.56 237 LEU B CA 1
ATOM 4397 C C . LEU B 1 237 ? -4.707 -5.863 10.055 1 98.56 237 LEU B C 1
ATOM 4399 O O . LEU B 1 237 ? -4.242 -6.637 10.891 1 98.56 237 LEU B O 1
ATOM 4403 N N . GLU B 1 238 ? -5.781 -6.145 9.344 1 98.81 238 GLU B N 1
ATOM 4404 C CA . GLU B 1 238 ? -6.496 -7.406 9.523 1 98.81 238 GLU B CA 1
ATOM 4405 C C . GLU B 1 238 ? -5.66 -8.586 9.031 1 98.81 238 GLU B C 1
ATOM 4407 O O . GLU B 1 238 ? -5.723 -9.68 9.594 1 98.81 238 GLU B O 1
ATOM 4412 N N . THR B 1 239 ? -4.91 -8.336 7.965 1 98.88 239 THR B N 1
ATOM 4413 C CA . THR B 1 239 ? -4.004 -9.375 7.492 1 98.88 239 THR B CA 1
ATOM 4414 C C . THR B 1 239 ? -2.967 -9.719 8.562 1 98.88 239 THR B C 1
ATOM 4416 O O . THR B 1 239 ? -2.67 -10.891 8.797 1 98.88 239 THR B O 1
ATOM 4419 N N . ALA B 1 240 ? -2.424 -8.68 9.203 1 98.69 240 ALA B N 1
ATOM 4420 C CA . ALA B 1 240 ? -1.465 -8.898 10.289 1 98.69 240 ALA B CA 1
ATOM 4421 C C . ALA B 1 240 ? -2.07 -9.758 11.391 1 98.69 240 ALA B C 1
ATOM 4423 O O . ALA B 1 240 ? -1.434 -10.695 11.875 1 98.69 240 ALA B O 1
ATOM 4424 N N . TYR B 1 241 ? -3.293 -9.469 11.773 1 98.62 241 TYR B N 1
ATOM 4425 C CA . TYR B 1 241 ? -3.988 -10.234 12.797 1 98.62 241 TYR B CA 1
ATOM 4426 C C . TYR B 1 241 ? -4.113 -11.695 12.391 1 98.62 241 TYR B C 1
ATOM 4428 O O . TYR B 1 241 ? -3.791 -12.594 13.18 1 98.62 241 TYR B O 1
ATOM 4436 N N . LEU B 1 242 ? -4.543 -11.938 11.156 1 98.81 242 LEU B N 1
ATOM 4437 C CA . LEU B 1 242 ? -4.766 -13.305 10.703 1 98.81 242 LEU B CA 1
ATOM 4438 C C . LEU B 1 242 ? -3.447 -14.055 10.562 1 98.81 242 LEU B C 1
ATOM 4440 O O . LEU B 1 242 ? -3.377 -15.258 10.844 1 98.81 242 LEU B O 1
ATOM 4444 N N . VAL B 1 243 ? -2.4 -13.375 10.07 1 98.81 243 VAL B N 1
ATOM 4445 C CA . VAL B 1 243 ? -1.08 -13.984 9.945 1 98.81 243 VAL B CA 1
ATOM 4446 C C . VAL B 1 243 ? -0.617 -14.5 11.305 1 98.81 243 VAL B C 1
ATOM 4448 O O . VAL B 1 243 ? -0.227 -15.664 11.438 1 98.81 243 VAL B O 1
ATOM 4451 N N . GLU B 1 244 ? -0.735 -13.648 12.297 1 98.31 244 GLU B N 1
ATOM 4452 C CA . GLU B 1 244 ? -0.308 -14.055 13.633 1 98.31 244 GLU B CA 1
ATOM 4453 C C . GLU B 1 244 ? -1.206 -15.156 14.188 1 98.31 244 GLU B C 1
ATOM 4455 O O . GLU B 1 244 ? -0.718 -16.125 14.766 1 98.31 244 GLU B O 1
ATOM 4460 N N . LYS B 1 245 ? -2.494 -15.016 14.016 1 98.06 245 LYS B N 1
ATOM 4461 C CA . LYS B 1 245 ? -3.465 -15.977 14.531 1 98.06 245 LYS B CA 1
ATOM 4462 C C . LYS B 1 245 ? -3.229 -17.359 13.945 1 98.06 245 LYS B C 1
ATOM 4464 O O . LYS B 1 245 ? -3.439 -18.375 14.625 1 98.06 245 LYS B O 1
ATOM 4469 N N . MET B 1 246 ? -2.775 -17.438 12.703 1 98.31 246 MET B N 1
ATOM 4470 C CA . MET B 1 246 ? -2.609 -18.719 12.023 1 98.31 246 MET B CA 1
ATOM 4471 C C . MET B 1 246 ? -1.188 -19.25 12.188 1 98.31 246 MET B C 1
ATOM 4473 O O . MET B 1 246 ? -0.864 -20.344 11.719 1 98.31 246 MET B O 1
ATOM 4477 N N . GLY B 1 247 ? -0.35 -18.438 12.812 1 98.31 247 GLY B N 1
ATOM 4478 C CA . GLY B 1 247 ? 0.966 -18.922 13.18 1 98.31 247 GLY B CA 1
ATOM 4479 C C . GLY B 1 247 ? 2.072 -18.422 12.273 1 98.31 247 GLY B C 1
ATOM 4480 O O . GLY B 1 247 ? 3.186 -18.953 12.289 1 98.31 247 GLY B O 1
ATOM 4481 N N . GLY B 1 248 ? 1.787 -17.422 11.43 1 98.56 248 GLY B N 1
ATOM 4482 C CA . GLY B 1 248 ? 2.805 -16.828 10.57 1 98.56 248 GLY B CA 1
ATOM 4483 C C . GLY B 1 248 ? 3.545 -15.68 11.234 1 98.56 248 GLY B C 1
ATOM 4484 O O . GLY B 1 248 ? 3.326 -15.391 12.414 1 98.56 248 GLY B O 1
ATOM 4485 N N . LYS B 1 249 ? 4.445 -15.078 10.477 1 97.81 249 LYS B N 1
ATOM 4486 C CA . LYS B 1 249 ? 5.266 -13.977 10.969 1 97.81 249 LYS B CA 1
ATOM 4487 C C . LYS B 1 249 ? 4.844 -12.648 10.328 1 97.81 249 LYS B C 1
ATOM 4489 O O . LYS B 1 249 ? 4.578 -12.594 9.125 1 97.81 249 LYS B O 1
ATOM 4494 N N . LEU B 1 250 ? 4.934 -11.586 11.086 1 97.56 250 LEU B N 1
ATOM 4495 C CA . LEU B 1 250 ? 4.445 -10.273 10.688 1 97.56 250 LEU B CA 1
ATOM 4496 C C . LEU B 1 250 ? 5.293 -9.688 9.562 1 97.56 250 LEU B C 1
ATOM 4498 O O . LEU B 1 250 ? 4.824 -8.836 8.805 1 97.56 250 LEU B O 1
ATOM 4502 N N . HIS B 1 251 ? 6.445 -10.141 9.469 1 97.25 251 HIS B N 1
ATOM 4503 C CA . HIS B 1 251 ? 7.355 -9.641 8.445 1 97.25 251 HIS B CA 1
ATOM 4504 C C . HIS B 1 251 ? 6.742 -9.758 7.051 1 97.25 251 HIS B C 1
ATOM 4506 O O . HIS B 1 251 ? 6.969 -8.906 6.195 1 97.25 251 HIS B O 1
ATOM 4512 N N . ASN B 1 252 ? 5.941 -10.719 6.801 1 98.19 252 ASN B N 1
ATOM 4513 C CA . ASN B 1 252 ? 5.309 -10.953 5.508 1 98.19 252 ASN B CA 1
ATOM 4514 C C . ASN B 1 252 ? 4.316 -9.844 5.164 1 98.19 252 ASN B C 1
ATOM 4516 O O . ASN B 1 252 ? 4.098 -9.547 3.988 1 98.19 252 ASN B O 1
ATOM 4520 N N . VAL B 1 253 ? 3.795 -9.219 6.188 1 98.75 253 VAL B N 1
ATOM 4521 C CA . VAL B 1 253 ? 2.688 -8.281 6.023 1 98.75 253 VAL B CA 1
ATOM 4522 C C . VAL B 1 253 ? 3.191 -6.996 5.371 1 98.75 253 VAL B C 1
ATOM 4524 O O . VAL B 1 253 ? 2.561 -6.469 4.453 1 98.75 253 VAL B O 1
ATOM 4527 N N . TYR B 1 254 ? 4.336 -6.523 5.746 1 98.31 254 TYR B N 1
ATOM 4528 C CA . TYR B 1 254 ? 4.781 -5.219 5.27 1 98.31 254 TYR B CA 1
ATOM 4529 C C . TYR B 1 254 ? 5.918 -5.359 4.266 1 98.31 254 TYR B C 1
ATOM 4531 O O . TYR B 1 254 ? 6.77 -4.477 4.156 1 98.31 254 TYR B O 1
ATOM 4539 N N . THR B 1 255 ? 5.996 -6.465 3.57 1 98 255 THR B N 1
ATOM 4540 C CA . THR B 1 255 ? 6.941 -6.715 2.486 1 98 255 THR B CA 1
ATOM 4541 C C . THR B 1 255 ? 6.215 -7.172 1.227 1 98 255 THR B C 1
ATOM 4543 O O . THR B 1 255 ? 5.113 -6.699 0.934 1 98 255 THR B O 1
ATOM 4546 N N . LEU B 1 256 ? 6.789 -8.078 0.468 1 98.44 256 LEU B N 1
ATOM 4547 C CA . LEU B 1 256 ? 6.293 -8.43 -0.858 1 98.44 256 LEU B CA 1
ATOM 4548 C C . LEU B 1 256 ? 4.965 -9.164 -0.763 1 98.44 256 LEU B C 1
ATOM 4550 O O . LEU B 1 256 ? 3.99 -8.789 -1.42 1 98.44 256 LEU B O 1
ATOM 4554 N N . PRO B 1 257 ? 4.801 -10.188 0.119 1 98.62 257 PRO B N 1
ATOM 4555 C CA . PRO B 1 257 ? 3.553 -10.953 0.105 1 98.62 257 PRO B CA 1
ATOM 4556 C C . PRO B 1 257 ? 2.35 -10.141 0.572 1 98.62 257 PRO B C 1
ATOM 4558 O O . PRO B 1 257 ? 1.232 -10.352 0.092 1 98.62 257 PRO B O 1
ATOM 4561 N N . GLY B 1 258 ? 2.6 -9.258 1.535 1 98.62 258 GLY B N 1
ATOM 4562 C CA . GLY B 1 258 ? 1.507 -8.469 2.078 1 98.62 258 GLY B CA 1
ATOM 4563 C C . GLY B 1 258 ? 1.327 -7.137 1.376 1 98.62 258 GLY B C 1
ATOM 4564 O O . GLY B 1 258 ? 0.52 -7.023 0.452 1 98.62 258 GLY B O 1
ATOM 4565 N N . ALA B 1 259 ? 2.143 -6.18 1.712 1 98.62 259 ALA B N 1
ATOM 4566 C CA . ALA B 1 259 ? 2.023 -4.809 1.231 1 98.62 259 ALA B CA 1
ATOM 4567 C C . ALA B 1 259 ? 2.205 -4.738 -0.282 1 98.62 259 ALA B C 1
ATOM 4569 O O . ALA B 1 259 ? 1.409 -4.105 -0.981 1 98.62 259 ALA B O 1
ATOM 4570 N N . GLY B 1 260 ? 3.217 -5.371 -0.765 1 98.69 260 GLY B N 1
ATOM 4571 C CA . GLY B 1 260 ? 3.484 -5.34 -2.193 1 98.69 260 GLY B CA 1
ATOM 4572 C C . GLY B 1 260 ? 2.367 -5.941 -3.025 1 98.69 260 GLY B C 1
ATOM 4573 O O . GLY B 1 260 ? 1.913 -5.332 -3.996 1 98.69 260 GLY B O 1
ATOM 4574 N N . ASP B 1 261 ? 1.941 -7.098 -2.605 1 98.75 261 ASP B N 1
ATOM 4575 C CA . ASP B 1 261 ? 0.936 -7.816 -3.379 1 98.75 261 ASP B CA 1
ATOM 4576 C C . ASP B 1 261 ? -0.422 -7.121 -3.297 1 98.75 261 ASP B C 1
ATOM 4578 O O . ASP B 1 261 ? -1.153 -7.059 -4.289 1 98.75 261 ASP B O 1
ATOM 4582 N N . LEU B 1 262 ? -0.775 -6.617 -2.109 1 98.88 262 LEU B N 1
ATOM 4583 C CA . LEU B 1 262 ? -2.025 -5.875 -2.008 1 98.88 262 LEU B CA 1
ATOM 4584 C C . LEU B 1 262 ? -1.98 -4.613 -2.863 1 98.88 262 LEU B C 1
ATOM 4586 O O . LEU B 1 262 ? -2.955 -4.281 -3.541 1 98.88 262 LEU B O 1
ATOM 4590 N N . TYR B 1 263 ? -0.858 -3.91 -2.891 1 98.81 263 TYR B N 1
ATOM 4591 C CA . TYR B 1 263 ? -0.694 -2.676 -3.65 1 98.81 263 TYR B CA 1
ATOM 4592 C C . TYR B 1 263 ? -0.933 -2.916 -5.137 1 98.81 263 TYR B C 1
ATOM 4594 O O . TYR B 1 263 ? -1.714 -2.201 -5.77 1 98.81 263 TYR B O 1
ATOM 4602 N N . VAL B 1 264 ? -0.333 -3.975 -5.672 1 98.62 264 VAL B N 1
ATOM 4603 C CA . VAL B 1 264 ? -0.43 -4.207 -7.109 1 98.62 264 VAL B CA 1
ATOM 4604 C C . VAL B 1 264 ? -1.849 -4.645 -7.469 1 98.62 264 VAL B C 1
ATOM 4606 O O . VAL B 1 264 ? -2.348 -4.324 -8.547 1 98.62 264 VAL B O 1
ATOM 4609 N N . THR B 1 265 ? -2.471 -5.387 -6.594 1 98.19 265 THR B N 1
ATOM 4610 C CA . THR B 1 265 ? -3.811 -5.898 -6.863 1 98.19 265 THR B CA 1
ATOM 4611 C C . THR B 1 265 ? -4.836 -4.77 -6.836 1 98.19 265 THR B C 1
ATOM 4613 O O . THR B 1 265 ? -5.852 -4.836 -7.531 1 98.19 265 THR B O 1
ATOM 4616 N N . CYS B 1 266 ? -4.551 -3.729 -6.109 1 97.88 266 CYS B N 1
ATOM 4617 C CA . CYS B 1 266 ? -5.457 -2.59 -6.004 1 97.88 266 CYS B CA 1
ATOM 4618 C C . CYS B 1 266 ? -5.367 -1.705 -7.242 1 97.88 266 CYS B C 1
ATOM 4620 O O . CYS B 1 266 ? -6.16 -0.776 -7.406 1 97.88 266 CYS B O 1
ATOM 4622 N N . GLN B 1 267 ? -4.418 -1.95 -8.148 1 93.69 267 GLN B N 1
ATOM 4623 C CA . GLN B 1 267 ? -4.223 -1.089 -9.312 1 93.69 267 GLN B CA 1
ATOM 4624 C C . GLN B 1 267 ? -5.254 -1.385 -10.398 1 93.69 267 GLN B C 1
ATOM 4626 O O . GLN B 1 267 ? -5.324 -0.676 -11.406 1 93.69 267 GLN B O 1
ATOM 4631 N N . GLY B 1 268 ? -6.117 -2.455 -10.133 1 88.88 268 GLY B N 1
ATOM 4632 C CA . GLY B 1 268 ? -7.172 -2.76 -11.086 1 88.88 268 GLY B CA 1
ATOM 4633 C C . GLY B 1 268 ? -7.547 -4.23 -11.109 1 88.88 268 GLY B C 1
ATOM 4634 O O . GLY B 1 268 ? -7.453 -4.918 -10.094 1 88.88 268 GLY B O 1
ATOM 4635 N N . GLY B 1 269 ? -8.18 -4.625 -12.188 1 93.12 269 GLY B N 1
ATOM 4636 C CA . GLY B 1 269 ? -8.523 -6.027 -12.375 1 93.12 269 GLY B CA 1
ATOM 4637 C C . GLY B 1 269 ? -9.969 -6.336 -12.055 1 93.12 269 GLY B C 1
ATOM 4638 O O . GLY B 1 269 ? -10.789 -5.426 -11.914 1 93.12 269 GLY B O 1
ATOM 4639 N N . ARG B 1 270 ? -10.242 -7.605 -11.984 1 95.81 270 ARG B N 1
ATOM 4640 C CA . ARG B 1 270 ? -11.602 -8.109 -11.836 1 95.81 270 ARG B CA 1
ATOM 4641 C C . ARG B 1 270 ? -12.156 -7.781 -10.453 1 95.81 270 ARG B C 1
ATOM 4643 O O . ARG B 1 270 ? -13.352 -7.531 -10.305 1 95.81 270 ARG B O 1
ATOM 4650 N N . ASN B 1 271 ? -11.281 -7.77 -9.391 1 97.81 271 ASN B N 1
ATOM 4651 C CA . ASN B 1 271 ? -11.719 -7.363 -8.055 1 97.81 271 ASN B CA 1
ATOM 4652 C C . ASN B 1 271 ? -12.211 -5.918 -8.039 1 97.81 271 ASN B C 1
ATOM 4654 O O . ASN B 1 271 ? -13.266 -5.621 -7.469 1 97.81 271 ASN B O 1
ATOM 4658 N N . SER B 1 272 ? -11.469 -5.023 -8.703 1 97.75 272 SER B N 1
ATOM 4659 C CA . SER B 1 272 ? -11.82 -3.605 -8.758 1 97.75 272 SER B CA 1
ATOM 4660 C C . SER B 1 272 ? -13.125 -3.389 -9.516 1 97.75 272 SER B C 1
ATOM 4662 O O . SER B 1 272 ? -13.969 -2.594 -9.094 1 97.75 272 SER B O 1
ATOM 4664 N N . ARG B 1 273 ? -13.281 -4.09 -10.633 1 98 273 ARG B N 1
ATOM 4665 C CA . ARG B 1 273 ? -14.508 -3.969 -11.422 1 98 273 ARG B CA 1
ATOM 4666 C C . ARG B 1 273 ? -15.719 -4.414 -10.617 1 98 273 ARG B C 1
ATOM 4668 O O . ARG B 1 273 ? -16.766 -3.75 -10.633 1 98 273 ARG B O 1
ATOM 4675 N N . MET B 1 274 ? -15.57 -5.539 -9.969 1 98.81 274 MET B N 1
ATOM 4676 C CA . MET B 1 274 ? -16.672 -5.996 -9.117 1 98.81 274 MET B CA 1
ATOM 4677 C C . MET B 1 274 ? -16.906 -5.02 -7.965 1 98.81 274 MET B C 1
ATOM 4679 O O . MET B 1 274 ? -18.047 -4.68 -7.656 1 98.81 274 MET B O 1
ATOM 4683 N N . GLY B 1 275 ? -15.812 -4.57 -7.348 1 98.81 275 GLY B N 1
ATOM 4684 C CA . GLY B 1 275 ? -15.938 -3.588 -6.281 1 98.81 275 GLY B CA 1
ATOM 4685 C C . GLY B 1 275 ? -16.734 -2.359 -6.688 1 98.81 275 GLY B C 1
ATOM 4686 O O . GLY B 1 275 ? -17.547 -1.864 -5.918 1 98.81 275 GLY B O 1
ATOM 4687 N N . ARG B 1 276 ? -16.469 -1.866 -7.895 1 98.62 276 ARG B N 1
ATOM 4688 C CA . ARG B 1 276 ? -17.188 -0.708 -8.414 1 98.62 276 ARG B CA 1
ATOM 4689 C C . ARG B 1 276 ? -18.688 -0.963 -8.445 1 98.62 276 ARG B C 1
ATOM 4691 O O . ARG B 1 276 ? -19.469 -0.121 -8.008 1 98.62 276 ARG B O 1
ATOM 4698 N N . LEU B 1 277 ? -19.062 -2.158 -8.961 1 98.81 277 LEU B N 1
ATOM 4699 C CA . LEU B 1 277 ? -20.469 -2.504 -9.062 1 98.81 277 LEU B CA 1
ATOM 4700 C C . LEU B 1 277 ? -21.109 -2.57 -7.676 1 98.81 277 LEU B C 1
ATOM 4702 O O . LEU B 1 277 ? -22.219 -2.062 -7.477 1 98.81 277 LEU B O 1
ATOM 4706 N N . LEU B 1 278 ? -20.406 -3.18 -6.723 1 98.88 278 LEU B N 1
ATOM 4707 C CA . LEU B 1 278 ? -20.922 -3.256 -5.355 1 98.88 278 LEU B CA 1
ATOM 4708 C C . LEU B 1 278 ? -21.016 -1.866 -4.734 1 98.88 278 LEU B C 1
ATOM 4710 O O . LEU B 1 278 ? -22.016 -1.555 -4.066 1 98.88 278 LEU B O 1
ATOM 4714 N N . GLY B 1 279 ? -20 -1.033 -4.961 1 98.56 279 GLY B N 1
ATOM 4715 C CA . GLY B 1 279 ? -20 0.333 -4.461 1 98.56 279 GLY B CA 1
ATOM 4716 C C . GLY B 1 279 ? -21.156 1.159 -5.004 1 98.56 279 GLY B C 1
ATOM 4717 O O . GLY B 1 279 ? -21.641 2.074 -4.336 1 98.56 279 GLY B O 1
ATOM 4718 N N . LEU B 1 280 ? -21.594 0.816 -6.223 1 98.19 280 LEU B N 1
ATOM 4719 C CA . LEU B 1 280 ? -22.719 1.498 -6.859 1 98.19 280 LEU B CA 1
ATOM 4720 C C . LEU B 1 280 ? -24.047 1.062 -6.242 1 98.19 280 LEU B C 1
ATOM 4722 O O . LEU B 1 280 ? -25.094 1.628 -6.555 1 98.19 280 LEU B O 1
ATOM 4726 N N . GLY B 1 281 ? -23.969 0.008 -5.418 1 97.81 281 GLY B N 1
ATOM 4727 C CA . GLY B 1 281 ? -25.156 -0.384 -4.672 1 97.81 281 GLY B CA 1
ATOM 4728 C C . GLY B 1 281 ? -25.781 -1.678 -5.172 1 97.81 281 GLY B C 1
ATOM 4729 O O . GLY B 1 281 ? -26.828 -2.094 -4.688 1 97.81 281 GLY B O 1
ATOM 4730 N N . MET B 1 282 ? -25.172 -2.336 -6.09 1 98.12 282 MET B N 1
ATOM 4731 C CA . MET B 1 282 ? -25.703 -3.596 -6.594 1 98.12 282 MET B CA 1
ATOM 4732 C C . MET B 1 282 ? -25.359 -4.75 -5.66 1 98.12 282 MET B C 1
ATOM 4734 O O . MET B 1 282 ? -24.203 -4.887 -5.242 1 98.12 282 MET B O 1
ATOM 4738 N N . PRO B 1 283 ? -26.297 -5.578 -5.355 1 98.62 283 PRO B N 1
ATOM 4739 C CA . PRO B 1 283 ? -25.969 -6.785 -4.598 1 98.62 283 PRO B CA 1
ATOM 4740 C C . PRO B 1 283 ? -25.016 -7.707 -5.352 1 98.62 283 PRO B C 1
ATOM 4742 O O . PRO B 1 283 ? -25.078 -7.801 -6.582 1 98.62 283 PRO B O 1
ATOM 4745 N N . TYR B 1 284 ? -24.234 -8.414 -4.645 1 98.75 284 TYR B N 1
ATOM 4746 C CA . TYR B 1 284 ? -23.203 -9.234 -5.266 1 98.75 284 TYR B CA 1
ATOM 4747 C C . TYR B 1 284 ? -23.812 -10.234 -6.234 1 98.75 284 TYR B C 1
ATOM 4749 O O . TYR B 1 284 ? -23.328 -10.391 -7.359 1 98.75 284 TYR B O 1
ATOM 4757 N N . SER B 1 285 ? -24.828 -10.93 -5.816 1 98.5 285 SER B N 1
ATOM 4758 C CA . SER B 1 285 ? -25.453 -11.953 -6.652 1 98.5 285 SER B CA 1
ATOM 4759 C C . SER B 1 285 ? -25.906 -11.367 -7.988 1 98.5 285 SER B C 1
ATOM 4761 O O . SER B 1 285 ? -25.688 -11.984 -9.039 1 98.5 285 SER B O 1
ATOM 4763 N N . GLN B 1 286 ? -26.438 -10.188 -7.938 1 98.56 286 GLN B N 1
ATOM 4764 C CA . GLN B 1 286 ? -26.906 -9.516 -9.148 1 98.56 286 GLN B CA 1
ATOM 4765 C C . GLN B 1 286 ? -25.719 -9.062 -10.008 1 98.56 286 GLN B C 1
ATOM 4767 O O . GLN B 1 286 ? -25.719 -9.281 -11.219 1 98.56 286 GLN B O 1
ATOM 4772 N N . ALA B 1 287 ? -24.781 -8.398 -9.352 1 98.75 287 ALA B N 1
ATOM 4773 C CA . ALA B 1 287 ? -23.609 -7.91 -10.07 1 98.75 287 ALA B CA 1
ATOM 4774 C C . ALA B 1 287 ? -22.891 -9.047 -10.789 1 98.75 287 ALA B C 1
ATOM 4776 O O . ALA B 1 287 ? -22.516 -8.914 -11.953 1 98.75 287 ALA B O 1
ATOM 4777 N N . LYS B 1 288 ? -22.688 -10.156 -10.07 1 98.44 288 LYS B N 1
ATOM 4778 C CA . LYS B 1 288 ? -22 -11.32 -10.617 1 98.44 288 LYS B CA 1
ATOM 4779 C C . LYS B 1 288 ? -22.781 -11.906 -11.797 1 98.44 288 LYS B C 1
ATOM 4781 O O . LYS B 1 288 ? -22.203 -12.164 -12.859 1 98.44 288 LYS B O 1
ATOM 4786 N N . ALA B 1 289 ? -24.016 -12.094 -11.711 1 98.19 289 ALA B N 1
ATOM 4787 C CA . ALA B 1 289 ? -24.859 -12.734 -12.727 1 98.19 289 ALA B CA 1
ATOM 4788 C C . ALA B 1 289 ? -25.016 -11.852 -13.953 1 98.19 289 ALA B C 1
ATOM 4790 O O . ALA B 1 289 ? -25.016 -12.336 -15.086 1 98.19 289 ALA B O 1
ATOM 4791 N N . GLN B 1 290 ? -25.094 -10.555 -13.805 1 98.25 290 GLN B N 1
ATOM 4792 C CA . GLN B 1 290 ? -25.484 -9.664 -14.883 1 98.25 290 GLN B CA 1
ATOM 4793 C C . GLN B 1 290 ? -24.266 -9.117 -15.617 1 98.25 290 GLN B C 1
ATOM 4795 O O . GLN B 1 290 ? -24.297 -8.906 -16.828 1 98.25 290 GLN B O 1
ATOM 4800 N N . TYR B 1 291 ? -23.234 -8.867 -14.859 1 98.06 291 TYR B N 1
ATOM 4801 C CA . TYR B 1 291 ? -22.172 -8.086 -15.477 1 98.06 291 TYR B CA 1
ATOM 4802 C C . TYR B 1 291 ? -20.875 -8.891 -15.578 1 98.06 291 TYR B C 1
ATOM 4804 O O . TYR B 1 291 ? -20 -8.578 -16.391 1 98.06 291 TYR B O 1
ATOM 4812 N N . MET B 1 292 ? -20.766 -9.938 -14.703 1 97.25 292 MET B N 1
ATOM 4813 C CA . MET B 1 292 ? -19.516 -10.695 -14.695 1 97.25 292 MET B CA 1
ATOM 4814 C C . MET B 1 292 ? -19.781 -12.18 -14.516 1 97.25 292 MET B C 1
ATOM 4816 O O . MET B 1 292 ? -19.188 -12.828 -13.656 1 97.25 292 MET B O 1
ATOM 4820 N N . PRO B 1 293 ? -20.609 -12.758 -15.297 1 95.44 293 PRO B N 1
ATOM 4821 C CA . PRO B 1 293 ? -21.031 -14.141 -15.102 1 95.44 293 PRO B CA 1
ATOM 4822 C C . PRO B 1 293 ? -19.906 -15.148 -15.312 1 95.44 293 PRO B C 1
ATOM 4824 O O . PRO B 1 293 ? -19.859 -16.188 -14.656 1 95.44 293 PRO B O 1
ATOM 4827 N N . ASN B 1 294 ? -18.938 -14.852 -16.172 1 91.06 294 ASN B N 1
ATOM 4828 C CA . ASN B 1 294 ? -17.906 -15.828 -16.531 1 91.06 294 ASN B CA 1
ATOM 4829 C C . ASN B 1 294 ? -16.562 -15.492 -15.891 1 91.06 294 ASN B C 1
ATOM 4831 O O . ASN B 1 294 ? -15.578 -16.203 -16.109 1 91.06 294 ASN B O 1
ATOM 4835 N N . ASP B 1 295 ? -16.562 -14.422 -15.117 1 91.94 295 ASP B N 1
ATOM 4836 C CA . ASP B 1 295 ? -15.328 -13.992 -14.477 1 91.94 295 ASP B CA 1
ATOM 4837 C C . ASP B 1 295 ? -15.195 -14.602 -13.086 1 91.94 295 ASP B C 1
ATOM 4839 O O . ASP B 1 295 ? -16.172 -14.703 -12.352 1 91.94 295 ASP B O 1
ATOM 4843 N N . THR B 1 296 ? -14.023 -15.07 -12.844 1 91.75 296 THR B N 1
ATOM 4844 C CA . THR B 1 296 ? -13.727 -15.414 -11.461 1 91.75 296 THR B CA 1
ATOM 4845 C C . THR B 1 296 ? -13.219 -14.195 -10.695 1 91.75 296 THR B C 1
ATOM 4847 O O . THR B 1 296 ? -12.18 -13.625 -11.047 1 91.75 296 THR B O 1
ATOM 4850 N N . ILE B 1 297 ? -13.969 -13.812 -9.711 1 96.81 297 ILE B N 1
ATOM 4851 C CA . ILE B 1 297 ? -13.555 -12.727 -8.82 1 96.81 297 ILE B CA 1
ATOM 4852 C C . ILE B 1 297 ? -12.898 -13.312 -7.57 1 96.81 297 ILE B C 1
ATOM 4854 O O . ILE B 1 297 ? -13.586 -13.688 -6.617 1 96.81 297 ILE B O 1
ATOM 4858 N N . GLU B 1 298 ? -11.625 -13.305 -7.547 1 96.25 298 GLU B N 1
ATOM 4859 C CA . GLU B 1 298 ? -10.867 -14.031 -6.527 1 96.25 298 GLU B CA 1
ATOM 4860 C C . GLU B 1 298 ? -11.234 -13.547 -5.129 1 96.25 298 GLU B C 1
ATOM 4862 O O . GLU B 1 298 ? -11.305 -14.344 -4.191 1 96.25 298 GLU B O 1
ATOM 4867 N N . GLY B 1 299 ? -11.398 -12.219 -4.941 1 98.12 299 GLY B N 1
ATOM 4868 C CA . GLY B 1 299 ? -11.773 -11.688 -3.637 1 98.12 299 GLY B CA 1
ATOM 4869 C C . GLY B 1 299 ? -13.125 -12.188 -3.156 1 98.12 299 GLY B C 1
ATOM 4870 O O . GLY B 1 299 ? -13.273 -12.562 -1.989 1 98.12 299 GLY B O 1
ATOM 4871 N N . ALA B 1 300 ? -14.055 -12.188 -4.047 1 98.56 300 ALA B N 1
ATOM 4872 C CA . ALA B 1 300 ? -15.383 -12.711 -3.711 1 98.56 300 ALA B CA 1
ATOM 4873 C C . ALA B 1 300 ? -15.328 -14.219 -3.479 1 98.56 300 ALA B C 1
ATOM 4875 O O . ALA B 1 300 ? -15.945 -14.734 -2.539 1 98.56 300 ALA B O 1
ATOM 4876 N N . SER B 1 301 ? -14.594 -14.922 -4.363 1 97.5 301 SER B N 1
ATOM 4877 C CA . SER B 1 301 ? -14.453 -16.375 -4.223 1 97.5 301 SER B CA 1
ATOM 4878 C C . SER B 1 301 ? -13.883 -16.734 -2.857 1 97.5 301 SER B C 1
ATOM 4880 O O . SER B 1 301 ? -14.344 -17.688 -2.221 1 97.5 301 SER B O 1
ATOM 4882 N N . LEU B 1 302 ? -12.898 -16 -2.428 1 98.44 302 LEU B N 1
ATOM 4883 C CA . LEU B 1 302 ? -12.312 -16.281 -1.119 1 98.44 302 LEU B CA 1
ATOM 4884 C C . LEU B 1 302 ? -13.305 -15.977 -0.005 1 98.44 302 LEU B C 1
ATOM 4886 O O . LEU B 1 302 ? -13.453 -16.766 0.929 1 98.44 302 LEU B O 1
ATOM 4890 N N . ALA B 1 303 ? -13.938 -14.789 -0.061 1 98.62 303 ALA B N 1
ATOM 4891 C CA . ALA B 1 303 ? -14.938 -14.453 0.95 1 98.62 303 ALA B CA 1
ATOM 4892 C C . ALA B 1 303 ? -15.984 -15.555 1.086 1 98.62 303 ALA B C 1
ATOM 4894 O O . ALA B 1 303 ? -16.328 -15.961 2.199 1 98.62 303 ALA B O 1
ATOM 4895 N N . LEU B 1 304 ? -16.469 -16.047 -0.036 1 98.12 304 LEU B N 1
ATOM 4896 C CA . LEU B 1 304 ? -17.453 -17.109 -0.046 1 98.12 304 LEU B CA 1
ATOM 4897 C C . LEU B 1 304 ? -16.891 -18.391 0.563 1 98.12 304 LEU B C 1
ATOM 4899 O O . LEU B 1 304 ? -17.562 -19.062 1.348 1 98.12 304 LEU B O 1
ATOM 4903 N N . ALA B 1 305 ? -15.656 -18.688 0.224 1 97.69 305 ALA B N 1
ATOM 4904 C CA . ALA B 1 305 ? -15.031 -19.938 0.635 1 97.69 305 ALA B CA 1
ATOM 4905 C C . ALA B 1 305 ? -14.812 -19.969 2.145 1 97.69 305 ALA B C 1
ATOM 4907 O O . ALA B 1 305 ? -14.883 -21.047 2.766 1 97.69 305 ALA B O 1
ATOM 4908 N N . ILE B 1 306 ? -14.586 -18.797 2.768 1 98.62 306 ILE B N 1
ATOM 4909 C CA . ILE B 1 306 ? -14.133 -18.859 4.152 1 98.62 306 ILE B CA 1
ATOM 4910 C C . ILE B 1 306 ? -15.227 -18.312 5.074 1 98.62 306 ILE B C 1
ATOM 4912 O O . ILE B 1 306 ? -15.125 -18.422 6.301 1 98.62 306 ILE B O 1
ATOM 4916 N N . ALA B 1 307 ? -16.328 -17.734 4.57 1 98.75 307 ALA B N 1
ATOM 4917 C CA . ALA B 1 307 ? -17.344 -17.031 5.344 1 98.75 307 ALA B CA 1
ATOM 4918 C C . ALA B 1 307 ? -17.891 -17.906 6.457 1 98.75 307 ALA B C 1
ATOM 4920 O O . ALA B 1 307 ? -17.844 -17.547 7.637 1 98.75 307 ALA B O 1
ATOM 4921 N N . PRO B 1 308 ? -18.391 -19.156 6.199 1 98.62 308 PRO B N 1
ATOM 4922 C CA . PRO B 1 308 ? -18.938 -19.984 7.277 1 98.62 308 PRO B CA 1
ATOM 4923 C C . PRO B 1 308 ? -17.906 -20.297 8.359 1 98.62 308 PRO B C 1
ATOM 4925 O O . PRO B 1 308 ? -18.25 -20.328 9.547 1 98.62 308 PRO B O 1
ATOM 4928 N N . THR B 1 309 ? -16.719 -20.562 7.938 1 98.81 309 THR B N 1
ATOM 4929 C CA . THR B 1 309 ? -15.672 -20.906 8.883 1 98.81 309 THR B CA 1
ATOM 4930 C C . THR B 1 309 ? -15.312 -19.719 9.766 1 98.81 309 THR B C 1
ATOM 4932 O O . THR B 1 309 ? -15.18 -19.859 10.984 1 98.81 309 THR B O 1
ATOM 4935 N N . VAL B 1 310 ? -15.133 -18.484 9.164 1 98.88 310 VAL B N 1
ATOM 4936 C CA . VAL B 1 310 ? -14.797 -17.281 9.906 1 98.88 310 VAL B CA 1
ATOM 4937 C C . VAL B 1 310 ? -15.891 -16.984 10.922 1 98.88 310 VAL B C 1
ATOM 4939 O O . VAL B 1 310 ? -15.609 -16.719 12.094 1 98.88 310 VAL B O 1
ATOM 4942 N N . GLU B 1 311 ? -17.125 -17.062 10.484 1 98.62 311 GLU B N 1
ATOM 4943 C CA . GLU B 1 311 ? -18.25 -16.797 11.375 1 98.62 311 GLU B CA 1
ATOM 4944 C C . GLU B 1 311 ? -18.297 -17.797 12.531 1 98.62 311 GLU B C 1
ATOM 4946 O O . GLU B 1 311 ? -18.5 -17.406 13.68 1 98.62 311 GLU B O 1
ATOM 4951 N N . ASN B 1 312 ? -18.094 -19.031 12.25 1 98.69 312 ASN B N 1
ATOM 4952 C CA . ASN B 1 312 ? -18.078 -20.047 13.297 1 98.69 312 ASN B CA 1
ATOM 4953 C C . ASN B 1 312 ? -16.922 -19.844 14.266 1 98.69 312 ASN B C 1
ATOM 4955 O O . ASN B 1 312 ? -17.078 -20 15.477 1 98.69 312 ASN B O 1
ATOM 4959 N N . MET B 1 313 ? -15.742 -19.562 13.719 1 98.62 313 MET B N 1
ATOM 4960 C CA . MET B 1 313 ? -14.57 -19.344 14.562 1 98.62 313 MET B CA 1
ATOM 4961 C C . MET B 1 313 ? -14.773 -18.156 15.492 1 98.62 313 MET B C 1
ATOM 4963 O O . MET B 1 313 ? -14.281 -18.141 16.625 1 98.62 313 MET B O 1
ATOM 4967 N N . ILE B 1 314 ? -15.414 -17.094 15.023 1 98.38 314 ILE B N 1
ATOM 4968 C CA . ILE B 1 314 ? -15.719 -15.945 15.859 1 98.38 314 ILE B CA 1
ATOM 4969 C C . ILE B 1 314 ? -16.688 -16.359 16.953 1 98.38 314 ILE B C 1
ATOM 4971 O O . ILE B 1 314 ? -16.5 -16 18.125 1 98.38 314 ILE B O 1
ATOM 4975 N N . GLN B 1 315 ? -17.766 -17.078 16.625 1 98.31 315 GLN B N 1
ATOM 4976 C CA . GLN B 1 315 ? -18.75 -17.562 17.594 1 98.31 315 GLN B CA 1
ATOM 4977 C C . GLN B 1 315 ? -18.078 -18.391 18.688 1 98.31 315 GLN B C 1
ATOM 4979 O O . GLN B 1 315 ? -18.469 -18.312 19.859 1 98.31 315 GLN B O 1
ATOM 4984 N N . GLN B 1 316 ? -17.062 -19.125 18.344 1 98.19 316 GLN B N 1
ATOM 4985 C CA . GLN B 1 316 ? -16.375 -20.016 19.266 1 98.19 316 GLN B CA 1
ATOM 4986 C C . GLN B 1 316 ? -15.258 -19.281 20.016 1 98.19 316 GLN B C 1
ATOM 4988 O O . GLN B 1 316 ? -14.609 -19.859 20.891 1 98.19 316 GLN B O 1
ATOM 4993 N N . GLY B 1 317 ? -14.945 -18.125 19.641 1 97.5 317 GLY B N 1
ATOM 4994 C CA . GLY B 1 317 ? -13.922 -17.344 20.297 1 97.5 317 GLY B CA 1
ATOM 4995 C C . GLY B 1 317 ? -12.531 -17.594 19.766 1 97.5 317 GLY B C 1
ATOM 4996 O O . GLY B 1 317 ? -11.539 -17.156 20.344 1 97.5 317 GLY B O 1
ATOM 4997 N N . ASN B 1 318 ? -12.445 -18.266 18.625 1 97.94 318 ASN B N 1
ATOM 4998 C CA . ASN B 1 318 ? -11.156 -18.578 18.016 1 97.94 318 ASN B CA 1
ATOM 4999 C C . ASN B 1 318 ? -10.633 -17.406 17.172 1 97.94 318 ASN B C 1
ATOM 5001 O O . ASN B 1 318 ? -9.438 -17.344 16.875 1 97.94 318 ASN B O 1
ATOM 5005 N N . LEU B 1 319 ? -11.5 -16.547 16.734 1 98.19 319 LEU B N 1
ATOM 5006 C CA . LEU B 1 319 ? -11.195 -15.281 16.094 1 98.19 319 LEU B CA 1
ATOM 5007 C C . LEU B 1 319 ? -11.898 -14.125 16.797 1 98.19 319 LEU B C 1
ATOM 5009 O O . LEU B 1 319 ? -13.008 -14.297 17.328 1 98.19 319 LEU B O 1
ATOM 5013 N N . ASP B 1 320 ? -11.281 -12.984 16.828 1 98.06 320 ASP B N 1
ATOM 5014 C CA . ASP B 1 320 ? -11.852 -11.781 17.422 1 98.06 320 ASP B CA 1
ATOM 5015 C C . ASP B 1 320 ? -12.531 -10.914 16.375 1 98.06 320 ASP B C 1
ATOM 5017 O O . ASP B 1 320 ? -11.867 -10.344 15.5 1 98.06 320 ASP B O 1
ATOM 5021 N N . ALA B 1 321 ? -13.812 -10.781 16.516 1 97.81 321 ALA B N 1
ATOM 5022 C CA . ALA B 1 321 ? -14.586 -9.992 15.57 1 97.81 321 ALA B CA 1
ATOM 5023 C C . ALA B 1 321 ? -14.078 -8.555 15.523 1 97.81 321 ALA B C 1
ATOM 5025 O O . ALA B 1 321 ? -14.109 -7.914 14.461 1 97.81 321 ALA B O 1
ATOM 5026 N N . LYS B 1 322 ? -13.562 -8.023 16.609 1 97.75 322 LYS B N 1
ATOM 5027 C CA . LYS B 1 322 ? -13.094 -6.645 16.688 1 97.75 322 LYS B CA 1
ATOM 5028 C C . LYS B 1 322 ? -11.844 -6.441 15.844 1 97.75 322 LYS B C 1
ATOM 5030 O O . LYS B 1 322 ? -11.516 -5.312 15.469 1 97.75 322 LYS B O 1
ATOM 5035 N N . ALA B 1 323 ? -11.18 -7.535 15.531 1 98.12 323 ALA B N 1
ATOM 5036 C CA . ALA B 1 323 ? -9.93 -7.465 14.773 1 98.12 323 ALA B CA 1
ATOM 5037 C C . ALA B 1 323 ? -10.188 -7.609 13.273 1 98.12 323 ALA B C 1
ATOM 5039 O O . ALA B 1 323 ? -9.273 -7.441 12.469 1 98.12 323 ALA B O 1
ATOM 5040 N N . LEU B 1 324 ? -11.469 -7.902 12.883 1 98.56 324 LEU B N 1
ATOM 5041 C CA . LEU B 1 324 ? -11.711 -8.25 11.484 1 98.56 324 LEU B CA 1
ATOM 5042 C C . LEU B 1 324 ? -12.953 -7.527 10.961 1 98.56 324 LEU B C 1
ATOM 5044 O O . LEU B 1 324 ? -13.805 -8.141 10.312 1 98.56 324 LEU B O 1
ATOM 5048 N N . PRO B 1 325 ? -13.109 -6.246 11.273 1 98.69 325 PRO B N 1
ATOM 5049 C CA . PRO B 1 325 ? -14.336 -5.562 10.859 1 98.69 325 PRO B CA 1
ATOM 5050 C C . PRO B 1 325 ? -14.469 -5.473 9.336 1 98.69 325 PRO B C 1
ATOM 5052 O O . PRO B 1 325 ? -15.578 -5.555 8.805 1 98.69 325 PRO B O 1
ATOM 5055 N N . LEU B 1 326 ? -13.43 -5.234 8.602 1 98.81 326 LEU B N 1
ATOM 5056 C CA . LEU B 1 326 ? -13.508 -5.109 7.152 1 98.81 326 LEU B CA 1
ATOM 5057 C C . LEU B 1 326 ? -13.812 -6.461 6.508 1 98.81 326 LEU B C 1
ATOM 5059 O O . LEU B 1 326 ? -14.617 -6.539 5.578 1 98.81 326 LEU B O 1
ATOM 5063 N N . LEU B 1 327 ? -13.109 -7.539 6.961 1 98.88 327 LEU B N 1
ATOM 5064 C CA . LEU B 1 327 ? -13.414 -8.867 6.438 1 98.88 327 LEU B CA 1
ATOM 5065 C C . LEU B 1 327 ? -14.883 -9.211 6.645 1 98.88 327 LEU B C 1
ATOM 5067 O O . LEU B 1 327 ? -15.547 -9.703 5.73 1 98.88 327 LEU B O 1
ATOM 5071 N N . LEU B 1 328 ? -15.367 -8.938 7.832 1 98.81 328 LEU B N 1
ATOM 5072 C CA . LEU B 1 328 ? -16.766 -9.227 8.133 1 98.81 328 LEU B CA 1
ATOM 5073 C C . LEU B 1 328 ? -17.688 -8.391 7.262 1 98.81 328 LEU B C 1
ATOM 5075 O O . LEU B 1 328 ? -18.734 -8.867 6.828 1 98.81 328 LEU B O 1
ATOM 5079 N N . THR B 1 329 ? -17.344 -7.141 7.02 1 98.88 329 THR B N 1
ATOM 5080 C CA . THR B 1 329 ? -18.094 -6.293 6.105 1 98.88 329 THR B CA 1
ATOM 5081 C C . THR B 1 329 ? -18.141 -6.906 4.711 1 98.88 329 THR B C 1
ATOM 5083 O O . THR B 1 329 ? -19.203 -6.961 4.082 1 98.88 329 THR B O 1
ATOM 5086 N N . MET B 1 330 ? -17.016 -7.41 4.223 1 98.94 330 MET B N 1
ATOM 5087 C CA . MET B 1 330 ? -16.953 -7.992 2.887 1 98.94 330 MET B CA 1
ATOM 5088 C C . MET B 1 330 ? -17.734 -9.297 2.826 1 98.94 330 MET B C 1
ATOM 5090 O O . MET B 1 330 ? -18.344 -9.617 1.802 1 98.94 330 MET B O 1
ATOM 5094 N N . ILE B 1 331 ? -17.688 -10.07 3.924 1 98.88 331 ILE B N 1
ATOM 5095 C CA . ILE B 1 331 ? -18.5 -11.273 4.008 1 98.88 331 ILE B CA 1
ATOM 5096 C C . ILE B 1 331 ? -19.984 -10.898 3.939 1 98.88 331 ILE B C 1
ATOM 5098 O O . ILE B 1 331 ? -20.75 -11.531 3.217 1 98.88 331 ILE B O 1
ATOM 5102 N N . ASP B 1 332 ? -20.375 -9.844 4.598 1 98.88 332 ASP B N 1
ATOM 5103 C CA . ASP B 1 332 ? -21.766 -9.375 4.547 1 98.88 332 ASP B CA 1
ATOM 5104 C C . ASP B 1 332 ? -22.156 -9 3.121 1 98.88 332 ASP B C 1
ATOM 5106 O O . ASP B 1 332 ? -23.234 -9.375 2.656 1 98.88 332 ASP B O 1
ATOM 5110 N N . ILE B 1 333 ? -21.312 -8.297 2.484 1 98.88 333 ILE B N 1
ATOM 5111 C CA . ILE B 1 333 ? -21.594 -7.766 1.153 1 98.88 333 ILE B CA 1
ATOM 5112 C C . ILE B 1 333 ? -21.656 -8.914 0.148 1 98.88 333 ILE B C 1
ATOM 5114 O O . ILE B 1 333 ? -22.578 -8.969 -0.678 1 98.88 333 ILE B O 1
ATOM 5118 N N . VAL B 1 334 ? -20.719 -9.906 0.233 1 98.88 334 VAL B N 1
ATOM 5119 C CA . VAL B 1 334 ? -20.562 -10.922 -0.806 1 98.88 334 VAL B CA 1
ATOM 5120 C C . VAL B 1 334 ? -21.406 -12.148 -0.452 1 98.88 334 VAL B C 1
ATOM 5122 O O . VAL B 1 334 ? -22.234 -12.602 -1.248 1 98.88 334 VAL B O 1
ATOM 5125 N N . TYR B 1 335 ? -21.188 -12.656 0.732 1 98.62 335 TYR B N 1
ATOM 5126 C CA . TYR B 1 335 ? -21.812 -13.914 1.135 1 98.62 335 TYR B CA 1
ATOM 5127 C C . TYR B 1 335 ? -23.281 -13.711 1.494 1 98.62 335 TYR B C 1
ATOM 5129 O O . TYR B 1 335 ? -24.141 -14.523 1.13 1 98.62 335 TYR B O 1
ATOM 5137 N N . HIS B 1 336 ? -23.609 -12.586 2.191 1 98.62 336 HIS B N 1
ATOM 5138 C CA . HIS B 1 336 ? -24.984 -12.336 2.635 1 98.62 336 HIS B CA 1
ATOM 5139 C C . HIS B 1 336 ? -25.703 -11.383 1.692 1 98.62 336 HIS B C 1
ATOM 5141 O O . HIS B 1 336 ? -26.844 -11 1.943 1 98.62 336 HIS B O 1
ATOM 5147 N N . ASP B 1 337 ? -25 -10.914 0.667 1 98.5 337 ASP B N 1
ATOM 5148 C CA . ASP B 1 337 ? -25.578 -10.062 -0.374 1 98.5 337 ASP B CA 1
ATOM 5149 C C . ASP B 1 337 ? -26.062 -8.742 0.204 1 98.5 337 ASP B C 1
ATOM 5151 O O . ASP B 1 337 ? -27.062 -8.188 -0.246 1 98.5 337 ASP B O 1
ATOM 5155 N N . ALA B 1 338 ? -25.422 -8.25 1.27 1 98.56 338 ALA B N 1
ATOM 5156 C CA . ALA B 1 338 ? -25.797 -7.008 1.942 1 98.56 338 ALA B CA 1
ATOM 5157 C C . ALA B 1 338 ? -25.297 -5.793 1.167 1 98.56 338 ALA B C 1
ATOM 5159 O O . ALA B 1 338 ? -24.359 -5.906 0.365 1 98.56 338 ALA B O 1
ATOM 5160 N N . PRO B 1 339 ? -25.953 -4.633 1.337 1 97.81 339 PRO B N 1
ATOM 5161 C CA . PRO B 1 339 ? -25.422 -3.4 0.745 1 97.81 339 PRO B CA 1
ATOM 5162 C C . PRO B 1 339 ? -24.109 -2.957 1.374 1 97.81 339 PRO B C 1
ATOM 5164 O O . PRO B 1 339 ? -23.797 -3.35 2.5 1 97.81 339 PRO B O 1
ATOM 5167 N N . VAL B 1 340 ? -23.422 -2.133 0.639 1 98.31 340 VAL B N 1
ATOM 5168 C CA . VAL B 1 340 ? -22.156 -1.601 1.124 1 98.31 340 VAL B CA 1
ATOM 5169 C C . VAL B 1 340 ? -22.406 -0.629 2.273 1 98.31 340 VAL B C 1
ATOM 5171 O O . VAL B 1 340 ? -23.125 0.355 2.115 1 98.31 340 VAL B O 1
ATOM 5174 N N . ASP B 1 341 ? -21.812 -0.917 3.398 1 97 341 ASP B N 1
ATOM 5175 C CA . ASP B 1 341 ? -21.812 -0.068 4.586 1 97 341 ASP B CA 1
ATOM 5176 C C . ASP B 1 341 ? -20.531 -0.234 5.383 1 97 341 ASP B C 1
ATOM 5178 O O . ASP B 1 341 ? -20.312 -1.272 6.012 1 97 341 ASP B O 1
ATOM 5182 N N . ILE B 1 342 ? -19.688 0.76 5.371 1 96.88 342 ILE B N 1
ATOM 5183 C CA . ILE B 1 342 ? -18.391 0.675 6.043 1 96.88 342 ILE B CA 1
ATOM 5184 C C . ILE B 1 342 ? -18.562 1.049 7.516 1 96.88 342 ILE B C 1
ATOM 5186 O O . ILE B 1 342 ? -19 2.156 7.836 1 96.88 342 ILE B O 1
ATOM 5190 N N . PRO B 1 343 ? -18.188 0.196 8.391 1 96.69 343 PRO B N 1
ATOM 5191 C CA . PRO B 1 343 ? -18.344 0.462 9.82 1 96.69 343 PRO B CA 1
ATOM 5192 C C . PRO B 1 343 ? -17.172 1.255 10.398 1 96.69 343 PRO B C 1
ATOM 5194 O O . PRO B 1 343 ? -16.391 0.725 11.203 1 96.69 343 PRO B O 1
ATOM 5197 N N . TRP B 1 344 ? -17.078 2.492 10.211 1 95.62 344 TRP B N 1
ATOM 5198 C CA . TRP B 1 344 ? -15.945 3.344 10.547 1 95.62 344 TRP B CA 1
ATOM 5199 C C . TRP B 1 344 ? -15.594 3.221 12.031 1 95.62 344 TRP B C 1
ATOM 5201 O O . TRP B 1 344 ? -14.422 3.152 12.391 1 95.62 344 TRP B O 1
ATOM 5211 N N . ASP B 1 345 ? -16.547 3.088 12.867 1 93.94 345 ASP B N 1
ATOM 5212 C CA . ASP B 1 345 ? -16.328 3.086 14.312 1 93.94 345 ASP B CA 1
ATOM 5213 C C . ASP B 1 345 ? -15.68 1.783 14.766 1 93.94 345 ASP B C 1
ATOM 5215 O O . ASP B 1 345 ? -15.195 1.688 15.898 1 93.94 345 ASP B O 1
ATOM 5219 N N . LYS B 1 346 ? -15.633 0.819 13.875 1 96.44 346 LYS B N 1
ATOM 5220 C CA . LYS B 1 346 ? -15.062 -0.477 14.234 1 96.44 346 LYS B CA 1
ATOM 5221 C C . LYS B 1 346 ? -13.648 -0.629 13.68 1 96.44 346 LYS B C 1
ATOM 5223 O O . LYS B 1 346 ? -12.977 -1.629 13.945 1 96.44 346 LYS B O 1
ATOM 5228 N N . PHE B 1 347 ? -13.188 0.369 12.914 1 97.19 347 PHE B N 1
ATOM 5229 C CA . PHE B 1 347 ? -11.883 0.271 12.266 1 97.19 347 PHE B CA 1
ATOM 5230 C C . PHE B 1 347 ? -10.773 0.637 13.234 1 97.19 347 PHE B C 1
ATOM 5232 O O . PHE B 1 347 ? -10.992 1.37 14.203 1 97.19 347 PHE B O 1
ATOM 5239 N N . PHE B 1 348 ? -9.547 0.083 12.961 1 95.62 348 PHE B N 1
ATOM 5240 C CA . PHE B 1 348 ? -8.266 0.417 13.57 1 95.62 348 PHE B CA 1
ATOM 5241 C C . PHE B 1 348 ? -8.32 0.236 15.078 1 95.62 348 PHE B C 1
ATOM 5243 O O . PHE B 1 348 ? -7.863 1.1 15.828 1 95.62 348 PHE B O 1
ATOM 5250 N N . VAL B 1 349 ? -9.062 -0.832 15.555 1 83.69 349 VAL B N 1
ATOM 5251 C CA . VAL B 1 349 ? -9.055 -1.243 16.953 1 83.69 349 VAL B CA 1
ATOM 5252 C C . VAL B 1 349 ? -7.93 -2.252 17.188 1 83.69 349 VAL B C 1
ATOM 5254 O O . VAL B 1 349 ? -7.73 -3.166 16.375 1 83.69 349 VAL B O 1
ATOM 5257 N N . TYR B 1 350 ? -6.988 -1.927 18.141 1 66.62 350 TYR B N 1
ATOM 5258 C CA . TYR B 1 350 ? -5.887 -2.828 18.453 1 66.62 350 TYR B CA 1
ATOM 5259 C C . TYR B 1 350 ? -6.18 -3.639 19.703 1 66.62 350 TYR B C 1
ATOM 5261 O O . TYR B 1 350 ? -6.902 -3.178 20.594 1 66.62 350 TYR B O 1
#

Secondary structure (DSSP, 8-state):
--EEEEE--SHHHHHHHHHHHHTT-EEEEE--TT-HHHHHHHHTTPPPTTT-SPPPTTEEEE-GGGHHHHHTT-SEEEE---GGGHHHHHHHHHTT--TTS-EEE----EEE-SS-EEEHHHHHHHHS-HHHHTT--EEEEES---HHHHHTT--EEEEEE-S-HHHHHHHHHHH--SSEEEEEES-HHHHHHHHHHHHHHHHHHHHHHHHHHHH---TT----HHHHHHHHHHHHHHHHHHHHHHT--GGGTTSIIIIIHHHHHTTSSHHHHHHHHHHTT--HHHHHHHH-TT---HHHHHHHHHHHHHHHHHHTTSS-GGG-HHHHHHHHHHTS-PPP---GGGTT--/--EEEEE--SHHHHHHHHHHHHTT-EEEEE--TT-HHHHHHHHTTPPPTTT-SPPPTTEEEE-GGGHHHHHTT-SEEEE---GGGHHHHHHHHHTT--TTS-EEE----EEE-SS-EEEHHHHHHHHS-HHHHTT--EEEEES---HHHHHTT--EEEEEE-S-HHHHHHHHHHH--SSEEEEEES-HHHHHHHHHHHHHHHHHHHHHHHHHHHH---TT----HHHHHHHHHHHHHHHHHHHHHHT--GGGTTSIIIIIHHHHHTTSSHHHHHHHHHHTT--HHHHHHHH-TT---HHHHHHHHHHHHHHHHHHTTSS-GGG-HHHHHHHHHHTS-PPP---GGGTT--

Foldseek 3Di:
DFEEEEEACDLQSQLQVQLLVVLPYAYEYEHEPVCVVQLVCLQVQHARPPLRGHHDPSYHYYYNVCCQVRCVRGQEYEYDDELVCLLVVQVSCQPRDDLNHEYEYAYAAWFFDLADIDFSQLVSLVSHDPVNSVRYFYKYKAFADDSSCSNVLAAGEIEIEAQDVVVRVVVCSSRDDPRYHYHYDHFRLLLRLQQHLLLQLLLVLLLQLQLQVQVDADPVRDGPVVVSVQSLVQSLQLSQVVCVLRPGDNVNCVDGRRPRHSVNSNVDDPSNVLSNVLSNWFFSVCCCVPPNVPDDRSSLVNLQRCVSNVVSCCVVVSDPCLRQVSSVQSNCRRVVRDHRDRDVVSTPDD/DFEEEEEACDLQSQLQVQLLVVLPYAYEYEHEPVCVVQLVCLQVQHARPPLRGHHDPSYHYYYNVCCQVRCVRGQEYEYDDELVCLLVVQVSCQVRDDLNHEYEYAYAAWFFDLADIDFSQLVSLVSHPPVNSVRYFYKYKAFADDSSCSNVLAAGEIEIEAQDVVVRVVVCSSRDDPRYHYHYDHFRLLLRLQQHLLLQLLLVLLLQLQLQVQVDADPVRDGPVVVSVQSLVQSLQLSQVVCVLRPGDNVNCVDGRRPRHSVNSNVDDPSNVLSNVLSNWFFSVCCCVPPNVPDDRSSLVNLQRCVSNVVSCCVVVSDPCLRQVSSVQSNCRRVVRDHRDRDVVSTPDD

Solvent-accessible surface area (backbone atoms only — not comparable to full-atom values): 34472 Å² total; per-residue (Å²): 125,50,41,33,32,29,42,18,53,47,56,55,27,49,20,58,47,43,45,30,41,77,65,60,25,39,35,40,36,21,16,42,93,86,25,55,70,50,34,53,35,44,68,71,69,40,43,39,83,84,48,51,44,68,75,60,87,54,48,44,63,34,53,48,89,44,47,68,70,62,54,62,85,34,59,31,39,31,39,26,39,57,63,85,40,42,64,56,47,19,58,65,36,51,85,58,62,55,46,82,40,36,34,40,30,59,49,57,32,55,42,38,76,50,70,50,78,40,48,50,70,58,53,36,41,68,53,31,46,75,88,34,44,86,58,41,46,69,33,36,55,27,28,21,68,52,32,52,27,45,55,70,59,33,49,29,40,36,32,39,25,26,81,51,63,68,58,48,53,54,50,40,69,48,38,49,49,100,28,38,42,63,46,73,46,61,48,44,55,11,29,38,47,24,40,26,49,28,32,41,38,19,20,56,34,15,22,43,58,11,40,44,63,68,71,50,82,42,92,59,63,37,68,55,54,27,41,31,15,42,46,49,10,47,41,43,42,31,44,40,51,50,19,49,74,72,67,23,51,66,70,30,40,40,19,43,18,17,42,4,22,30,53,41,48,55,75,41,61,61,30,26,56,50,12,21,44,33,32,61,58,42,36,36,67,56,43,37,64,74,77,36,66,87,58,80,37,62,14,55,53,40,37,53,47,29,39,66,14,54,54,42,22,34,77,72,63,78,40,60,64,64,54,34,48,66,60,52,43,50,27,36,24,52,66,67,42,36,70,80,68,83,62,70,90,49,56,91,57,131,125,50,40,33,32,29,41,18,53,47,55,53,30,49,21,57,46,44,46,29,41,76,65,61,24,38,34,40,37,22,16,43,92,85,26,57,69,51,34,54,36,42,70,71,68,40,44,40,84,84,48,51,41,68,74,59,88,54,49,45,62,35,54,47,88,44,45,69,70,62,55,62,83,35,60,33,38,31,39,27,39,57,64,84,39,42,66,57,47,19,59,64,38,53,86,59,62,55,48,81,39,35,34,39,31,60,51,58,32,56,41,38,74,50,70,50,77,40,49,50,70,59,52,35,42,70,52,32,48,75,89,36,44,84,59,41,46,69,32,36,55,27,28,21,67,53,32,52,25,46,56,68,59,33,50,27,40,36,34,39,26,25,81,51,62,69,58,47,54,53,50,40,71,46,37,50,49,100,29,39,41,64,46,72,48,61,49,43,56,11,29,39,46,22,41,26,50,29,32,42,38,20,19,55,32,14,22,43,57,11,40,45,63,69,71,49,83,42,91,60,64,38,69,55,54,27,40,31,15,42,47,48,10,48,40,42,44,31,44,41,50,49,20,49,74,72,68,22,50,67,70,30,39,40,18,44,18,17,42,5,22,29,53,41,47,56,75,40,62,59,30,26,56,49,12,22,44,33,31,61,59,41,36,36,68,57,43,36,64,74,76,38,67,89,58,81,38,62,14,55,53,39,36,54,48,29,40,66,14,54,55,42,22,33,76,71,63,76,38,62,64,64,54,34,47,66,61,52,43,49,27,36,23,51,65,67,42,34,69,78,69,84,62,68,90,47,55,92,55,130

Radius of gyration: 26.47 Å; Cα contacts (8 Å, |Δi|>4): 1586; chains: 2; bounding box: 57×82×63 Å